Protein AF-A0A9P8LAM9-F1 (afdb_monomer)

Mean predicted aligned error: 18.57 Å

Nearest PDB structures (foldseek):
  1qqe-assembly1_A  TM=2.722E-01  e=2.815E-02  Saccharomyces cerevisiae
  3sf4-assembly3_C  TM=2.272E-01  e=1.411E-02  Homo sapiens
  4wnd-assembly1_A  TM=2.423E-01  e=2.206E-02  Homo sapiens
  8f5o-assembly1_B  TM=3.270E-01  e=1.033E-01  Leishmania tarentolae
  4g2v-assembly1_A  TM=1.678E-01  e=1.355E-02  Mus musculus

pLDDT: mean 74.81, std 16.69, range [22.78, 95.81]

Secondary structure (DSSP, 8-state):
--SSTTSTTT-TTS-TTEEEEESSHHHHHHHHHHHGGGS-EEETTTTTT--EEEEEEESTTTT-S-HHHHTTHHHHHT-STT----TTTSTTTTTT---S------SS-TTTTTHHHHHHHHHTTEEEEEEEE-SS--HHHHHHHHHHHHSSSS-SS----TT-TTHHHHHT-HHHHHHHHHHHHHHHHHHHHHTT-HHHHHHHHHHHHHHHHHTT-HHHHHHHHHHHHHHHHHTTSS-TTSSHHHHHHHHHHHHHHTT-HHHHHHHHHHTT-HHHHHHHHHHTT-HHHHHHHHHHTT-HHHHHHHHHHHGGGS-HHHHHHHHHHHHHHHHTT-S-GGGHHHHHHHT-SHHHHHHHHHHTT-HHHHHHHHHHTT-HHHHHHHHHHTT-HHHHHHHHHHTTGGGTS-HHHHHHHHHHHHHHHHHHT----THHHHTT-TTS-HHHHHHHHHHHHHHHHHTTSHHHHHHGGG---HHHHHHHHHHHHHHHTTS-GGGHHHHHS--

Radius of gyration: 46.43 Å; Cα contacts (8 Å, |Δi|>4): 522; chains: 1; bounding box: 113×36×126 Å

Foldseek 3Di:
DVVPVVLVPQQVPEDPQEEEEEADPVRQVVVCVVPPSNHHYDYLVRCFPAAGQEYEYEQLQVPDPCVVLLLCVCVVVVLDPPRDDDCVVNVLNVLQDDPDDDDDDDDPRDPSVVSNVSVVSRVRRHPHYYHYDHPDPDSSVVSVQSSQQPPDPHRNDDDDDVPDPCPCVSVVHPLVVLVVQLVVLCVQLVVCVVVVNPVSNLVSLVSSLVSCVVSVVLVSNLVSLVVNLVSCVVVVVDDVCHPSLVVNLVSLVVCVVVLVLVPSLVSCLVSLVLQVSLVSCVSVLNNLSSLVSCVVSLVLVVSLVSCLVCVVSDDPVSLCVNLLVSVVCVVVVSDDCVCVVSSLVSLPDLVSSLVSCVVVVVLVVNLVSCVVVVVLVVNLVSCVVVVVLVVSLVSCQVVVCCVVDDPVVNVLSLLSLLLCCLQVVHDPPSVVSLVVCVVDPCVLVVVLSVLLSCCSVVVVDPVSVVCNVVNPDPSNNVSSVVVVVVVDVVPDDPVVCVSVVPD

Structure (mmCIF, N/CA/C/O backbone):
data_AF-A0A9P8LAM9-F1
#
_entry.id   AF-A0A9P8LAM9-F1
#
loop_
_atom_site.group_PDB
_atom_site.id
_atom_site.type_symbol
_atom_site.label_atom_id
_atom_site.label_alt_id
_atom_site.label_comp_id
_atom_site.label_asym_id
_atom_site.label_entity_id
_atom_site.label_seq_id
_atom_site.pdbx_PDB_ins_code
_atom_site.Cartn_x
_atom_site.Cartn_y
_atom_site.Cartn_z
_atom_site.occupancy
_atom_site.B_iso_or_equiv
_atom_site.auth_seq_id
_atom_site.auth_comp_id
_atom_site.auth_asym_id
_atom_site.auth_atom_id
_atom_site.pdbx_PDB_model_num
ATOM 1 N N . MET A 1 1 ? -34.458 8.368 5.760 1.00 29.17 1 MET A N 1
ATOM 2 C CA . MET A 1 1 ? -33.812 7.039 5.659 1.00 29.17 1 MET A CA 1
ATOM 3 C C . MET A 1 1 ? -32.295 7.094 5.390 1.00 29.17 1 MET A C 1
ATOM 5 O O . MET A 1 1 ? -31.673 6.048 5.363 1.00 29.17 1 MET A O 1
ATOM 9 N N . VAL A 1 2 ? -31.671 8.280 5.259 1.00 25.69 2 VAL A N 1
ATOM 10 C CA . VAL A 1 2 ? -30.220 8.441 4.975 1.00 25.69 2 VAL A CA 1
ATOM 11 C C . VAL A 1 2 ? -29.390 8.785 6.235 1.00 25.69 2 VAL A C 1
ATOM 13 O O . VAL A 1 2 ? -28.167 8.765 6.199 1.00 25.69 2 VAL A O 1
ATOM 16 N N . GLY A 1 3 ? -30.039 9.045 7.379 1.00 22.78 3 GLY A N 1
ATOM 17 C CA . GLY A 1 3 ? -29.366 9.355 8.653 1.00 22.78 3 GLY A CA 1
ATOM 18 C C . GLY A 1 3 ? -29.101 8.156 9.574 1.00 22.78 3 GLY A C 1
ATOM 19 O O . GLY A 1 3 ? -28.256 8.252 10.450 1.00 22.78 3 GLY A O 1
ATOM 20 N N . LEU A 1 4 ? -29.783 7.023 9.366 1.00 26.92 4 LEU A N 1
ATOM 21 C CA . LEU A 1 4 ? -29.655 5.823 10.211 1.00 26.92 4 LEU A CA 1
ATOM 22 C C . LEU A 1 4 ? -28.478 4.919 9.813 1.00 26.92 4 LEU A C 1
ATOM 24 O O . LEU A 1 4 ? -27.990 4.157 10.633 1.00 26.92 4 LEU A O 1
ATOM 28 N N . VAL A 1 5 ? -27.983 5.032 8.578 1.00 29.52 5 VAL A N 1
ATOM 29 C CA . VAL A 1 5 ? -26.914 4.159 8.059 1.00 29.52 5 VAL A CA 1
ATOM 30 C C . VAL A 1 5 ? -25.526 4.569 8.579 1.00 29.52 5 VAL A C 1
ATOM 32 O O . VAL A 1 5 ? -24.641 3.730 8.671 1.00 29.52 5 VAL A O 1
ATOM 35 N N . LYS A 1 6 ? -25.332 5.832 8.992 1.00 27.97 6 LYS A N 1
ATOM 36 C CA . LYS A 1 6 ? -24.041 6.333 9.513 1.00 27.97 6 LYS A CA 1
ATOM 37 C C . LYS A 1 6 ? -23.810 6.098 11.011 1.00 27.97 6 LYS A C 1
ATOM 39 O O . LYS A 1 6 ? -22.703 6.332 11.480 1.00 27.97 6 LYS A O 1
ATOM 44 N N . LEU A 1 7 ? -24.825 5.645 11.749 1.00 32.78 7 LEU A N 1
ATOM 45 C CA . LEU A 1 7 ? -24.693 5.286 13.167 1.00 32.78 7 LEU A CA 1
ATOM 46 C C . LEU A 1 7 ? -24.059 3.891 13.343 1.00 32.78 7 LEU A C 1
ATOM 48 O O . LEU A 1 7 ? -23.374 3.651 14.329 1.00 32.78 7 LEU A O 1
ATOM 52 N N . ASN A 1 8 ? -24.183 3.000 12.352 1.00 35.25 8 ASN A N 1
ATOM 53 C CA . ASN A 1 8 ? -23.745 1.603 12.472 1.00 35.25 8 ASN A CA 1
ATOM 54 C C . ASN A 1 8 ? -22.222 1.371 12.477 1.00 35.25 8 ASN A C 1
ATOM 56 O O . ASN A 1 8 ? -21.800 0.289 12.863 1.00 35.25 8 ASN A O 1
ATOM 60 N N . GLU A 1 9 ? -21.389 2.333 12.066 1.00 39.59 9 GLU A N 1
ATOM 61 C CA . GLU A 1 9 ? -19.929 2.120 11.967 1.00 39.59 9 GLU A CA 1
ATOM 62 C C . GLU A 1 9 ? -19.133 2.600 13.195 1.00 39.59 9 GLU A C 1
ATOM 64 O O . GLU A 1 9 ? -17.943 2.314 13.290 1.00 39.59 9 GLU A O 1
ATOM 69 N N . ARG A 1 10 ? -19.764 3.307 14.147 1.00 39.44 10 ARG A N 1
ATOM 70 C CA . ARG A 1 10 ? -19.123 3.738 15.412 1.00 39.44 10 ARG A CA 1
ATOM 71 C C . ARG A 1 10 ? -19.735 3.136 16.679 1.00 39.44 10 ARG A C 1
ATOM 73 O O . ARG A 1 10 ? -19.115 3.223 17.727 1.00 39.44 10 ARG A O 1
ATOM 80 N N . ILE A 1 11 ? -20.905 2.507 16.572 1.00 39.56 11 ILE A N 1
ATOM 81 C CA . ILE A 1 11 ? -21.643 1.888 17.690 1.00 39.56 11 ILE A CA 1
ATOM 82 C C . ILE A 1 11 ? -21.281 0.391 17.832 1.00 39.56 11 ILE A C 1
ATOM 84 O O . ILE A 1 11 ? -21.977 -0.362 18.497 1.00 39.56 11 ILE A O 1
ATOM 88 N N . SER A 1 12 ? -20.198 -0.097 17.210 1.00 40.81 12 SER A N 1
ATOM 89 C CA . SER A 1 12 ? -19.919 -1.548 17.160 1.00 40.81 12 SER A CA 1
ATOM 90 C C . SER A 1 12 ? -19.681 -2.214 18.519 1.00 40.81 12 SER A C 1
ATOM 92 O O . SER A 1 12 ? -19.679 -3.442 18.576 1.00 40.81 12 SER A O 1
ATOM 94 N N . ASP A 1 13 ? -19.506 -1.431 19.585 1.00 43.31 13 ASP A N 1
ATOM 95 C CA . ASP A 1 13 ? -19.117 -1.935 20.902 1.00 43.31 13 ASP A CA 1
ATOM 96 C C . ASP A 1 13 ? -20.272 -1.931 21.927 1.00 43.31 13 ASP A C 1
ATOM 98 O O . ASP A 1 13 ? -20.191 -2.645 22.923 1.00 43.31 13 ASP A O 1
ATOM 102 N N . PHE A 1 14 ? -21.374 -1.208 21.670 1.00 54.16 14 PHE A N 1
ATOM 103 C CA . PHE A 1 14 ? -22.602 -1.226 22.481 1.00 54.16 14 PHE A CA 1
ATOM 104 C C . PHE A 1 14 ? -23.748 -1.678 21.569 1.00 54.16 14 PHE A C 1
ATOM 106 O O . PHE A 1 14 ? -24.187 -0.933 20.693 1.00 54.16 14 PHE A O 1
ATOM 113 N N . GLY A 1 15 ? -24.161 -2.942 21.689 1.00 55.19 15 GLY A N 1
ATOM 114 C CA . GLY A 1 15 ? -25.050 -3.595 20.723 1.00 55.19 15 GLY A CA 1
ATOM 115 C C . GLY A 1 15 ? -26.347 -2.815 20.473 1.00 55.19 15 GLY A C 1
ATOM 116 O O . GLY A 1 15 ? -26.853 -2.125 21.354 1.00 55.19 15 GLY A O 1
ATOM 117 N N . ALA A 1 16 ? -26.937 -2.960 19.281 1.00 59.28 16 ALA A N 1
ATOM 118 C CA . ALA A 1 16 ? -28.173 -2.259 18.890 1.00 59.28 16 ALA A CA 1
ATOM 119 C C . ALA A 1 16 ? -29.394 -2.558 19.793 1.00 59.28 16 ALA A C 1
ATOM 121 O O . ALA A 1 16 ? -30.430 -1.905 19.676 1.00 59.28 16 ALA A O 1
ATOM 122 N N . GLU A 1 17 ? -29.268 -3.543 20.679 1.00 79.50 17 GLU A N 1
ATOM 123 C CA . GLU A 1 17 ? -30.283 -4.017 21.618 1.00 79.50 17 GLU A CA 1
ATOM 124 C C . GLU A 1 17 ? -30.028 -3.524 23.058 1.00 79.50 17 GLU A C 1
ATOM 126 O O . GLU A 1 17 ? -30.773 -3.892 23.964 1.00 79.50 17 GLU A O 1
ATOM 131 N N . GLN A 1 18 ? -29.013 -2.673 23.271 1.00 86.38 18 GLN A N 1
ATOM 132 C CA . GLN A 1 18 ? -28.613 -2.134 24.575 1.00 86.38 18 GLN A CA 1
ATOM 133 C C . GLN A 1 18 ? -28.853 -0.618 24.654 1.00 86.38 18 GLN A C 1
ATOM 135 O O . GLN A 1 18 ? -28.631 0.114 23.686 1.00 86.38 18 GLN A O 1
ATOM 140 N N . VAL A 1 19 ? -29.293 -0.116 25.814 1.00 90.88 19 VAL A N 1
ATOM 141 C CA . VAL A 1 19 ? -29.570 1.319 26.011 1.00 90.88 19 VAL A CA 1
ATOM 142 C C . VAL A 1 19 ? -29.121 1.822 27.380 1.00 90.88 19 VAL A C 1
ATOM 144 O O . VAL A 1 19 ? -29.273 1.139 28.393 1.00 90.88 19 VAL A O 1
ATOM 147 N N . ILE A 1 20 ? -28.644 3.067 27.421 1.00 93.19 20 ILE A N 1
ATOM 148 C CA . ILE A 1 20 ? -28.481 3.823 28.663 1.00 93.19 20 ILE A CA 1
ATOM 149 C C . ILE A 1 20 ? -29.687 4.749 28.838 1.00 93.19 20 ILE A C 1
ATOM 151 O O . ILE A 1 20 ? -29.947 5.617 28.002 1.00 93.19 20 ILE A O 1
ATOM 155 N N . LEU A 1 21 ? -30.431 4.568 29.930 1.00 92.88 21 LEU A N 1
ATOM 156 C CA . LEU A 1 21 ? -31.550 5.424 30.305 1.00 92.88 21 LEU A CA 1
ATOM 157 C C . LEU A 1 21 ? -31.136 6.439 31.366 1.00 92.88 21 LEU A C 1
ATOM 159 O O . LEU A 1 21 ? -30.647 6.082 32.437 1.00 92.88 21 LEU A O 1
ATOM 163 N N . VAL A 1 22 ? -31.420 7.706 31.078 1.00 91.81 22 VAL A N 1
ATOM 164 C CA . VAL A 1 22 ? -31.216 8.848 31.980 1.00 91.81 22 VAL A CA 1
ATOM 165 C C . VAL A 1 22 ? -32.539 9.561 32.263 1.00 91.81 22 VAL A C 1
ATOM 167 O O . VAL A 1 22 ? -33.528 9.397 31.540 1.00 91.81 22 VAL A O 1
ATOM 170 N N . ARG A 1 23 ? -32.593 10.360 33.333 1.00 85.00 23 ARG A N 1
ATOM 171 C CA . ARG A 1 23 ? -33.837 11.022 33.761 1.00 85.00 23 ARG A CA 1
ATOM 172 C C . ARG A 1 23 ? -34.320 12.103 32.800 1.00 85.00 23 ARG A C 1
ATOM 174 O O . ARG A 1 23 ? -35.510 12.139 32.485 1.00 85.00 23 ARG A O 1
ATOM 181 N N . ASP A 1 24 ? -33.416 12.969 32.365 1.00 84.56 24 ASP A N 1
ATOM 182 C CA . ASP A 1 24 ? -33.728 14.180 31.614 1.00 84.56 24 ASP A CA 1
ATOM 183 C C . ASP A 1 24 ? -32.662 14.489 30.550 1.00 84.56 24 ASP A C 1
ATOM 185 O O . ASP A 1 24 ? -31.659 13.786 30.406 1.00 84.56 24 ASP A O 1
ATOM 189 N N . GLU A 1 25 ? -32.931 15.514 29.741 1.00 87.31 25 GLU A N 1
ATOM 190 C CA . GLU A 1 25 ? -32.047 15.920 28.644 1.00 87.31 25 GLU A CA 1
ATOM 191 C C . GLU A 1 25 ? -30.719 16.512 29.138 1.00 87.31 25 GLU A C 1
ATOM 193 O O . GLU A 1 25 ? -29.733 16.474 28.405 1.00 87.31 25 GLU A O 1
ATOM 198 N N . GLU A 1 26 ? -30.669 17.045 30.363 1.00 88.81 26 GLU A N 1
ATOM 199 C CA . GLU A 1 26 ? -29.435 17.584 30.938 1.00 88.81 26 GLU A CA 1
ATOM 200 C C . GLU A 1 26 ? -28.480 16.442 31.295 1.00 88.81 26 GLU A C 1
ATOM 202 O O . GLU A 1 26 ? -27.340 16.431 30.832 1.00 88.81 26 GLU A O 1
ATOM 207 N N . ALA A 1 27 ? -28.971 15.423 32.003 1.00 87.88 27 ALA A N 1
ATOM 208 C CA . ALA A 1 27 ? -28.218 14.207 32.292 1.00 87.88 27 ALA A CA 1
ATOM 209 C C . ALA A 1 27 ? -27.779 13.489 31.006 1.00 87.88 27 ALA A C 1
ATOM 211 O O . ALA A 1 27 ? -26.642 13.030 30.911 1.00 87.88 27 ALA A O 1
ATOM 212 N N . LYS A 1 28 ? -28.648 13.447 29.983 1.00 90.44 28 LYS A N 1
ATOM 213 C CA . LYS A 1 28 ? -28.307 12.895 28.662 1.00 90.44 28 LYS A CA 1
ATOM 214 C C . LYS A 1 28 ? -27.127 13.621 28.037 1.00 90.44 28 LYS A C 1
ATOM 216 O O . LYS A 1 28 ? -26.184 12.976 27.591 1.00 90.44 28 LYS A O 1
ATOM 221 N N . LYS A 1 29 ? -27.193 14.951 27.996 1.00 89.94 29 LYS A N 1
ATOM 222 C CA . LYS A 1 29 ? -26.150 15.779 27.398 1.00 89.94 29 LYS A CA 1
ATOM 223 C C . LYS A 1 29 ? -24.828 15.631 28.151 1.00 89.94 29 LYS A C 1
ATOM 225 O O . LYS A 1 29 ? -23.811 15.400 27.510 1.00 89.94 29 LYS A O 1
ATOM 230 N N . ASN A 1 30 ? -24.856 15.710 29.481 1.00 89.69 30 ASN A N 1
ATOM 231 C CA . ASN A 1 30 ? -23.660 15.592 30.316 1.00 89.69 30 ASN A CA 1
ATOM 232 C C . ASN A 1 30 ? -22.982 14.230 30.130 1.00 89.69 30 ASN A C 1
ATOM 234 O O . ASN A 1 30 ? -21.775 14.167 29.917 1.00 89.69 30 ASN A O 1
ATOM 238 N N . LEU A 1 31 ? -23.765 13.146 30.135 1.00 88.56 31 LEU A N 1
ATOM 239 C CA . LEU A 1 31 ? -23.225 11.810 29.912 1.00 88.56 31 LEU A CA 1
ATOM 240 C C . LEU A 1 31 ? -22.675 11.662 28.489 1.00 88.56 31 LEU A C 1
ATOM 242 O O . LEU A 1 31 ? -21.593 11.118 28.310 1.00 88.56 31 LEU A O 1
ATOM 246 N N . GLN A 1 32 ? -23.369 12.185 27.476 1.00 87.62 32 GLN A N 1
ATOM 247 C CA . GLN A 1 32 ? -22.900 12.123 26.090 1.00 87.62 32 GLN A CA 1
ATOM 248 C C . GLN A 1 32 ? -21.617 12.941 25.858 1.00 87.62 32 GLN A C 1
ATOM 250 O O . GLN A 1 32 ? -20.798 12.565 25.023 1.00 87.62 32 GLN A O 1
ATOM 255 N N . GLU A 1 33 ? -21.402 14.027 26.605 1.00 87.56 33 GLU A N 1
ATOM 256 C CA . GLU A 1 33 ? -20.129 14.763 26.612 1.00 87.56 33 GLU A CA 1
ATOM 257 C C . GLU A 1 33 ? -18.995 13.966 27.281 1.00 87.56 33 GLU A C 1
ATOM 259 O O . GLU A 1 33 ? -17.843 14.093 26.867 1.00 87.56 33 GLU A O 1
ATOM 264 N N . GLU A 1 34 ? -19.308 13.130 28.276 1.00 82.12 34 GLU A N 1
ATOM 265 C CA . GLU A 1 34 ? -18.333 12.312 29.007 1.00 82.12 34 GLU A CA 1
ATOM 266 C C . GLU A 1 34 ? -17.915 11.054 28.233 1.00 82.12 34 GLU A C 1
ATOM 268 O O . GLU A 1 34 ? -16.723 10.790 28.084 1.00 82.12 34 GLU A O 1
ATOM 273 N N . ILE A 1 35 ? -18.882 10.285 27.718 1.00 79.06 35 ILE A N 1
ATOM 274 C CA . ILE A 1 35 ? -18.619 8.992 27.061 1.00 79.06 35 ILE A CA 1
ATOM 275 C C . ILE A 1 35 ? -18.642 9.057 25.526 1.00 79.06 35 ILE A C 1
ATOM 277 O O . ILE A 1 35 ? -18.297 8.080 24.868 1.00 79.06 35 ILE A O 1
ATOM 281 N N . GLY A 1 36 ? -19.025 10.189 24.929 1.00 75.88 36 GLY A N 1
ATOM 282 C CA . GLY A 1 36 ? -19.117 10.351 23.475 1.00 75.88 36 GLY A CA 1
ATOM 283 C C . GLY A 1 36 ? -20.241 9.531 22.823 1.00 75.88 36 GLY A C 1
ATOM 284 O O . GLY A 1 36 ? -21.204 9.119 23.467 1.00 75.88 36 GLY A O 1
ATOM 285 N N . ASP A 1 37 ? -20.114 9.273 21.517 1.00 70.50 37 ASP A N 1
ATOM 286 C CA . ASP A 1 37 ? -21.120 8.558 20.705 1.00 70.50 37 ASP A CA 1
ATOM 287 C C . ASP A 1 37 ? -20.947 7.021 20.733 1.00 70.50 37 ASP A C 1
ATOM 289 O O . ASP A 1 37 ? -21.173 6.343 19.730 1.00 70.50 37 ASP A O 1
ATOM 293 N N . ILE A 1 38 ? -20.500 6.470 21.866 1.00 68.12 38 ILE A N 1
ATOM 294 C CA . ILE A 1 38 ? -20.196 5.034 22.016 1.00 68.12 38 ILE A CA 1
ATOM 295 C C . ILE A 1 38 ? -21.469 4.208 22.265 1.00 68.12 38 ILE A C 1
ATOM 297 O O . ILE A 1 38 ? -21.553 3.061 21.832 1.00 68.12 38 ILE A O 1
ATOM 301 N N . ALA A 1 39 ? -22.476 4.785 22.932 1.00 79.00 39 ALA A N 1
ATOM 302 C CA . ALA A 1 39 ? -23.690 4.084 23.352 1.00 79.00 39 ALA A CA 1
ATOM 303 C C . ALA A 1 39 ? -24.973 4.851 22.995 1.00 79.00 39 ALA A C 1
ATOM 305 O O . ALA A 1 39 ? -24.990 6.080 22.898 1.00 79.00 39 ALA A O 1
ATOM 306 N N . LEU A 1 40 ? -26.086 4.123 22.846 1.00 87.25 40 LEU A N 1
ATOM 307 C CA . LEU A 1 40 ? -27.410 4.722 22.695 1.00 87.25 40 LEU A CA 1
ATOM 308 C C . LEU A 1 40 ? -27.899 5.254 24.051 1.00 87.25 40 LEU A C 1
ATOM 310 O O . LEU A 1 40 ? -28.305 4.482 24.918 1.00 87.25 40 LEU A O 1
ATOM 314 N N . ILE A 1 41 ? -27.898 6.579 24.216 1.00 91.12 41 ILE A N 1
ATOM 315 C CA . ILE A 1 41 ? -28.401 7.253 25.422 1.00 91.12 41 ILE A CA 1
ATOM 316 C C . ILE A 1 41 ? -29.782 7.851 25.130 1.00 91.12 41 ILE A C 1
ATOM 318 O O . ILE A 1 41 ? -29.939 8.683 24.231 1.00 91.12 41 ILE A O 1
ATOM 322 N N . LEU A 1 42 ? -30.796 7.461 25.903 1.00 91.06 42 LEU A N 1
ATOM 323 C CA . LEU A 1 42 ? -32.158 7.992 25.805 1.00 91.06 42 LEU A CA 1
ATOM 324 C C . LEU A 1 42 ? -32.647 8.487 27.162 1.00 91.06 42 LEU A C 1
ATOM 326 O O . LEU A 1 42 ? -32.336 7.917 28.205 1.00 91.06 42 LEU A O 1
ATOM 330 N N . THR A 1 43 ? -33.490 9.518 27.156 1.00 90.50 43 THR A N 1
ATOM 331 C CA . THR A 1 43 ? -34.277 9.812 28.354 1.00 90.50 43 THR A CA 1
ATOM 332 C C . THR A 1 43 ? -35.344 8.737 28.548 1.00 90.50 43 THR A C 1
ATOM 334 O O . THR A 1 43 ? -35.836 8.143 27.584 1.00 90.50 43 THR A O 1
ATOM 337 N N . ILE A 1 44 ? -35.764 8.501 29.791 1.00 87.94 44 ILE A N 1
ATOM 338 C CA . ILE A 1 44 ? -36.843 7.541 30.094 1.00 87.94 44 ILE A CA 1
ATOM 339 C C . ILE A 1 44 ? -38.136 7.875 2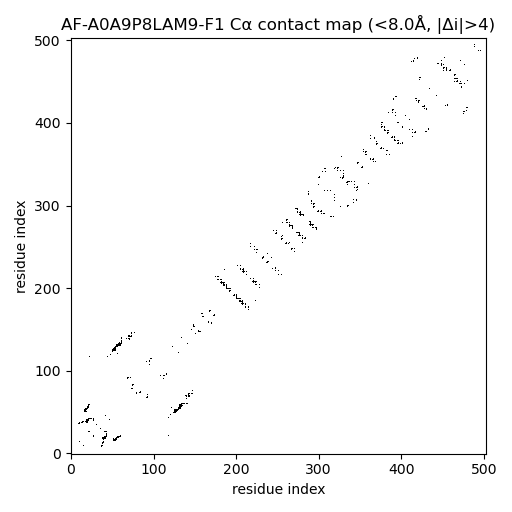9.323 1.00 87.94 44 ILE A C 1
ATOM 341 O O . ILE A 1 44 ? -38.911 6.991 28.961 1.00 87.94 44 ILE A O 1
ATOM 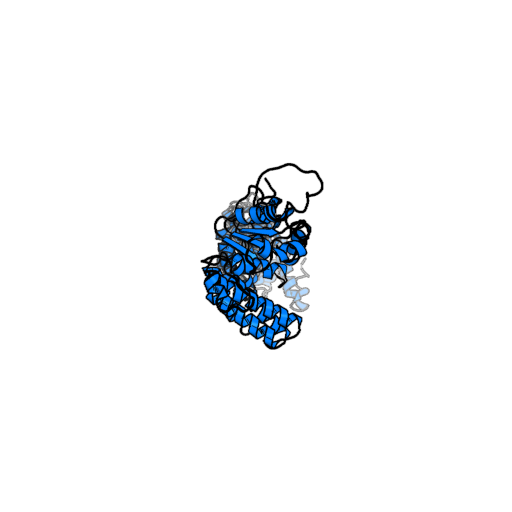345 N N . LEU A 1 45 ? -38.376 9.157 29.031 1.00 84.25 45 LEU A N 1
ATOM 346 C CA . LEU A 1 45 ? -39.511 9.583 28.212 1.00 84.25 45 LEU A CA 1
ATOM 347 C C . LEU A 1 45 ? -39.337 9.224 26.732 1.00 84.25 45 LEU A C 1
ATOM 349 O O . LEU A 1 45 ? -40.309 8.822 26.092 1.00 84.25 45 LEU A O 1
ATOM 353 N N . GLN A 1 46 ? -38.120 9.346 26.196 1.00 88.25 46 GLN A N 1
ATOM 354 C CA . GLN A 1 46 ? -37.802 8.978 24.815 1.00 88.25 46 GLN A CA 1
ATOM 355 C C . GLN A 1 46 ? -37.909 7.469 24.573 1.00 88.25 46 GLN A C 1
ATOM 357 O O . GLN A 1 46 ? -38.311 7.067 23.488 1.00 88.25 46 GLN A O 1
ATOM 362 N N . SER A 1 47 ? -37.608 6.637 25.574 1.00 87.94 47 SER A N 1
ATOM 363 C CA . SER A 1 47 ? -37.679 5.173 25.451 1.00 87.94 47 SER A CA 1
ATOM 364 C C . SER A 1 47 ? -39.102 4.604 25.527 1.00 87.94 47 SER A C 1
ATOM 366 O O . SER A 1 47 ? -39.307 3.391 25.426 1.00 87.94 47 SER A O 1
ATOM 368 N N . LYS A 1 48 ? -40.123 5.452 25.701 1.00 82.62 48 LYS A N 1
ATOM 369 C CA . LYS A 1 48 ? -41.512 5.007 25.834 1.00 82.62 48 LYS A CA 1
ATOM 370 C C . LYS A 1 48 ? -41.989 4.284 24.569 1.00 82.62 48 LYS A C 1
ATOM 372 O O . LYS A 1 48 ? -42.030 4.861 23.489 1.00 82.62 48 LYS A O 1
ATOM 377 N N . GLY A 1 49 ? -42.452 3.044 24.739 1.00 80.81 49 GLY A N 1
ATOM 378 C CA . GLY A 1 49 ? -42.914 2.199 23.631 1.00 80.81 49 GLY A CA 1
ATOM 379 C C . GLY A 1 49 ? -41.789 1.468 22.893 1.00 80.81 49 GLY A C 1
ATOM 380 O O . GLY A 1 49 ? -42.067 0.788 21.914 1.00 80.81 49 GLY A O 1
ATOM 381 N N . MET A 1 50 ? -40.549 1.591 23.370 1.00 87.81 50 MET A N 1
ATOM 382 C CA . MET A 1 50 ? -39.394 0.814 22.917 1.00 87.81 50 MET A CA 1
ATOM 383 C C . MET A 1 50 ? -39.071 -0.271 23.944 1.00 87.81 50 MET A C 1
ATOM 385 O O . MET A 1 50 ? -39.409 -0.116 25.114 1.00 87.81 50 MET A O 1
ATOM 389 N N . GLU A 1 51 ? -38.415 -1.348 23.542 1.00 86.94 51 GLU A N 1
ATOM 390 C CA . GLU A 1 51 ? -37.920 -2.388 24.448 1.00 86.94 51 GLU A CA 1
ATOM 391 C C . GLU A 1 51 ? -36.503 -2.761 24.022 1.00 86.94 51 GLU A C 1
ATOM 393 O O . GLU A 1 51 ? -36.190 -2.729 22.832 1.00 86.94 51 GLU A O 1
ATOM 398 N N . PHE A 1 52 ? -35.663 -3.071 25.002 1.00 90.19 52 PHE A N 1
ATOM 399 C CA . PHE A 1 52 ? -34.243 -3.366 24.841 1.00 90.19 52 PHE A CA 1
ATOM 400 C C . PHE A 1 52 ? -33.914 -4.628 25.626 1.00 90.19 52 PHE A C 1
ATOM 402 O O . PHE A 1 52 ? -34.566 -4.917 26.632 1.00 90.19 52 PHE A O 1
ATOM 409 N N . ASP A 1 53 ? -32.919 -5.380 25.179 1.00 87.12 53 ASP A N 1
ATOM 410 C CA . ASP A 1 53 ? -32.514 -6.600 25.869 1.00 87.12 53 ASP A CA 1
ATOM 411 C C . ASP A 1 53 ? -31.785 -6.240 27.167 1.00 87.12 53 ASP A C 1
ATOM 413 O O . ASP A 1 53 ? -32.212 -6.685 28.237 1.00 87.12 53 ASP A O 1
ATOM 417 N N . ASP A 1 54 ? -30.837 -5.299 27.095 1.00 87.56 54 ASP A N 1
ATOM 418 C CA . ASP A 1 54 ? -30.118 -4.777 28.259 1.00 87.56 54 ASP A CA 1
ATOM 419 C C . ASP A 1 54 ? -30.367 -3.275 28.460 1.00 87.56 54 ASP A C 1
ATOM 421 O O . ASP A 1 54 ? -30.172 -2.450 27.560 1.00 87.56 54 ASP A O 1
ATOM 425 N N . VAL A 1 55 ? -30.768 -2.895 29.675 1.00 90.69 55 VAL A N 1
ATOM 426 C CA . VAL A 1 55 ? -30.991 -1.498 30.069 1.00 90.69 55 VAL A CA 1
ATOM 427 C C . VAL A 1 55 ? -30.054 -1.119 31.205 1.00 90.69 55 VAL A C 1
ATOM 429 O O . VAL A 1 55 ? -30.071 -1.732 32.272 1.00 90.69 55 VAL A O 1
ATOM 432 N N . LEU A 1 56 ? -29.297 -0.043 31.011 1.00 92.19 56 LEU A N 1
ATOM 433 C CA . LEU A 1 56 ? -28.484 0.588 32.042 1.00 92.19 56 LEU A CA 1
ATOM 434 C C . LEU A 1 56 ? -29.171 1.874 32.509 1.00 92.19 56 LEU A C 1
ATOM 436 O O . LEU A 1 56 ? -29.241 2.856 31.777 1.00 92.19 56 LEU A O 1
ATOM 440 N N . LEU A 1 57 ? -29.701 1.875 33.728 1.00 92.50 57 LEU A N 1
ATOM 441 C CA . LEU A 1 57 ? -30.340 3.035 34.341 1.00 92.50 57 LEU A CA 1
ATOM 442 C C . LEU A 1 57 ? -29.294 3.844 35.121 1.00 92.50 57 LEU A C 1
ATOM 444 O O . LEU A 1 57 ? -28.820 3.396 36.165 1.00 92.50 57 LEU A O 1
ATOM 448 N N . TYR A 1 58 ? -28.930 5.019 34.606 1.00 92.38 58 TYR A N 1
ATOM 449 C CA . TYR A 1 58 ? -27.807 5.817 35.108 1.00 92.38 58 TYR A CA 1
ATOM 450 C C . TYR A 1 58 ? -28.255 6.936 36.062 1.00 92.38 58 TYR A C 1
ATOM 452 O O . TYR A 1 58 ? -29.133 7.733 35.721 1.00 92.38 58 TYR A O 1
ATOM 460 N N . ASN A 1 59 ? -27.637 6.984 37.250 1.00 89.81 59 ASN A N 1
ATOM 461 C CA . ASN A 1 59 ? -27.803 7.980 38.320 1.00 89.81 59 ASN A CA 1
ATOM 462 C C . ASN A 1 59 ? -29.261 8.328 38.661 1.00 89.81 59 ASN A C 1
ATOM 464 O O . ASN A 1 59 ? -29.602 9.460 39.012 1.00 89.81 59 ASN A O 1
ATOM 468 N N . PHE A 1 60 ? -30.159 7.351 38.567 1.00 86.75 60 PHE A N 1
ATOM 469 C CA . PHE A 1 60 ? -31.580 7.596 38.743 1.00 86.75 60 PHE A CA 1
ATOM 470 C C . PHE A 1 60 ? -31.937 8.024 40.167 1.00 86.75 60 PHE A C 1
ATOM 472 O O . PHE A 1 60 ? -32.809 8.867 40.340 1.00 86.75 60 PHE A O 1
ATOM 479 N N . PHE A 1 61 ? -31.336 7.457 41.203 1.00 83.31 61 PHE A N 1
ATOM 480 C CA . PHE A 1 61 ? -31.656 7.797 42.588 1.00 83.31 61 PHE A CA 1
ATOM 481 C C . PHE A 1 61 ? -30.853 9.003 43.072 1.00 83.31 61 PHE A C 1
ATOM 483 O O . PHE A 1 61 ? -31.433 9.893 43.701 1.00 83.31 61 PHE A O 1
ATOM 490 N N . SER A 1 62 ? -29.558 9.059 42.753 1.00 82.56 62 SER A N 1
ATOM 491 C CA . SER A 1 62 ? -28.665 10.128 43.217 1.00 82.56 62 SER A CA 1
ATOM 492 C C . SER A 1 62 ? -28.924 11.487 42.561 1.00 82.56 62 SER A C 1
ATOM 494 O O . SER A 1 62 ? -28.715 12.518 43.201 1.00 82.56 62 SER A O 1
ATOM 496 N N . GLU A 1 63 ? -29.435 11.518 41.328 1.00 79.06 63 GLU A N 1
ATOM 497 C CA . GLU A 1 63 ? -29.799 12.757 40.618 1.00 79.06 63 GLU A CA 1
ATOM 498 C C . GLU A 1 63 ? -31.307 13.017 40.643 1.00 79.06 63 GLU A C 1
ATOM 500 O O . GLU A 1 63 ? -31.878 13.690 39.784 1.00 79.06 63 GLU A O 1
ATOM 505 N N . SER A 1 64 ? -31.993 12.496 41.661 1.00 73.38 64 SER A N 1
ATOM 506 C CA . SE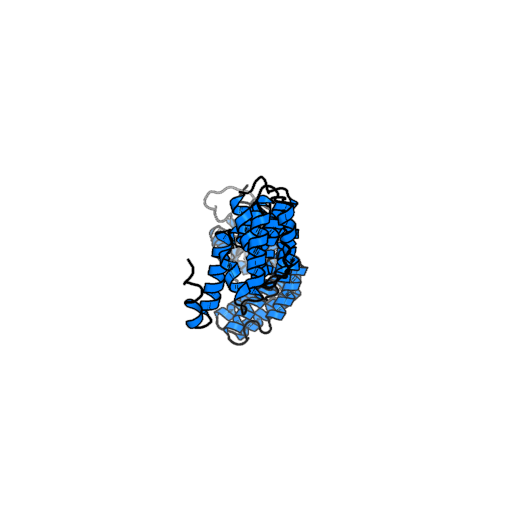R A 1 64 ? -33.404 12.802 41.831 1.00 73.38 64 SER A CA 1
ATOM 507 C C . SER A 1 64 ? -33.626 14.268 42.185 1.00 73.38 64 SER A C 1
ATOM 509 O O . SER A 1 64 ? -33.065 14.779 43.151 1.00 73.38 64 SER A O 1
ATOM 511 N N . SER A 1 65 ? -34.552 14.919 41.478 1.00 65.19 65 SER A N 1
ATOM 512 C CA . SER A 1 65 ? -35.016 16.280 41.778 1.00 65.19 65 SER A CA 1
ATOM 513 C C . SER A 1 65 ? -35.744 16.389 43.131 1.00 65.19 65 SER A C 1
ATOM 515 O O . SER A 1 65 ? -36.025 17.492 43.593 1.00 65.19 65 SER A O 1
ATOM 517 N N . CYS A 1 66 ? -36.070 15.259 43.773 1.00 62.66 66 CYS A N 1
ATOM 518 C CA . CYS A 1 66 ? -36.744 15.172 45.075 1.00 62.66 66 CYS A CA 1
ATOM 519 C C . CYS A 1 66 ? -36.074 14.118 45.990 1.00 62.66 66 CYS A C 1
ATOM 521 O O . CYS A 1 66 ? -36.662 13.082 46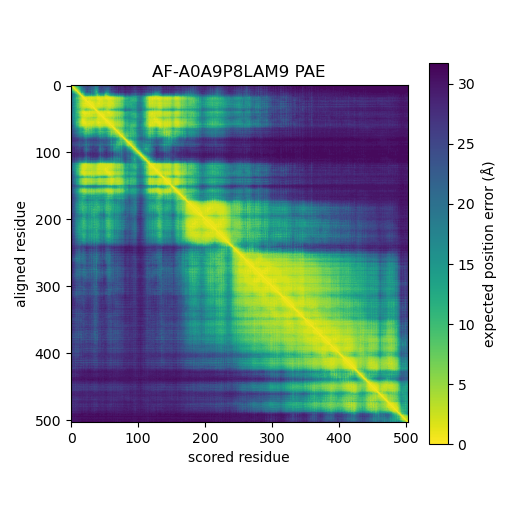.304 1.00 62.66 66 CYS A O 1
ATOM 523 N N . PRO A 1 67 ? -34.834 14.354 46.458 1.00 62.56 67 PRO A N 1
ATOM 524 C CA . PRO A 1 67 ? -34.075 13.373 47.241 1.00 62.56 67 PRO A CA 1
ATOM 525 C C . PRO A 1 67 ? -34.677 13.119 48.634 1.00 62.56 67 PRO A C 1
ATOM 527 O O . PRO A 1 67 ? -34.499 12.054 49.220 1.00 62.56 67 PRO A O 1
ATOM 530 N N . SER A 1 68 ? -35.422 14.081 49.187 1.00 61.00 68 SER A N 1
ATOM 531 C CA . SER A 1 68 ? -36.139 13.912 50.456 1.00 61.00 68 SER A CA 1
ATOM 532 C C . SER A 1 68 ? -37.246 12.862 50.369 1.00 61.00 68 SER A C 1
ATOM 534 O O . SER A 1 68 ? -37.472 12.167 51.355 1.00 61.00 68 SER A O 1
ATOM 536 N N . SER A 1 69 ? -37.905 12.706 49.221 1.00 60.75 69 SER A N 1
ATOM 537 C CA . SER A 1 69 ? -38.984 11.731 49.038 1.00 60.75 69 SER A CA 1
ATOM 538 C C . SER A 1 69 ? -38.451 10.303 48.952 1.00 60.75 69 SER A C 1
ATOM 540 O O . SER A 1 69 ? -38.895 9.427 49.695 1.00 60.75 69 SER A O 1
ATOM 542 N N . LEU A 1 70 ? -37.406 10.091 48.148 1.00 64.38 70 LEU A N 1
ATOM 543 C CA . LEU A 1 70 ? -36.770 8.781 47.981 1.00 64.38 70 LEU A CA 1
ATOM 544 C C . LEU A 1 70 ? -36.140 8.242 49.271 1.00 64.38 70 LEU A C 1
ATOM 546 O O . LEU A 1 70 ? -36.139 7.037 49.490 1.00 64.38 70 LEU A O 1
ATOM 550 N N . ARG A 1 71 ? -35.670 9.110 50.174 1.00 66.25 71 ARG A N 1
ATOM 551 C CA . ARG A 1 71 ? -35.146 8.700 51.494 1.00 66.25 71 ARG A CA 1
ATOM 552 C C . ARG A 1 71 ? -36.194 8.097 52.434 1.00 66.25 71 ARG A C 1
ATOM 554 O O . ARG A 1 71 ? -35.822 7.510 53.442 1.00 66.25 71 ARG A O 1
ATOM 561 N N . HIS A 1 72 ? -37.484 8.242 52.131 1.00 63.41 72 HIS A N 1
ATOM 562 C CA . HIS A 1 72 ? -38.574 7.656 52.917 1.00 63.41 72 HIS A CA 1
ATOM 563 C C . HIS A 1 72 ? -39.247 6.472 52.199 1.00 63.41 72 HIS A C 1
ATOM 565 O O . HIS A 1 72 ? -40.318 6.034 52.623 1.00 63.41 72 HIS A O 1
ATOM 571 N N . LEU A 1 73 ? -38.634 5.934 51.135 1.00 63.78 73 LEU A N 1
ATOM 572 C CA . LEU A 1 73 ? -39.132 4.760 50.406 1.00 63.78 73 LEU A CA 1
ATOM 573 C C . LEU A 1 73 ? -39.390 3.560 51.334 1.00 63.78 73 LEU A C 1
ATOM 575 O O . LEU A 1 73 ? -40.438 2.926 51.227 1.00 63.78 73 LEU A O 1
ATOM 579 N N . GLY A 1 74 ? -38.510 3.288 52.302 1.00 58.06 74 GLY A N 1
ATOM 580 C CA . GLY A 1 74 ? -38.703 2.202 53.266 1.00 58.06 74 GLY A CA 1
ATOM 581 C C . GLY A 1 74 ? -39.908 2.387 54.184 1.00 58.06 74 GLY A C 1
ATOM 582 O O . GLY A 1 74 ? -40.580 1.411 54.502 1.00 58.06 74 GLY A O 1
ATOM 583 N N . THR A 1 75 ? -40.266 3.623 54.535 1.00 61.47 75 THR A N 1
ATOM 584 C CA . THR A 1 75 ? -41.478 3.919 55.320 1.00 61.47 75 THR A CA 1
ATOM 585 C C . THR A 1 75 ? -42.758 3.594 54.543 1.00 61.47 75 THR A C 1
ATOM 587 O O . THR A 1 75 ? -43.766 3.222 55.136 1.00 61.47 75 THR A O 1
ATOM 590 N N . LEU A 1 76 ? -42.729 3.709 53.212 1.00 54.12 76 LEU A N 1
ATOM 591 C CA . LEU A 1 76 ? -43.879 3.435 52.344 1.00 54.12 76 LEU A CA 1
ATOM 592 C C . LEU A 1 76 ? -44.090 1.938 52.086 1.00 54.12 76 LEU A C 1
ATOM 594 O O . LEU A 1 76 ? -45.227 1.491 51.971 1.00 54.12 76 LEU A O 1
ATOM 598 N N . VAL A 1 77 ? -43.001 1.170 51.999 1.00 56.22 77 VAL A N 1
ATOM 599 C CA . VAL A 1 77 ? -43.025 -0.282 51.733 1.00 56.22 77 VAL A CA 1
ATOM 600 C C . VAL A 1 77 ? -43.055 -1.100 53.039 1.00 56.22 77 VAL A C 1
ATOM 602 O O . VAL A 1 77 ? -43.057 -2.326 53.017 1.00 56.22 77 VAL A O 1
ATOM 605 N N . GLY A 1 78 ? -43.100 -0.436 54.201 1.00 55.75 78 GLY A N 1
ATOM 606 C CA . GLY A 1 78 ? -43.106 -1.092 55.514 1.00 55.75 78 GLY A CA 1
ATOM 607 C C . GLY A 1 78 ? -41.756 -1.707 55.909 1.00 55.75 78 GLY A C 1
ATOM 608 O O . GLY A 1 78 ? -41.719 -2.615 56.727 1.00 55.75 78 GLY A O 1
ATOM 609 N N . ALA A 1 79 ? -40.650 -1.230 55.325 1.00 51.12 79 ALA A N 1
ATOM 610 C CA . ALA A 1 79 ? -39.275 -1.708 55.531 1.00 51.12 79 ALA A CA 1
ATOM 611 C C . ALA A 1 79 ? -38.588 -1.207 56.799 1.00 51.12 79 ALA A C 1
ATOM 613 O O . ALA A 1 79 ? -37.483 -1.629 57.127 1.00 51.12 79 ALA A O 1
ATOM 614 N N . THR A 1 80 ? -39.208 -0.268 57.502 1.00 52.09 80 THR A N 1
ATOM 615 C CA . THR A 1 80 ? -38.654 0.319 58.721 1.00 52.09 80 THR A CA 1
ATOM 616 C C . THR A 1 80 ? -39.528 -0.024 59.910 1.00 52.09 80 THR A C 1
ATOM 618 O O . THR A 1 80 ? -40.616 0.537 60.057 1.00 52.09 80 THR A O 1
ATOM 621 N N . GLU A 1 81 ? -39.038 -0.902 60.785 1.00 46.44 81 GLU A N 1
ATOM 622 C CA . GLU A 1 81 ? -39.683 -1.172 62.068 1.00 46.44 81 GLU A CA 1
ATOM 623 C C . GLU A 1 81 ? -39.763 0.123 62.896 1.00 46.44 81 GLU A C 1
ATOM 625 O O . GLU A 1 81 ? -38.755 0.762 63.199 1.00 46.44 81 GLU A O 1
ATOM 630 N N . GLY A 1 82 ? -40.987 0.541 63.232 1.00 50.56 82 GLY A N 1
ATOM 631 C CA . GLY A 1 82 ? -41.253 1.688 64.107 1.00 50.56 82 GLY A CA 1
ATOM 632 C C . GLY A 1 82 ? -41.555 3.024 63.416 1.00 50.56 82 GLY A C 1
ATOM 633 O O . GLY A 1 82 ? -41.864 3.988 64.119 1.00 50.56 82 GLY A O 1
ATOM 634 N N . SER A 1 83 ? -41.532 3.115 62.080 1.00 49.31 83 SER A N 1
ATOM 635 C CA . SER A 1 83 ? -41.988 4.326 61.381 1.00 49.31 83 SER A CA 1
ATOM 636 C C . SER A 1 83 ? -43.460 4.182 60.960 1.00 49.31 83 SER A C 1
ATOM 638 O O . SER A 1 83 ? -43.848 3.301 60.198 1.00 49.31 83 SER A O 1
ATOM 640 N N . VAL A 1 84 ? -44.327 5.026 61.527 1.00 48.91 84 VAL A N 1
ATOM 641 C CA . VAL A 1 84 ? -45.748 5.090 61.158 1.00 48.91 84 VAL A CA 1
ATOM 642 C C . VAL A 1 84 ? -45.888 6.072 59.999 1.00 48.91 84 VAL A C 1
ATOM 644 O O . VAL A 1 84 ? -45.412 7.208 60.081 1.00 48.91 84 VAL A O 1
ATOM 647 N N . PHE A 1 85 ? -46.554 5.654 58.921 1.00 49.50 85 PHE A N 1
ATOM 648 C CA . PHE A 1 85 ? -46.864 6.524 57.789 1.00 49.50 85 PHE A CA 1
ATOM 649 C C . PHE A 1 85 ? -47.738 7.714 58.237 1.00 49.50 85 PHE A C 1
ATOM 651 O O . PHE A 1 85 ? -48.949 7.607 58.414 1.00 49.50 85 PHE A O 1
ATOM 658 N N . ASP A 1 86 ? -47.111 8.874 58.443 1.00 51.41 86 ASP A N 1
ATOM 659 C CA . ASP A 1 86 ? -47.772 10.149 58.738 1.00 51.41 86 ASP A CA 1
ATOM 660 C C . ASP A 1 86 ? -48.173 10.882 57.446 1.00 51.41 86 ASP A C 1
ATOM 662 O O . ASP A 1 86 ? -47.341 11.488 56.773 1.00 51.41 86 ASP A O 1
ATOM 666 N N . SER A 1 87 ? -49.468 10.877 57.128 1.00 47.47 87 SER A N 1
ATOM 667 C CA . SER A 1 87 ? -50.046 11.527 55.941 1.00 47.47 87 SER A CA 1
ATOM 668 C C . SER A 1 87 ? -49.721 13.026 55.802 1.00 47.47 87 SER A C 1
ATOM 670 O O . SER A 1 87 ? -49.786 13.542 54.685 1.00 47.47 87 SER A O 1
ATOM 672 N N . LYS A 1 88 ? -49.376 13.742 56.884 1.00 49.03 88 LYS A N 1
ATOM 673 C CA . LYS A 1 88 ? -49.034 15.175 56.837 1.00 49.03 88 LYS A CA 1
ATOM 674 C C . LYS A 1 88 ? -47.542 15.414 56.601 1.00 49.03 88 LYS A C 1
ATOM 676 O O . LYS A 1 88 ? -47.200 16.345 55.880 1.00 49.03 88 LYS A O 1
ATOM 681 N N . LYS A 1 89 ? -46.663 14.575 57.163 1.00 51.62 89 LYS A N 1
ATOM 682 C CA . LYS A 1 89 ? -45.201 14.643 56.940 1.00 51.62 89 LYS A CA 1
ATOM 683 C C . LYS A 1 89 ? -44.774 13.995 55.624 1.00 51.62 89 LYS A C 1
ATOM 685 O O . LYS A 1 89 ? -43.819 14.435 54.997 1.00 51.62 89 LYS A O 1
ATOM 690 N N . HIS A 1 90 ? -45.522 12.989 55.189 1.00 51.31 90 HIS A N 1
ATOM 691 C CA . HIS A 1 90 ? -45.265 12.194 53.995 1.00 51.31 90 HIS A CA 1
ATOM 692 C C . HIS A 1 90 ? -46.139 12.602 52.798 1.00 51.31 90 HIS A C 1
ATOM 694 O O . HIS A 1 90 ? -46.244 11.873 51.820 1.00 51.31 90 HIS A O 1
ATOM 700 N N . MET A 1 91 ? -46.759 13.784 52.836 1.00 41.09 91 MET A N 1
ATOM 701 C CA . MET A 1 91 ? -47.592 14.307 51.742 1.00 41.09 91 MET A CA 1
ATOM 702 C C . MET A 1 91 ? -46.795 14.530 50.440 1.00 41.09 91 MET A C 1
ATOM 704 O O . MET A 1 91 ? -47.364 14.500 49.353 1.00 41.09 91 MET A O 1
ATOM 708 N N . VAL A 1 92 ? -45.469 14.684 50.555 1.00 46.59 92 VAL A N 1
ATOM 709 C CA . VAL A 1 92 ? -44.515 14.739 49.430 1.00 46.59 92 VAL A CA 1
ATOM 710 C C . VAL A 1 92 ? -44.185 13.335 48.881 1.00 46.59 92 VAL A C 1
ATOM 712 O O . VAL A 1 92 ? -43.632 13.224 47.793 1.00 46.59 92 VAL A O 1
ATOM 715 N N . LEU A 1 93 ? -44.564 12.258 49.590 1.00 42.38 93 LEU A N 1
ATOM 716 C CA . LEU A 1 93 ? -44.363 10.857 49.180 1.00 42.38 93 LEU A CA 1
ATOM 717 C C . LEU A 1 93 ? -45.499 10.318 48.298 1.00 42.38 93 LEU A C 1
ATOM 719 O O . LEU A 1 93 ? -45.261 9.479 47.434 1.00 42.38 93 LEU A O 1
ATOM 723 N N . CYS A 1 94 ? -46.729 10.810 48.482 1.00 41.75 94 CYS A N 1
ATOM 724 C CA . CYS A 1 94 ? -47.912 10.373 47.726 1.00 41.75 94 CYS A CA 1
ATOM 725 C C . CYS A 1 94 ? -47.864 10.580 46.198 1.00 41.75 94 CYS A C 1
ATOM 727 O O . CYS A 1 94 ? -48.593 9.882 45.496 1.00 41.75 94 CYS A O 1
ATOM 729 N N . PRO A 1 95 ? -47.054 11.488 45.630 1.00 42.00 95 PRO A N 1
ATOM 730 C CA . PRO A 1 95 ? -46.892 11.525 44.185 1.00 42.00 95 PRO A CA 1
ATOM 731 C C . PRO A 1 95 ? -45.893 10.476 43.672 1.00 42.00 95 PRO A C 1
ATOM 733 O O . PRO A 1 95 ? -46.045 10.006 42.550 1.00 42.00 95 PRO A O 1
ATOM 736 N N . GLU A 1 96 ? -44.903 10.083 44.481 1.00 43.56 96 GLU A N 1
ATOM 737 C CA . GLU A 1 96 ? -43.815 9.197 44.056 1.00 43.56 96 GLU A CA 1
ATOM 738 C C . GLU A 1 96 ? -44.135 7.705 44.188 1.00 43.56 96 GLU A C 1
ATOM 740 O O . GLU A 1 96 ? -43.317 6.909 43.754 1.00 43.56 96 GLU A O 1
ATOM 745 N N . LEU A 1 97 ? -45.306 7.282 44.675 1.00 40.94 97 LEU A N 1
ATOM 746 C CA . LEU A 1 97 ? -45.732 5.875 44.655 1.00 40.94 97 LEU A CA 1
ATOM 747 C C . LEU A 1 97 ? -47.214 5.736 44.286 1.00 40.94 97 LEU A C 1
ATOM 749 O O . LEU A 1 97 ? -48.098 5.854 45.132 1.00 40.94 97 LEU A O 1
ATOM 753 N N . LYS A 1 98 ? -47.511 5.400 43.027 1.00 40.69 98 LYS A N 1
ATOM 754 C CA . LYS A 1 98 ? -48.819 4.830 42.672 1.00 40.69 98 LYS A CA 1
ATOM 755 C C . LYS A 1 98 ? -48.845 3.344 43.040 1.00 40.69 98 LYS A C 1
ATOM 757 O O . LYS A 1 98 ? -48.509 2.505 42.213 1.00 40.69 98 LYS A O 1
ATOM 762 N N . VAL A 1 99 ? -49.269 3.028 44.262 1.00 34.22 99 VAL A N 1
ATOM 763 C CA . VAL A 1 99 ? -49.683 1.659 44.643 1.00 34.22 99 VAL A CA 1
ATOM 764 C C . VAL A 1 99 ? -51.188 1.566 44.939 1.00 34.22 99 VAL A C 1
ATOM 766 O O . VAL A 1 99 ? -51.713 0.469 45.065 1.00 34.22 99 VAL A O 1
ATOM 769 N N . PHE A 1 100 ? -51.943 2.669 44.946 1.00 30.38 100 PHE A N 1
ATOM 770 C CA . PHE A 1 100 ? -53.400 2.600 45.110 1.00 30.38 100 PHE A CA 1
ATOM 771 C C . PHE A 1 100 ? -54.132 3.507 44.121 1.00 30.38 100 PHE A C 1
ATOM 773 O O . PHE A 1 100 ? -53.873 4.707 44.030 1.00 30.38 100 PHE A O 1
ATOM 780 N N . ASP A 1 101 ? -55.020 2.896 43.346 1.00 34.38 101 ASP A N 1
ATOM 781 C CA . ASP A 1 101 ? -55.895 3.554 42.385 1.00 34.38 101 ASP A CA 1
ATOM 782 C C . ASP A 1 101 ? -57.125 4.174 43.087 1.00 34.38 101 ASP A C 1
ATOM 784 O O . ASP A 1 101 ? -57.560 3.689 44.130 1.00 34.38 101 ASP A O 1
ATOM 788 N N . LEU A 1 102 ? -57.712 5.185 42.426 1.00 34.38 102 LEU A N 1
ATOM 789 C CA . LEU A 1 102 ? -59.034 5.816 42.639 1.00 34.38 102 LEU A CA 1
ATOM 790 C C . LEU A 1 102 ? -59.158 6.996 43.638 1.00 34.38 102 LEU A C 1
ATOM 792 O O . LEU A 1 102 ? -59.298 6.811 44.840 1.00 34.38 102 LEU A O 1
ATOM 796 N N . LEU A 1 103 ? -59.274 8.207 43.058 1.00 28.30 103 LEU A N 1
ATOM 797 C CA . LEU A 1 103 ? -60.236 9.307 43.330 1.00 28.30 103 LEU A CA 1
ATOM 798 C C . LEU A 1 103 ? -59.622 10.727 43.277 1.00 28.30 103 LEU A C 1
ATOM 800 O O . LEU A 1 103 ? -58.541 11.011 43.778 1.00 28.30 103 LEU A O 1
ATOM 804 N N . SER A 1 104 ? -60.375 11.595 42.597 1.00 42.56 104 SER A N 1
ATOM 805 C CA . SER A 1 104 ? -60.197 13.004 42.216 1.00 42.56 104 SER A CA 1
ATOM 806 C C . SER A 1 104 ? -59.529 13.955 43.223 1.00 42.56 104 SER A C 1
ATOM 808 O O . SER A 1 104 ? -60.021 14.034 44.335 1.00 42.56 104 SER A O 1
ATOM 810 N N . PHE A 1 105 ? -58.542 14.771 42.791 1.00 29.22 105 PHE A N 1
ATOM 811 C CA . PHE A 1 105 ? -58.196 16.142 43.273 1.00 29.22 105 PHE A CA 1
ATOM 812 C C . PHE A 1 105 ? -57.114 16.802 42.351 1.00 29.22 105 PHE A C 1
ATOM 814 O O . PHE A 1 105 ? -56.533 16.094 41.525 1.00 29.22 105 PHE A O 1
ATOM 821 N N . PRO A 1 106 ? -56.878 18.143 42.364 1.00 35.03 106 PRO A N 1
ATOM 822 C CA . PRO A 1 106 ? -56.589 18.933 41.161 1.00 35.03 106 PRO A CA 1
ATOM 823 C C . PRO A 1 106 ? -55.124 19.406 41.011 1.00 35.03 106 PRO A C 1
ATOM 825 O O . PRO A 1 106 ? -54.488 19.862 41.953 1.00 35.03 106 PRO A O 1
ATOM 828 N N . VAL A 1 107 ? -54.649 19.377 39.760 1.00 31.67 107 VAL A N 1
ATOM 829 C CA . VAL A 1 107 ? -53.779 20.332 39.019 1.00 31.67 107 VAL A CA 1
ATOM 830 C C . VAL A 1 107 ? -52.399 20.777 39.577 1.00 31.67 107 VAL A C 1
ATOM 832 O O . VAL A 1 107 ? -51.591 21.213 38.764 1.00 31.67 107 VAL A O 1
ATOM 835 N N . PHE A 1 108 ? -52.017 20.579 40.847 1.00 34.03 108 PHE A N 1
ATOM 836 C CA . PHE A 1 108 ? -50.700 21.031 41.373 1.00 34.03 108 PHE A CA 1
ATOM 837 C C . PHE A 1 108 ? -49.653 19.918 41.637 1.00 34.03 108 PHE A C 1
ATOM 839 O O . PHE A 1 108 ? -48.694 20.123 42.369 1.00 34.03 108 PHE A O 1
ATOM 846 N N . LEU A 1 109 ? -49.805 18.725 41.046 1.00 34.97 109 LEU A N 1
ATOM 847 C CA . LEU A 1 109 ? -48.926 17.559 41.284 1.00 34.97 109 LEU A CA 1
ATOM 848 C C . LEU A 1 109 ? -48.444 16.904 39.974 1.00 34.97 109 LEU A C 1
ATOM 850 O O . LEU A 1 109 ? -48.615 15.699 39.775 1.00 34.97 109 LEU A O 1
ATOM 854 N N . ARG A 1 110 ? -47.896 17.692 39.038 1.00 38.06 110 ARG A N 1
ATOM 855 C CA . ARG A 1 110 ? -47.400 17.159 37.752 1.00 38.06 110 ARG A CA 1
ATOM 856 C C . ARG A 1 110 ? -46.015 16.518 37.855 1.00 38.06 110 ARG A C 1
ATOM 858 O O . ARG A 1 110 ? -45.853 15.413 37.347 1.00 38.06 110 ARG A O 1
ATOM 865 N N . ASP A 1 111 ? -45.077 17.142 38.559 1.00 40.38 111 ASP A N 1
ATOM 866 C CA . ASP A 1 111 ? -43.677 16.678 38.572 1.00 40.38 111 ASP A CA 1
ATOM 867 C C . ASP A 1 111 ? -43.467 15.447 39.458 1.00 40.38 111 ASP A C 1
ATOM 869 O O . ASP A 1 111 ? -42.621 14.598 39.200 1.00 40.38 111 ASP A O 1
ATOM 873 N N . ALA A 1 112 ? -44.309 15.294 40.473 1.00 39.00 112 ALA A N 1
ATOM 874 C CA . ALA A 1 112 ? -44.096 14.307 41.513 1.00 39.00 112 ALA A CA 1
ATOM 875 C C . ALA A 1 112 ? -44.745 12.935 41.171 1.00 39.00 112 ALA A C 1
ATOM 877 O O . ALA A 1 112 ? -44.239 11.904 41.587 1.00 39.00 112 ALA A O 1
ATOM 878 N N . ASN A 1 113 ? -45.767 12.896 40.296 1.00 44.44 113 ASN A N 1
ATOM 879 C CA . ASN A 1 113 ? -46.367 11.672 39.708 1.00 44.44 113 ASN A CA 1
ATOM 880 C C . ASN A 1 113 ? -45.505 11.020 38.601 1.00 44.44 113 ASN A C 1
ATOM 882 O O . ASN A 1 113 ? -45.918 10.037 37.972 1.00 44.44 113 ASN A O 1
ATOM 886 N N . LEU A 1 114 ? -44.364 11.636 38.286 1.00 46.19 114 LEU A N 1
ATOM 887 C CA . LEU A 1 114 ? -43.528 11.316 37.137 1.00 46.19 114 LEU A CA 1
ATOM 888 C C . LEU A 1 114 ? -42.397 10.342 37.511 1.00 46.19 114 LEU A C 1
ATOM 890 O O . LEU A 1 114 ? -42.103 9.440 36.733 1.00 46.19 114 LEU A O 1
ATOM 894 N N . ALA A 1 115 ? -41.840 10.437 38.724 1.00 47.91 115 ALA A N 1
ATOM 895 C CA . ALA A 1 115 ? -40.675 9.658 39.155 1.00 47.91 115 ALA A CA 1
ATOM 896 C C . ALA A 1 115 ? -40.938 8.141 39.282 1.00 47.91 115 ALA A C 1
ATOM 898 O O . ALA A 1 115 ? -40.151 7.348 38.767 1.00 47.91 115 ALA A O 1
ATOM 899 N N . THR A 1 116 ? -42.060 7.693 39.866 1.00 50.44 116 THR A N 1
ATOM 900 C CA . THR A 1 116 ? -42.383 6.245 39.898 1.00 50.44 116 THR A CA 1
ATOM 901 C C . THR A 1 116 ? -42.762 5.699 38.546 1.00 50.44 116 THR A C 1
ATOM 903 O O . THR A 1 116 ? -42.440 4.558 38.229 1.00 50.44 116 THR A O 1
ATOM 906 N N . LYS A 1 117 ? -43.462 6.505 37.741 1.00 64.50 117 LYS A N 1
ATOM 907 C CA . LYS A 1 117 ? -43.737 6.137 36.356 1.00 64.50 117 LYS A CA 1
ATOM 908 C C . LYS A 1 117 ? -42.438 6.013 35.584 1.00 64.50 117 LYS A C 1
ATOM 910 O O . LYS A 1 117 ? -42.347 5.122 34.762 1.00 64.50 117 LYS A O 1
ATOM 915 N N . HIS A 1 118 ? -41.440 6.845 35.863 1.00 74.00 118 HIS A N 1
ATOM 916 C CA . HIS A 1 118 ? -40.134 6.741 35.234 1.00 74.00 118 HIS A CA 1
ATOM 917 C C . HIS A 1 118 ? -39.389 5.474 35.657 1.00 74.00 118 HIS A C 1
ATOM 919 O O . HIS A 1 118 ? -38.911 4.772 34.774 1.00 74.00 118 HIS A O 1
ATOM 925 N N . LEU A 1 119 ? -39.362 5.117 36.948 1.00 78.12 119 LEU A N 1
ATOM 926 C CA . LEU A 1 119 ? -38.748 3.852 37.372 1.00 78.12 119 LEU A CA 1
ATOM 927 C C . LEU A 1 119 ? -39.487 2.644 36.780 1.00 78.12 119 LEU A C 1
ATOM 929 O O . LEU A 1 119 ? -38.860 1.762 36.212 1.00 78.12 119 LEU A O 1
ATOM 933 N N . TYR A 1 120 ? -40.821 2.632 36.830 1.00 79.31 120 TYR A N 1
ATOM 934 C CA . TYR A 1 120 ? -41.634 1.582 36.210 1.00 79.31 120 TYR A CA 1
ATOM 935 C C . TYR A 1 120 ? -41.421 1.497 34.691 1.00 79.31 120 TYR A C 1
ATOM 937 O O . TYR A 1 120 ? -41.258 0.409 34.140 1.00 79.31 120 TYR A O 1
ATOM 945 N N . VAL A 1 121 ? -41.399 2.636 33.992 1.00 82.81 121 VAL A N 1
ATOM 946 C CA . VAL A 1 121 ? -41.120 2.679 32.552 1.00 82.81 121 VAL A CA 1
ATOM 947 C C . VAL A 1 121 ? -39.729 2.120 32.289 1.00 82.81 121 VAL A C 1
ATOM 949 O O . VAL A 1 121 ? -39.634 1.220 31.465 1.00 82.81 121 VAL A O 1
ATOM 952 N N . ALA A 1 122 ? -38.700 2.573 33.013 1.00 85.38 122 ALA A N 1
ATOM 953 C CA . ALA A 1 122 ? -37.322 2.106 32.871 1.00 85.38 122 ALA A CA 1
ATOM 954 C C . ALA A 1 122 ? -37.192 0.594 33.105 1.00 85.38 122 ALA A C 1
ATOM 956 O O . ALA A 1 122 ? -36.625 -0.094 32.263 1.00 85.38 122 ALA A O 1
ATOM 957 N N . VAL A 1 123 ? -37.791 0.067 34.180 1.00 85.94 123 VAL A N 1
ATOM 958 C CA . VAL A 1 123 ? -37.804 -1.375 34.481 1.00 85.94 123 VAL A CA 1
ATOM 959 C C . VAL A 1 123 ? -38.474 -2.158 33.355 1.00 85.94 123 VAL A C 1
ATOM 961 O O . VAL A 1 123 ? -37.928 -3.139 32.872 1.00 85.94 123 VAL A O 1
ATOM 964 N N . THR A 1 124 ? -39.628 -1.693 32.872 1.00 86.38 124 THR A N 1
ATOM 965 C CA . THR A 1 124 ? -40.352 -2.359 31.776 1.00 86.38 124 THR A CA 1
ATOM 966 C C . THR A 1 124 ? -39.724 -2.152 30.397 1.00 86.38 124 THR A C 1
ATOM 968 O O . THR A 1 124 ? -40.273 -2.654 29.420 1.00 86.38 124 THR A O 1
ATOM 971 N N . ARG A 1 125 ? -38.631 -1.383 30.271 1.00 89.25 125 ARG A N 1
ATOM 972 C CA . ARG A 1 125 ? -37.878 -1.295 29.010 1.00 89.25 125 ARG A CA 1
ATOM 973 C C . ARG A 1 125 ? -36.893 -2.456 28.849 1.00 89.25 125 ARG A C 1
ATOM 975 O O . ARG A 1 125 ? -36.474 -2.686 27.722 1.00 89.25 125 ARG A O 1
ATOM 982 N N . ALA A 1 126 ? -36.530 -3.146 29.932 1.00 90.25 126 ALA A N 1
ATOM 983 C CA . ALA A 1 126 ? -35.580 -4.254 29.919 1.00 90.25 126 ALA A CA 1
ATOM 984 C C . ALA A 1 126 ? -36.292 -5.588 29.664 1.00 90.25 126 ALA A C 1
ATOM 986 O O . ALA A 1 126 ? -37.214 -5.946 30.400 1.00 90.25 126 ALA A O 1
ATOM 987 N N . ARG A 1 127 ? -35.862 -6.330 28.640 1.00 86.62 127 ARG A N 1
ATOM 988 C CA . ARG A 1 127 ? -36.369 -7.674 28.318 1.00 86.62 127 ARG A CA 1
ATOM 989 C C . ARG A 1 127 ? -35.551 -8.770 28.992 1.00 86.62 127 ARG A C 1
ATOM 991 O O . ARG A 1 127 ? -36.134 -9.776 29.389 1.00 86.62 127 ARG A O 1
ATOM 998 N N . ILE A 1 128 ? -34.234 -8.581 29.103 1.00 84.81 128 ILE A N 1
ATOM 999 C CA . ILE A 1 128 ? -33.299 -9.564 29.662 1.00 84.81 128 ILE A CA 1
ATOM 1000 C C . ILE A 1 128 ? -32.707 -9.050 30.975 1.00 84.81 128 ILE A C 1
ATOM 1002 O O . ILE A 1 128 ? -32.902 -9.690 32.007 1.00 84.81 128 ILE A O 1
ATOM 1006 N N . GLN A 1 129 ? -32.032 -7.895 30.964 1.00 86.00 129 GLN A N 1
ATOM 1007 C CA . GLN A 1 129 ? -31.295 -7.405 32.131 1.00 86.00 129 GLN A CA 1
ATOM 1008 C C . GLN A 1 129 ? -31.485 -5.904 32.379 1.00 86.00 129 GLN A C 1
ATOM 1010 O O . GLN A 1 129 ? -31.391 -5.076 31.474 1.00 86.00 129 GLN A O 1
ATOM 1015 N N . LEU A 1 130 ? -31.709 -5.546 33.647 1.00 88.81 130 LEU A N 1
ATOM 1016 C CA . LEU A 1 130 ? -31.690 -4.167 34.130 1.00 88.81 130 LEU A CA 1
ATOM 1017 C C . LEU A 1 130 ? -30.515 -3.978 35.092 1.00 88.81 130 LEU A C 1
ATOM 1019 O O . LEU A 1 130 ? -30.485 -4.580 36.163 1.00 88.81 130 LEU A O 1
ATOM 1023 N N . SER A 1 131 ? -29.602 -3.079 34.741 1.00 89.62 131 SER A N 1
ATOM 1024 C CA . SER A 1 131 ? -28.488 -2.659 35.591 1.00 89.62 131 SER A CA 1
ATOM 1025 C C . SER A 1 131 ? -28.722 -1.227 36.063 1.00 89.62 131 SER A C 1
ATOM 1027 O O . SER A 1 131 ? -28.908 -0.328 35.248 1.00 89.62 131 SER A O 1
ATOM 1029 N N . ILE A 1 132 ? -28.710 -0.992 37.375 1.00 90.25 132 ILE A N 1
ATOM 1030 C CA . ILE A 1 132 ? -28.847 0.352 37.954 1.00 90.25 132 ILE A CA 1
ATOM 1031 C C . ILE A 1 132 ? -27.466 0.815 38.414 1.00 90.25 132 ILE A C 1
ATOM 1033 O O . ILE A 1 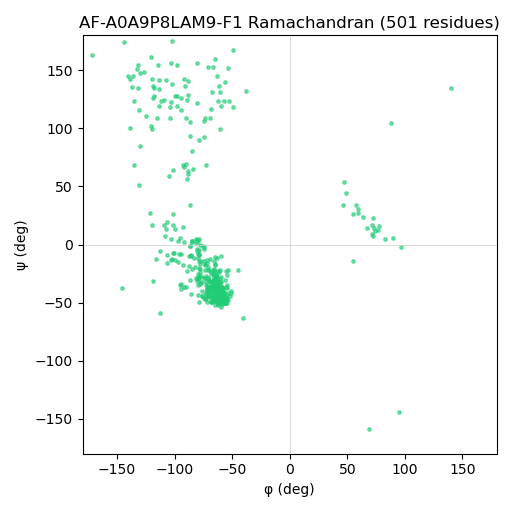132 ? -26.867 0.189 39.288 1.00 90.25 132 ILE A O 1
ATOM 1037 N N . ILE A 1 133 ? -26.963 1.903 37.829 1.00 89.75 133 ILE A N 1
ATOM 1038 C CA . ILE A 1 133 ? -25.637 2.446 38.134 1.00 89.75 133 ILE A CA 1
ATOM 1039 C C . ILE A 1 133 ? -25.783 3.783 38.844 1.00 89.75 133 ILE A C 1
ATOM 1041 O O . ILE A 1 133 ? -26.380 4.716 38.318 1.00 89.75 133 ILE A O 1
ATOM 1045 N N . GLU A 1 134 ? -25.195 3.870 40.034 1.00 88.06 134 GLU A N 1
ATOM 1046 C CA . GLU A 1 134 ? -25.198 5.070 40.867 1.00 88.06 134 GLU A CA 1
ATOM 1047 C C . GLU A 1 134 ? -23.761 5.461 41.212 1.00 88.06 134 GLU A C 1
ATOM 1049 O O . GLU A 1 134 ? -23.086 4.784 41.992 1.00 88.06 134 GLU A O 1
ATOM 1054 N N . SER A 1 135 ? -23.293 6.577 40.655 1.00 83.88 135 SER A N 1
ATOM 1055 C CA . SER A 1 135 ? -21.938 7.088 40.891 1.00 83.88 135 SER A CA 1
ATOM 1056 C C . SER A 1 135 ? -21.751 7.640 42.308 1.00 83.88 135 SER A C 1
ATOM 1058 O O . SER A 1 135 ? -20.625 7.734 42.799 1.00 83.88 135 SER A O 1
ATOM 1060 N N . ARG A 1 136 ? -22.838 8.022 42.995 1.00 78.62 136 ARG A N 1
ATOM 1061 C CA . ARG A 1 136 ? -22.791 8.627 44.337 1.00 78.62 136 ARG A CA 1
ATOM 1062 C C . ARG A 1 136 ? -23.425 7.708 45.375 1.00 78.62 136 ARG A C 1
ATOM 1064 O O . ARG A 1 136 ? -24.544 7.240 45.208 1.00 78.62 136 ARG A O 1
ATOM 1071 N N . LYS A 1 137 ? -22.744 7.527 46.510 1.00 70.75 137 LYS A N 1
ATOM 1072 C CA . LYS A 1 137 ? -23.315 6.878 47.702 1.00 70.75 137 LYS A CA 1
ATOM 1073 C C . LYS A 1 137 ? -24.076 7.907 48.532 1.00 70.75 137 LYS A C 1
ATOM 1075 O O . LYS A 1 137 ? -23.535 8.449 49.493 1.00 70.75 137 LYS A O 1
ATOM 1080 N N . ASP A 1 138 ? -25.304 8.218 48.134 1.00 75.44 138 ASP A N 1
ATOM 1081 C CA . ASP A 1 138 ? -26.165 9.137 48.876 1.00 75.44 138 ASP A CA 1
ATOM 1082 C C . ASP A 1 138 ? -27.243 8.401 49.701 1.00 75.44 138 ASP A C 1
ATOM 1084 O O . ASP A 1 138 ? -27.377 7.171 49.680 1.00 75.44 138 ASP A O 1
ATOM 1088 N N . GLY A 1 139 ? -28.005 9.168 50.485 1.00 71.88 139 GLY A N 1
ATOM 1089 C CA . GLY A 1 139 ? -29.083 8.615 51.308 1.00 71.88 139 GLY A CA 1
ATOM 1090 C C . GLY A 1 139 ? -30.237 8.024 50.492 1.00 71.88 139 GLY A C 1
ATOM 1091 O O . GLY A 1 139 ? -30.936 7.155 50.996 1.00 71.88 139 GLY A O 1
ATOM 1092 N N . CYS A 1 140 ? -30.434 8.463 49.246 1.00 75.44 140 CYS A N 1
ATOM 1093 C CA . CYS A 1 140 ? -31.496 7.971 48.368 1.00 75.44 140 CYS A CA 1
ATOM 1094 C C . CYS A 1 140 ? -31.137 6.589 47.810 1.00 75.44 140 CYS A C 1
ATOM 1096 O O . CYS A 1 140 ? -31.956 5.677 47.844 1.00 75.44 140 CYS A O 1
ATOM 1098 N N . VAL A 1 141 ? -29.889 6.423 47.365 1.00 82.19 141 VAL A N 1
ATOM 1099 C CA . VAL A 1 141 ? -29.322 5.156 46.889 1.00 82.19 141 VAL A CA 1
ATOM 1100 C C . VAL A 1 141 ? -29.293 4.129 48.018 1.00 82.19 141 VAL A C 1
ATOM 1102 O O . VAL A 1 141 ? -29.689 2.983 47.824 1.00 82.19 141 VAL A O 1
ATOM 1105 N N . SER A 1 142 ? -28.888 4.547 49.221 1.00 81.56 142 SER A N 1
ATOM 1106 C CA . SER A 1 142 ? -28.862 3.672 50.403 1.00 81.56 142 SER A CA 1
ATOM 1107 C C . SER A 1 142 ? -30.258 3.157 50.760 1.00 81.56 142 SER A C 1
ATOM 1109 O O . SER A 1 142 ? -30.427 1.983 51.089 1.00 81.56 142 SER A O 1
ATOM 1111 N N . GLU A 1 143 ? -31.266 4.024 50.657 1.00 76.88 143 GLU A N 1
ATOM 1112 C CA . GLU A 1 143 ? -32.658 3.663 50.908 1.00 76.88 143 GLU A CA 1
ATOM 1113 C C . GLU A 1 143 ? -33.222 2.734 49.824 1.00 76.88 143 GLU A C 1
ATOM 1115 O O . GLU A 1 143 ? -33.877 1.745 50.147 1.00 76.88 143 GLU A O 1
ATOM 1120 N N . ALA A 1 144 ? -32.922 2.999 48.550 1.00 79.25 144 ALA A N 1
ATOM 1121 C CA . ALA A 1 144 ? -33.309 2.134 47.438 1.00 79.25 144 ALA A CA 1
ATOM 1122 C C . ALA A 1 144 ? -32.708 0.726 47.577 1.00 79.25 144 ALA A C 1
ATOM 1124 O O . ALA A 1 144 ? -33.436 -0.263 47.494 1.00 79.25 144 ALA A O 1
ATOM 1125 N N . ILE A 1 145 ? -31.408 0.628 47.887 1.00 81.62 145 ILE A N 1
ATOM 1126 C CA . ILE A 1 145 ? -30.734 -0.645 48.187 1.00 81.62 145 ILE A CA 1
ATOM 1127 C C . ILE A 1 145 ? -31.453 -1.370 49.324 1.00 81.62 145 ILE A C 1
ATOM 1129 O O . ILE A 1 145 ? -31.743 -2.560 49.210 1.00 81.62 145 ILE A O 1
ATOM 1133 N N . ARG A 1 146 ? -31.772 -0.658 50.410 1.00 78.81 146 ARG A N 1
ATOM 1134 C CA . ARG A 1 146 ? -32.458 -1.236 51.567 1.00 78.81 146 ARG A CA 1
ATOM 1135 C C . ARG A 1 146 ? -33.804 -1.843 51.180 1.00 78.81 146 ARG A C 1
ATOM 1137 O O . ARG A 1 146 ? -34.072 -2.994 51.513 1.00 78.81 146 ARG A O 1
ATOM 1144 N N . VAL A 1 147 ? -34.618 -1.091 50.443 1.00 76.06 147 VAL A N 1
ATOM 1145 C CA . VAL A 1 147 ? -35.948 -1.531 50.004 1.00 76.06 147 VAL A CA 1
ATOM 1146 C C . VAL A 1 147 ? -35.872 -2.732 49.067 1.00 76.06 147 VAL A C 1
ATOM 1148 O O . VAL A 1 147 ? -36.681 -3.646 49.203 1.00 76.06 147 VAL A O 1
ATOM 1151 N N . PHE A 1 148 ? -34.899 -2.772 48.156 1.00 78.50 148 PHE A N 1
ATOM 1152 C CA . PHE A 1 148 ? -34.761 -3.884 47.214 1.00 78.50 148 PHE A CA 1
ATOM 1153 C C . PHE A 1 148 ? -34.143 -5.152 47.819 1.00 78.50 148 PHE A C 1
ATOM 1155 O O . PHE A 1 148 ? -34.232 -6.209 47.199 1.00 78.50 148 PHE A O 1
ATOM 1162 N N . THR A 1 149 ? -33.533 -5.082 49.009 1.00 77.56 149 THR A N 1
ATOM 1163 C CA . THR A 1 149 ? -32.784 -6.217 49.587 1.00 77.56 149 THR A CA 1
ATOM 1164 C C . THR A 1 149 ? -33.313 -6.746 50.920 1.00 77.56 149 THR A C 1
ATOM 1166 O O . THR A 1 149 ? -33.167 -7.936 51.174 1.00 77.56 149 THR A O 1
ATOM 1169 N N . GLN A 1 150 ? -33.903 -5.915 51.788 1.00 67.06 150 GLN A N 1
ATOM 1170 C CA . GLN A 1 150 ? -34.182 -6.304 53.185 1.00 67.06 150 GLN A CA 1
ATOM 1171 C C . GLN A 1 150 ? -35.611 -6.804 53.452 1.00 67.06 150 GLN A C 1
ATOM 1173 O O . GLN A 1 150 ? -35.855 -7.412 54.490 1.00 67.06 150 GLN A O 1
ATOM 1178 N N . ASN A 1 151 ? -36.549 -6.577 52.531 1.00 57.72 151 ASN A N 1
ATOM 1179 C CA . ASN A 1 151 ? -37.985 -6.793 52.755 1.00 57.72 151 ASN A CA 1
ATOM 1180 C C . ASN A 1 151 ? -38.590 -7.996 52.022 1.00 57.72 151 ASN A C 1
ATOM 1182 O O . ASN A 1 151 ? -39.810 -8.170 52.005 1.00 57.72 151 ASN A O 1
ATOM 1186 N N . THR A 1 152 ? -37.757 -8.812 51.392 1.00 58.16 152 THR A N 1
ATOM 1187 C CA . THR A 1 152 ? -38.177 -9.940 50.564 1.00 58.16 152 THR A CA 1
ATOM 1188 C C . THR A 1 152 ? -37.419 -11.195 50.992 1.00 58.16 152 THR A C 1
ATOM 1190 O O . THR A 1 152 ? -36.280 -11.116 51.444 1.00 58.16 152 THR A O 1
ATOM 1193 N N . SER A 1 153 ? -38.052 -12.371 50.892 1.00 60.38 153 SER A N 1
ATOM 1194 C CA . SER A 1 153 ? -37.410 -13.657 51.229 1.00 60.38 153 SER A CA 1
ATOM 1195 C C . SER A 1 153 ? -36.190 -13.955 50.351 1.00 60.38 153 SER A C 1
ATOM 1197 O O . SER A 1 153 ? -35.307 -14.701 50.762 1.00 60.38 153 SER A O 1
ATOM 1199 N N . GLU A 1 154 ? -36.149 -13.346 49.166 1.00 66.62 154 GLU A N 1
ATOM 1200 C CA . GLU A 1 154 ? -35.022 -13.305 48.236 1.00 66.62 154 GLU A CA 1
ATOM 1201 C C . GLU A 1 154 ? -34.815 -11.843 47.801 1.00 66.62 154 GLU A C 1
ATOM 1203 O O . GLU A 1 154 ? -35.810 -11.164 47.523 1.00 66.62 154 GLU A O 1
ATOM 1208 N N . PRO A 1 155 ? -33.580 -11.313 47.771 1.00 75.00 155 PRO A N 1
ATOM 1209 C CA . PRO A 1 155 ? -33.327 -9.936 47.348 1.00 75.00 155 PRO A CA 1
ATOM 1210 C C . PRO A 1 155 ? -33.763 -9.724 45.889 1.00 75.00 155 PRO A C 1
ATOM 1212 O O . PRO A 1 155 ? -33.497 -10.559 45.031 1.00 75.00 155 PRO A O 1
ATOM 1215 N N . LEU A 1 156 ? -34.427 -8.599 45.602 1.00 75.62 156 LEU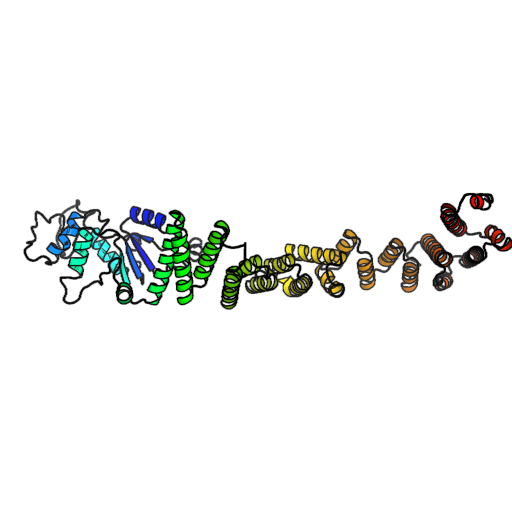 A N 1
ATOM 1216 C CA . LEU A 1 156 ? -34.910 -8.271 44.251 1.00 75.62 156 LEU A CA 1
ATOM 1217 C C . LEU A 1 156 ? -33.782 -7.859 43.299 1.00 75.62 156 LEU A C 1
ATOM 1219 O O . LEU A 1 156 ? -33.965 -7.893 42.084 1.00 75.62 156 LEU A O 1
ATOM 1223 N N . VAL A 1 157 ? -32.650 -7.414 43.848 1.00 81.38 157 VAL A N 1
ATOM 1224 C CA . VAL A 1 157 ? -31.476 -6.976 43.089 1.00 81.38 157 VAL A CA 1
ATOM 1225 C C . VAL A 1 157 ? -30.199 -7.475 43.755 1.00 81.38 157 VAL A C 1
ATOM 1227 O O . VAL A 1 157 ? -30.074 -7.442 44.983 1.00 81.38 157 VAL A O 1
ATOM 1230 N N . ASP A 1 158 ? -29.223 -7.856 42.937 1.00 82.06 158 ASP A N 1
ATOM 1231 C CA . ASP A 1 158 ? -27.858 -8.084 43.393 1.00 82.06 158 ASP A CA 1
ATOM 1232 C C . ASP A 1 158 ? -27.119 -6.751 43.512 1.00 82.06 158 ASP A C 1
ATOM 1234 O O . ASP A 1 158 ? -26.987 -5.991 42.551 1.00 82.06 158 ASP A O 1
ATOM 1238 N N . VAL A 1 159 ? -26.621 -6.452 44.712 1.00 83.19 159 VAL A N 1
ATOM 1239 C CA . VAL A 1 159 ? -25.881 -5.213 44.972 1.00 83.19 159 VAL A CA 1
ATOM 1240 C C . VAL A 1 159 ? -24.387 -5.472 44.836 1.00 83.19 159 VAL A C 1
ATOM 1242 O O . VAL A 1 159 ? -23.820 -6.362 45.484 1.00 83.19 159 VAL A O 1
ATOM 1245 N N . VAL A 1 160 ? -23.752 -4.653 44.000 1.00 80.94 160 VAL A N 1
ATOM 1246 C CA . VAL A 1 160 ? -22.309 -4.647 43.764 1.00 80.94 160 VAL A CA 1
ATOM 1247 C C . VAL A 1 160 ? -21.750 -3.291 44.180 1.00 80.94 160 VAL A C 1
ATOM 1249 O O . VAL A 1 160 ? -22.310 -2.239 43.871 1.00 80.94 160 VAL A O 1
ATOM 1252 N N . HIS A 1 161 ? -20.633 -3.307 44.902 1.00 81.06 161 HIS A N 1
ATOM 1253 C CA . HIS A 1 161 ? -19.912 -2.100 45.291 1.00 81.06 161 HIS A CA 1
ATOM 1254 C C . HIS A 1 161 ? -18.533 -2.050 44.625 1.00 81.06 161 HIS A C 1
ATOM 1256 O O . HIS A 1 161 ? -17.965 -3.103 44.328 1.00 81.06 161 HIS A O 1
ATOM 1262 N N . PRO A 1 162 ? -17.953 -0.848 44.432 1.00 69.75 162 PRO A N 1
ATOM 1263 C CA . PRO A 1 162 ? -16.570 -0.729 43.985 1.00 69.75 162 PRO A CA 1
ATOM 1264 C C . PRO A 1 162 ? -15.637 -1.538 44.897 1.00 69.75 162 PRO A C 1
ATOM 1266 O O . PRO A 1 162 ? -15.633 -1.328 46.112 1.00 69.75 162 PRO A O 1
ATOM 1269 N N . GLY A 1 163 ? -14.878 -2.468 44.311 1.00 66.50 163 GLY A N 1
ATOM 1270 C CA . GLY A 1 163 ? -13.970 -3.367 45.030 1.00 66.50 163 GLY A CA 1
ATOM 1271 C C . GLY A 1 163 ? -14.576 -4.693 45.511 1.00 66.50 163 GLY A C 1
ATOM 1272 O O . GLY A 1 163 ? -13.881 -5.433 46.201 1.00 66.50 163 GLY A O 1
ATOM 1273 N N . ASP A 1 164 ? -15.831 -5.014 45.172 1.00 71.00 164 ASP A N 1
ATOM 1274 C CA . ASP A 1 164 ? -16.435 -6.316 45.495 1.00 71.00 164 ASP A CA 1
ATOM 1275 C C . ASP A 1 164 ? -15.761 -7.449 44.682 1.00 71.00 164 ASP A C 1
ATOM 1277 O O . ASP A 1 164 ? -15.855 -7.452 43.449 1.00 71.00 164 ASP A O 1
ATOM 1281 N N . PRO A 1 165 ? -15.081 -8.418 45.329 1.00 62.19 165 PRO A N 1
ATOM 1282 C CA . PRO A 1 165 ? -14.384 -9.501 44.633 1.00 62.19 165 PRO A CA 1
ATOM 1283 C C . PRO A 1 165 ? -15.332 -10.438 43.867 1.00 62.19 165 PRO A C 1
ATOM 1285 O O . PRO A 1 165 ? -14.910 -11.069 42.898 1.00 62.19 165 PRO A O 1
ATOM 1288 N N . GLU A 1 166 ? -16.613 -10.498 44.249 1.00 64.44 166 GLU A N 1
ATOM 1289 C CA . GLU A 1 166 ? -17.624 -11.359 43.621 1.00 64.44 166 GLU A CA 1
ATOM 1290 C C . GLU A 1 166 ? -18.449 -10.626 42.544 1.00 64.44 166 GLU A C 1
ATOM 1292 O O . GLU A 1 166 ? -19.372 -11.212 41.979 1.00 64.44 166 GLU A O 1
ATOM 1297 N N . ALA A 1 167 ? -18.116 -9.369 42.214 1.00 64.88 167 ALA A N 1
ATOM 1298 C CA . ALA A 1 167 ? -18.823 -8.566 41.207 1.00 64.88 167 ALA A CA 1
ATOM 1299 C C . ALA A 1 167 ? -18.992 -9.300 39.861 1.00 64.88 167 ALA A C 1
ATOM 1301 O O . ALA A 1 167 ? -20.071 -9.292 39.279 1.00 64.88 167 ALA A O 1
ATOM 1302 N N . SER A 1 168 ? -17.941 -9.995 39.415 1.00 57.34 168 SER A N 1
ATOM 1303 C CA . SER A 1 168 ? -17.922 -10.813 38.188 1.00 57.34 168 SER A CA 1
ATOM 1304 C C . SER A 1 168 ? -18.932 -11.957 38.221 1.00 57.34 168 SER A C 1
ATOM 1306 O O . SER A 1 168 ? -19.693 -12.172 37.282 1.00 57.34 168 SER A O 1
ATOM 1308 N N . LYS A 1 169 ? -18.957 -12.684 39.341 1.00 62.69 169 LYS A N 1
ATOM 1309 C CA . LYS A 1 169 ? -19.814 -13.852 39.520 1.00 62.69 169 LYS A CA 1
ATOM 1310 C C . LYS A 1 169 ? -21.280 -13.446 39.623 1.00 62.69 169 LYS A C 1
ATOM 1312 O O . LYS A 1 169 ? -22.132 -14.137 39.078 1.00 62.69 169 LYS A O 1
ATOM 1317 N N . LYS A 1 170 ? -21.549 -12.313 40.280 1.00 64.25 170 LYS A N 1
ATOM 1318 C CA . LYS A 1 170 ? -22.878 -11.689 40.351 1.00 64.25 170 LYS A CA 1
ATOM 1319 C C . LYS A 1 170 ? -23.347 -11.175 38.985 1.00 64.25 170 LYS A C 1
ATOM 1321 O O . LYS A 1 170 ? -24.524 -11.277 38.681 1.00 64.25 170 LYS A O 1
ATOM 1326 N N . ALA A 1 171 ? -22.434 -10.669 38.154 1.00 61.25 171 ALA A N 1
ATOM 1327 C CA . ALA A 1 171 ? -22.740 -10.223 36.794 1.00 61.25 171 ALA A CA 1
ATOM 1328 C C . ALA A 1 171 ? -22.865 -11.372 35.772 1.00 61.25 171 ALA A C 1
ATOM 1330 O O . ALA A 1 171 ? -23.353 -11.148 34.671 1.00 61.25 171 ALA A O 1
ATOM 1331 N N . GLY A 1 172 ? -22.420 -12.589 36.107 1.00 62.53 172 GLY A N 1
ATOM 1332 C CA . GLY A 1 172 ? -22.544 -13.769 35.245 1.00 62.53 172 GLY A CA 1
ATOM 1333 C C . GLY A 1 172 ? -21.646 -13.782 33.997 1.00 62.53 172 GLY A C 1
ATOM 1334 O O . GLY A 1 172 ? -21.804 -14.677 33.169 1.00 62.53 172 GLY A O 1
ATOM 1335 N N . ASP A 1 173 ? -20.696 -12.847 33.859 1.00 67.12 173 ASP A N 1
ATOM 1336 C CA . ASP A 1 173 ? -19.859 -12.691 32.659 1.00 67.12 173 ASP A CA 1
ATOM 1337 C C . ASP A 1 173 ? -18.352 -12.610 32.981 1.00 67.12 173 ASP A C 1
ATOM 1339 O O . ASP A 1 173 ? -17.743 -11.541 33.076 1.00 67.12 173 ASP A O 1
ATOM 1343 N N . GLU A 1 174 ? -17.714 -13.779 33.106 1.00 67.38 174 GLU A N 1
ATOM 1344 C CA . GLU A 1 174 ? -16.257 -13.886 33.295 1.00 67.38 174 GLU A CA 1
ATOM 1345 C C . GLU A 1 174 ? -15.457 -13.340 32.098 1.00 67.38 174 GLU A C 1
ATOM 1347 O O . GLU A 1 174 ? -14.323 -12.881 32.263 1.00 67.38 174 GLU A O 1
ATOM 1352 N N . LYS A 1 175 ? -16.021 -13.353 30.880 1.00 68.00 175 LYS A N 1
ATOM 1353 C CA . LYS A 1 175 ? -15.341 -12.792 29.705 1.00 68.00 175 LYS A CA 1
ATOM 1354 C C . LYS A 1 175 ? -15.372 -11.264 29.764 1.00 68.00 175 LYS A C 1
ATOM 1356 O O . LYS A 1 175 ? -14.324 -10.638 29.600 1.00 68.00 175 LYS A O 1
ATOM 1361 N N . GLY A 1 176 ? -16.529 -10.681 30.064 1.00 69.50 176 GLY A N 1
ATOM 1362 C CA . GLY A 1 176 ? -16.712 -9.247 30.287 1.00 69.50 176 GLY A CA 1
ATOM 1363 C C . GLY A 1 176 ? -15.850 -8.710 31.423 1.00 69.50 176 GLY A C 1
ATOM 1364 O O . GLY A 1 176 ? -15.257 -7.645 31.277 1.00 69.50 176 GLY A O 1
ATOM 1365 N N . LYS A 1 177 ? -15.660 -9.477 32.506 1.00 75.06 177 LYS A N 1
ATOM 1366 C CA . LYS A 1 177 ? -14.723 -9.125 33.586 1.00 75.06 177 LYS A CA 1
ATOM 1367 C C . LYS A 1 177 ? -13.305 -8.903 33.067 1.00 75.06 177 LYS A C 1
ATOM 1369 O O . LYS A 1 177 ? -12.685 -7.890 33.388 1.00 75.06 177 LYS A O 1
ATOM 1374 N N . ASN A 1 178 ? -12.780 -9.842 32.284 1.00 77.38 178 ASN A N 1
ATOM 1375 C CA . ASN A 1 178 ? -11.413 -9.753 31.773 1.00 77.38 178 ASN A CA 1
ATOM 1376 C C . ASN A 1 178 ? -11.271 -8.610 30.758 1.00 77.38 178 ASN A C 1
ATOM 1378 O O . ASN A 1 178 ? -10.268 -7.901 30.777 1.00 77.38 178 ASN A O 1
ATOM 1382 N N . ILE A 1 179 ? -12.298 -8.375 29.933 1.00 78.31 179 ILE A N 1
ATOM 1383 C CA . ILE A 1 179 ? -12.349 -7.227 29.016 1.00 78.31 179 ILE A CA 1
ATOM 1384 C C . ILE A 1 179 ? -12.342 -5.908 29.805 1.00 78.31 179 ILE A C 1
ATOM 1386 O O . ILE A 1 179 ? -11.494 -5.054 29.559 1.00 78.31 179 ILE A O 1
ATOM 1390 N N . ALA A 1 180 ? -13.226 -5.753 30.794 1.00 78.00 180 ALA A N 1
ATOM 1391 C CA . ALA A 1 180 ? -13.293 -4.559 31.635 1.00 78.00 180 ALA A CA 1
ATOM 1392 C C . ALA A 1 180 ? -11.982 -4.324 32.398 1.00 78.00 180 ALA A C 1
ATOM 1394 O O . ALA A 1 180 ? -11.494 -3.201 32.467 1.00 78.00 180 ALA A O 1
ATOM 1395 N N . THR A 1 181 ? -11.374 -5.391 32.918 1.00 82.81 181 THR A N 1
ATOM 1396 C CA . THR A 1 181 ? -10.075 -5.330 33.601 1.00 82.81 181 THR A CA 1
ATOM 1397 C C . THR A 1 181 ? -8.976 -4.819 32.665 1.00 82.81 181 THR A C 1
ATOM 1399 O O . THR A 1 181 ? -8.181 -3.974 33.071 1.00 82.81 181 THR A O 1
ATOM 1402 N N . ALA A 1 182 ? -8.955 -5.266 31.405 1.00 82.44 182 ALA A N 1
ATOM 1403 C CA . ALA A 1 182 ? -7.999 -4.783 30.410 1.00 82.44 182 ALA A CA 1
ATOM 1404 C C . ALA A 1 182 ? -8.158 -3.276 30.136 1.00 82.44 182 ALA A C 1
ATOM 1406 O O . ALA A 1 182 ? -7.171 -2.543 30.164 1.00 82.44 182 ALA A O 1
ATOM 1407 N N . PHE A 1 183 ? -9.395 -2.798 29.960 1.00 83.25 183 PHE A N 1
ATOM 1408 C CA . PHE A 1 183 ? -9.673 -1.368 29.780 1.00 83.25 183 PHE A CA 1
ATOM 1409 C C . PHE A 1 183 ? -9.343 -0.528 31.021 1.00 83.25 183 PHE A C 1
ATOM 1411 O O . PHE A 1 183 ? -8.844 0.586 30.891 1.00 83.25 183 PHE A O 1
ATOM 1418 N N . ILE A 1 184 ? -9.563 -1.060 32.228 1.00 84.12 184 ILE A N 1
ATOM 1419 C CA . ILE A 1 184 ? -9.160 -0.391 33.475 1.00 84.12 184 ILE A CA 1
ATOM 1420 C C . ILE A 1 184 ? -7.640 -0.208 33.515 1.00 84.12 184 ILE A C 1
ATOM 1422 O O . ILE A 1 184 ? -7.171 0.878 33.849 1.00 84.12 184 ILE A O 1
ATOM 1426 N N . PHE A 1 185 ? -6.868 -1.240 33.162 1.00 89.00 185 PHE A N 1
ATOM 1427 C CA . PHE A 1 185 ? -5.413 -1.122 33.083 1.00 89.00 185 PHE A CA 1
ATOM 1428 C C . PHE A 1 185 ? -4.971 -0.098 32.031 1.00 89.00 185 PHE A C 1
ATOM 1430 O O . PHE A 1 185 ? -4.063 0.689 32.292 1.00 89.00 185 PHE A O 1
ATOM 1437 N N . GLU A 1 186 ? -5.626 -0.057 30.869 1.00 87.56 186 GLU A N 1
ATOM 1438 C CA . GLU A 1 186 ? -5.339 0.944 29.839 1.00 87.56 186 GLU A CA 1
ATOM 1439 C C . GLU A 1 186 ? -5.569 2.379 30.347 1.00 87.56 186 GLU A C 1
ATOM 1441 O O . GLU A 1 186 ? -4.679 3.230 30.238 1.00 87.56 186 GLU A O 1
ATOM 1446 N N . GLU A 1 187 ? -6.730 2.652 30.948 1.00 83.31 187 GLU A N 1
ATOM 1447 C CA . GLU A 1 187 ? -7.068 3.978 31.477 1.00 83.31 187 GLU A CA 1
ATOM 1448 C C . GLU A 1 187 ? -6.181 4.378 32.662 1.00 83.31 187 GLU A C 1
ATOM 1450 O O . GLU A 1 187 ? -5.711 5.516 32.739 1.00 83.31 187 GLU A O 1
ATOM 1455 N N . GLU A 1 188 ? -5.856 3.439 33.552 1.00 86.81 188 GLU A N 1
ATOM 1456 C CA . GLU A 1 188 ? -4.918 3.686 34.646 1.00 86.81 188 GLU A CA 1
ATOM 1457 C C . GLU A 1 188 ? -3.512 4.006 34.118 1.00 86.81 188 GLU A C 1
ATOM 1459 O O . GLU A 1 188 ? -2.865 4.935 34.602 1.00 86.81 188 GLU A O 1
ATOM 1464 N N . GLY A 1 189 ? -3.062 3.319 33.063 1.00 88.12 189 GLY A N 1
ATOM 1465 C CA . GLY A 1 189 ? -1.821 3.652 32.369 1.00 88.12 189 GLY A CA 1
ATOM 1466 C C . GLY A 1 189 ? -1.843 5.081 31.823 1.00 88.12 189 GLY A C 1
ATOM 1467 O O . GLY A 1 189 ? -0.943 5.877 32.108 1.00 88.12 189 GLY A O 1
ATOM 1468 N N . ARG A 1 190 ? -2.901 5.458 31.096 1.00 86.69 190 ARG A N 1
ATOM 1469 C CA . ARG A 1 190 ? -3.082 6.827 30.576 1.00 86.69 190 ARG A CA 1
ATOM 1470 C C . ARG A 1 190 ? -3.086 7.872 31.695 1.00 86.69 190 ARG A C 1
ATOM 1472 O O . ARG A 1 190 ? -2.473 8.932 31.535 1.00 86.69 190 ARG A O 1
ATOM 1479 N N . ARG A 1 191 ? -3.695 7.561 32.842 1.00 87.12 191 ARG A N 1
ATOM 1480 C CA . ARG A 1 191 ? -3.688 8.408 34.040 1.00 87.12 191 ARG A CA 1
ATOM 1481 C C . ARG A 1 191 ? -2.282 8.572 34.616 1.00 87.12 191 ARG A C 1
ATOM 1483 O O . ARG A 1 191 ? -1.863 9.710 34.813 1.00 87.12 191 ARG A O 1
ATOM 1490 N N . CYS A 1 192 ? -1.531 7.482 34.796 1.00 88.94 192 CYS A N 1
ATOM 1491 C CA . CYS A 1 192 ? -0.129 7.521 35.231 1.00 88.94 192 CYS A CA 1
ATOM 1492 C C . CYS A 1 192 ? 0.723 8.409 34.313 1.00 88.94 192 CYS A C 1
ATOM 1494 O O . CYS A 1 192 ? 1.488 9.249 34.788 1.00 88.94 192 CYS A O 1
ATOM 1496 N N . LYS A 1 193 ? 0.534 8.303 32.991 1.00 85.56 193 LYS A N 1
ATOM 1497 C CA . LYS A 1 193 ? 1.208 9.172 32.015 1.00 85.56 193 LYS A CA 1
ATOM 1498 C C . LYS A 1 193 ? 0.861 10.647 32.212 1.00 85.56 193 LYS A C 1
ATOM 1500 O O . LYS A 1 193 ? 1.759 11.485 32.176 1.00 85.56 193 LYS A O 1
ATOM 1505 N N . ALA A 1 194 ? -0.414 10.971 32.428 1.00 85.06 194 ALA A N 1
ATOM 1506 C CA . ALA A 1 194 ? -0.856 12.344 32.675 1.00 85.06 194 ALA A CA 1
ATOM 1507 C C . ALA A 1 194 ? -0.283 12.921 33.982 1.00 85.06 194 ALA A C 1
ATOM 1509 O O . ALA A 1 194 ? 0.009 14.113 34.050 1.00 85.06 194 ALA A O 1
ATOM 1510 N N . THR A 1 195 ? -0.076 12.081 35.000 1.00 88.81 195 THR A N 1
ATOM 1511 C CA . THR A 1 195 ? 0.529 12.475 36.281 1.00 88.81 195 THR A CA 1
ATOM 1512 C C . THR A 1 195 ? 2.061 12.420 36.291 1.00 88.81 195 THR A C 1
ATOM 1514 O O . THR A 1 195 ? 2.666 12.766 37.302 1.00 88.81 195 THR A O 1
ATOM 1517 N N . GLY A 1 196 ? 2.702 12.002 35.193 1.00 84.94 196 GLY A N 1
ATOM 1518 C CA . GLY A 1 196 ? 4.162 11.882 35.083 1.00 84.94 196 GLY A CA 1
ATOM 1519 C C . GLY A 1 196 ? 4.771 10.645 35.760 1.00 84.94 196 GLY A C 1
ATOM 1520 O O . GLY A 1 196 ? 5.982 10.604 35.965 1.00 84.94 196 GLY A O 1
ATOM 1521 N N . ASP A 1 197 ? 3.963 9.640 36.104 1.00 89.00 197 ASP A N 1
ATOM 1522 C CA . ASP A 1 197 ? 4.418 8.361 36.657 1.00 89.00 197 ASP A CA 1
ATOM 1523 C C . ASP A 1 197 ? 4.776 7.383 35.525 1.00 89.00 197 ASP A C 1
ATOM 1525 O O . ASP A 1 197 ? 3.924 6.679 34.978 1.00 89.00 197 ASP A O 1
ATOM 1529 N N . CYS A 1 198 ? 6.058 7.358 35.154 1.00 83.88 198 CYS A N 1
ATOM 1530 C CA . CYS A 1 198 ? 6.558 6.515 34.068 1.00 83.88 198 CYS A CA 1
ATOM 1531 C C . CYS A 1 198 ? 6.490 5.013 34.390 1.00 83.88 198 CYS A C 1
ATOM 1533 O O . CYS A 1 198 ? 6.167 4.218 33.510 1.00 83.88 198 CYS A O 1
ATOM 1535 N N . GLU A 1 199 ? 6.785 4.614 35.632 1.00 85.06 199 GLU A N 1
ATOM 1536 C CA . GLU A 1 199 ? 6.769 3.197 36.024 1.00 85.06 199 GLU A CA 1
ATOM 1537 C C . GLU A 1 199 ? 5.340 2.659 36.116 1.00 85.06 199 GLU A C 1
ATOM 1539 O O . GLU A 1 199 ? 5.070 1.531 35.698 1.00 85.06 199 GLU A O 1
ATOM 1544 N N . GLY A 1 200 ? 4.414 3.463 36.647 1.00 87.44 200 GLY A N 1
ATOM 1545 C CA . GLY A 1 200 ? 2.994 3.137 36.653 1.00 87.44 200 GLY A CA 1
ATOM 1546 C C . GLY A 1 200 ? 2.428 3.020 35.242 1.00 87.44 200 GLY A C 1
ATOM 1547 O O . GLY A 1 200 ? 1.676 2.085 34.972 1.00 87.44 200 GLY A O 1
ATOM 1548 N N . PHE A 1 201 ? 2.831 3.899 34.319 1.00 89.38 201 PHE A N 1
ATOM 1549 C CA . PHE A 1 201 ? 2.428 3.801 32.916 1.00 89.38 201 PHE A CA 1
ATOM 1550 C C . PHE A 1 201 ? 2.882 2.473 32.288 1.00 89.38 201 PHE A C 1
ATOM 1552 O O . PHE A 1 201 ? 2.042 1.729 31.787 1.00 89.38 201 PHE A O 1
ATOM 1559 N N . GLU A 1 202 ? 4.173 2.132 32.366 1.00 84.12 202 GLU A N 1
ATOM 1560 C CA . GLU A 1 202 ? 4.711 0.899 31.764 1.00 84.12 202 GLU A CA 1
ATOM 1561 C C . GLU A 1 202 ? 4.037 -0.355 32.337 1.00 84.12 202 GLU A C 1
ATOM 1563 O O . GLU A 1 202 ? 3.590 -1.227 31.591 1.00 84.12 202 GLU A O 1
ATOM 1568 N N . ARG A 1 203 ? 3.887 -0.417 33.666 1.00 89.31 203 ARG A N 1
ATOM 1569 C CA . ARG A 1 203 ? 3.274 -1.560 34.354 1.00 89.31 203 ARG A CA 1
ATOM 1570 C C . ARG A 1 203 ? 1.814 -1.767 33.952 1.00 89.31 203 ARG A C 1
ATOM 1572 O O . ARG A 1 203 ? 1.416 -2.899 33.685 1.00 89.31 203 ARG A O 1
ATOM 1579 N N . ASN A 1 204 ? 1.023 -0.695 33.929 1.00 91.12 204 ASN A N 1
ATOM 1580 C CA . ASN A 1 204 ? -0.404 -0.781 33.628 1.00 91.12 204 ASN A CA 1
ATOM 1581 C C . ASN A 1 204 ? -0.656 -1.073 32.145 1.00 91.12 204 ASN A C 1
ATOM 1583 O O . ASN A 1 204 ? -1.463 -1.940 31.832 1.00 91.12 204 ASN A O 1
ATOM 1587 N N . ILE A 1 205 ? 0.081 -0.439 31.228 1.00 89.12 205 ILE A N 1
ATOM 1588 C CA . ILE A 1 205 ? -0.067 -0.726 29.796 1.00 89.12 205 ILE A CA 1
ATOM 1589 C C . ILE A 1 205 ? 0.353 -2.166 29.478 1.00 89.12 205 ILE A C 1
ATOM 1591 O O . ILE A 1 205 ? -0.358 -2.852 28.750 1.00 89.12 205 ILE A O 1
ATOM 1595 N N . GLN A 1 206 ? 1.435 -2.680 30.074 1.00 87.06 206 GLN A N 1
ATOM 1596 C CA . GLN A 1 206 ? 1.816 -4.085 29.890 1.00 87.06 206 GLN A CA 1
ATOM 1597 C C . GLN A 1 206 ? 0.738 -5.049 30.418 1.00 87.06 206 GLN A C 1
ATOM 1599 O O . GLN A 1 206 ? 0.378 -6.007 29.733 1.00 87.06 206 GLN A O 1
ATOM 1604 N N . ALA A 1 207 ? 0.166 -4.769 31.594 1.00 89.56 207 ALA A N 1
ATOM 1605 C CA . ALA A 1 207 ? -0.944 -5.549 32.138 1.00 89.56 207 ALA A CA 1
ATOM 1606 C C . ALA A 1 207 ? -2.195 -5.502 31.238 1.00 89.56 207 ALA A C 1
ATOM 1608 O O . ALA A 1 207 ? -2.863 -6.526 31.061 1.00 89.56 207 ALA A O 1
ATOM 1609 N N . ALA A 1 208 ? -2.489 -4.351 30.624 1.00 88.44 208 ALA A N 1
ATOM 1610 C CA . ALA A 1 208 ? -3.561 -4.217 29.640 1.00 88.44 208 ALA A CA 1
ATOM 1611 C C . ALA A 1 208 ? -3.302 -5.117 28.423 1.00 88.44 208 ALA A C 1
ATOM 1613 O O . ALA A 1 208 ? -4.171 -5.905 28.057 1.00 88.44 208 ALA A O 1
ATOM 1614 N N . VAL A 1 209 ? -2.094 -5.074 27.847 1.00 84.25 209 VAL A N 1
ATOM 1615 C CA . VAL A 1 209 ? -1.689 -5.908 26.698 1.00 84.25 209 VAL A CA 1
ATOM 1616 C C . VAL A 1 209 ? -1.864 -7.394 26.996 1.00 84.25 209 VAL A C 1
ATOM 1618 O O . VAL A 1 209 ? -2.486 -8.116 26.213 1.00 84.25 209 VAL A O 1
ATOM 1621 N N . ASP A 1 210 ? -1.344 -7.859 28.132 1.00 86.25 210 ASP A N 1
ATOM 1622 C CA . ASP A 1 210 ? -1.410 -9.272 28.504 1.00 86.25 210 ASP A CA 1
ATOM 1623 C C . ASP A 1 210 ? -2.861 -9.729 28.693 1.00 86.25 210 ASP A C 1
ATOM 1625 O O . ASP A 1 210 ? -3.241 -10.814 28.243 1.00 86.25 210 ASP A O 1
ATOM 1629 N N . THR A 1 211 ? -3.699 -8.875 29.285 1.00 86.12 211 THR A N 1
ATOM 1630 C CA . THR A 1 211 ? -5.121 -9.166 29.488 1.00 86.12 211 THR A CA 1
ATOM 1631 C C . THR A 1 211 ? -5.887 -9.151 28.159 1.00 86.12 211 THR A C 1
ATOM 1633 O O . THR A 1 211 ? -6.633 -10.091 27.879 1.00 86.12 211 THR A O 1
ATOM 1636 N N . PHE A 1 212 ? -5.657 -8.159 27.288 1.00 81.94 212 PHE A N 1
ATOM 1637 C CA . PHE A 1 212 ? -6.261 -8.081 25.951 1.00 81.94 212 PHE A CA 1
ATOM 1638 C C . PHE A 1 212 ? -5.911 -9.299 25.086 1.00 81.94 212 PHE A C 1
ATOM 1640 O O . PHE A 1 212 ? -6.783 -9.849 24.407 1.00 81.94 212 PHE A O 1
ATOM 1647 N N . ARG A 1 213 ? -4.668 -9.793 25.169 1.00 83.06 213 ARG A N 1
ATOM 1648 C CA . ARG A 1 213 ? -4.249 -11.044 24.515 1.00 83.06 213 ARG A CA 1
ATOM 1649 C C . ARG A 1 213 ? -5.018 -12.254 25.038 1.00 83.06 213 ARG A C 1
ATOM 1651 O O . ARG A 1 213 ? -5.486 -13.064 24.239 1.00 83.06 213 ARG A O 1
ATOM 1658 N N . GLN A 1 214 ? -5.196 -12.370 26.355 1.00 82.88 214 GLN A N 1
ATOM 1659 C CA . GLN A 1 214 ? -5.945 -13.479 26.963 1.00 82.88 214 GLN A CA 1
ATOM 1660 C C . GLN A 1 214 ? -7.408 -13.518 26.500 1.00 82.88 214 GLN A C 1
ATOM 1662 O O . GLN A 1 214 ? -7.935 -14.597 26.227 1.00 82.88 214 GLN A O 1
ATOM 1667 N N . VAL A 1 215 ? -8.053 -12.355 26.348 1.00 81.38 215 VAL A N 1
ATOM 1668 C CA . VAL A 1 215 ? -9.445 -12.258 25.862 1.00 81.38 215 VAL A CA 1
ATOM 1669 C C . VAL A 1 215 ? -9.577 -12.247 24.337 1.00 81.38 215 VAL A C 1
ATOM 1671 O O . VAL A 1 215 ? -10.694 -12.151 23.827 1.00 81.38 215 VAL A O 1
ATOM 1674 N N . ARG A 1 216 ? -8.463 -12.393 23.605 1.00 74.81 216 ARG A N 1
ATOM 1675 C CA . ARG A 1 216 ? -8.382 -12.336 22.134 1.00 74.81 216 ARG A CA 1
ATOM 1676 C C . ARG A 1 216 ? -8.865 -11.013 21.527 1.00 74.81 216 ARG A C 1
ATOM 1678 O O . ARG A 1 216 ? -9.343 -10.985 20.398 1.00 74.81 216 ARG A O 1
ATOM 1685 N N . LEU A 1 217 ? -8.710 -9.906 22.250 1.00 71.75 217 LEU A N 1
ATOM 1686 C CA . LEU A 1 217 ? -8.879 -8.552 21.715 1.00 71.75 217 LEU A CA 1
ATOM 1687 C C . LEU A 1 217 ? -7.525 -8.032 21.223 1.00 71.75 217 LEU A C 1
ATOM 1689 O O . LEU A 1 217 ? -6.942 -7.107 21.786 1.00 71.75 217 LEU A O 1
ATOM 1693 N N . ILE A 1 218 ? -7.006 -8.662 20.167 1.00 68.06 218 ILE A N 1
ATOM 1694 C CA . ILE A 1 218 ? -5.660 -8.374 19.646 1.00 68.06 218 ILE A CA 1
ATOM 1695 C C . ILE A 1 218 ? -5.558 -6.918 19.165 1.00 68.06 218 ILE A C 1
ATOM 1697 O O . ILE A 1 218 ? -4.523 -6.292 19.346 1.00 68.06 218 ILE A O 1
ATOM 1701 N N . GLY A 1 219 ? -6.658 -6.361 18.636 1.00 65.81 219 GLY A N 1
ATOM 1702 C CA . GLY A 1 219 ? -6.831 -4.937 18.314 1.00 65.81 219 GLY A CA 1
ATOM 1703 C C . GLY A 1 219 ? -6.247 -4.001 19.378 1.00 65.81 219 GLY A C 1
ATOM 1704 O O . GLY A 1 219 ? -5.287 -3.266 19.150 1.00 65.81 219 GLY A O 1
ATOM 1705 N N . ASN A 1 220 ? -6.829 -4.093 20.569 1.00 77.31 220 ASN A N 1
ATOM 1706 C CA . ASN A 1 220 ? -6.481 -3.279 21.723 1.00 77.31 220 ASN A CA 1
ATOM 1707 C C . ASN A 1 220 ? -5.085 -3.605 22.265 1.00 77.31 220 ASN A C 1
ATOM 1709 O O . ASN A 1 220 ? -4.371 -2.695 22.685 1.00 77.31 220 ASN A O 1
ATOM 1713 N N . ALA A 1 221 ? -4.670 -4.877 22.238 1.00 77.25 221 ALA A N 1
ATOM 1714 C CA . ALA A 1 221 ? -3.326 -5.270 22.660 1.00 77.25 221 ALA A CA 1
ATOM 1715 C C . ALA A 1 221 ? -2.246 -4.558 21.828 1.00 77.25 221 ALA A C 1
ATOM 1717 O O . ALA A 1 221 ? -1.321 -3.970 22.389 1.00 77.25 221 ALA A O 1
ATOM 1718 N N . THR A 1 222 ? -2.397 -4.533 20.504 1.00 68.69 222 THR A N 1
ATOM 1719 C CA . THR A 1 222 ? -1.426 -3.897 19.608 1.00 68.69 222 THR A CA 1
ATOM 1720 C C . THR A 1 222 ? -1.421 -2.376 19.752 1.00 68.69 222 THR A C 1
ATOM 1722 O O . THR A 1 222 ? -0.347 -1.781 19.802 1.00 68.69 222 THR A O 1
ATOM 1725 N N . GLU A 1 223 ? -2.586 -1.729 19.881 1.00 74.88 223 GLU A N 1
ATOM 1726 C CA . GLU A 1 223 ? -2.660 -0.276 20.125 1.00 74.88 223 GLU A CA 1
ATOM 1727 C C . GLU A 1 223 ? -1.946 0.120 21.431 1.00 74.88 223 GLU A C 1
ATOM 1729 O O . GLU A 1 223 ? -1.189 1.095 21.467 1.00 74.88 223 GLU A O 1
ATOM 1734 N N . ASN A 1 224 ? -2.116 -0.677 22.491 1.00 80.62 224 ASN A N 1
ATOM 1735 C CA . ASN A 1 224 ? -1.427 -0.474 23.764 1.00 80.62 224 ASN A CA 1
ATOM 1736 C C . ASN A 1 224 ? 0.090 -0.727 23.653 1.00 80.62 224 ASN A C 1
ATOM 1738 O O . ASN A 1 224 ? 0.881 0.028 24.223 1.00 80.62 224 ASN A O 1
ATOM 1742 N N . LEU A 1 225 ? 0.525 -1.712 22.861 1.00 78.31 225 LEU A N 1
ATOM 1743 C CA . LEU A 1 225 ? 1.948 -1.929 22.565 1.00 78.31 225 LEU A CA 1
ATOM 1744 C C . LEU A 1 225 ? 2.566 -0.773 21.772 1.00 78.31 225 LEU A C 1
ATOM 1746 O O . LEU A 1 225 ? 3.672 -0.336 22.087 1.00 78.31 225 LEU A O 1
ATOM 1750 N N . GLU A 1 226 ? 1.864 -0.223 20.779 1.00 74.44 226 GLU A N 1
ATOM 1751 C CA . GLU A 1 226 ? 2.331 0.972 20.066 1.00 74.44 226 GLU A CA 1
ATOM 1752 C C . GLU A 1 226 ? 2.471 2.174 21.007 1.00 74.44 226 GLU A C 1
ATOM 1754 O O . GLU A 1 226 ? 3.435 2.944 20.912 1.00 74.44 226 GLU A O 1
ATOM 1759 N N . LEU A 1 227 ? 1.511 2.343 21.922 1.00 79.56 227 LEU A N 1
ATOM 1760 C CA . LEU A 1 227 ? 1.535 3.402 22.922 1.00 79.56 227 LEU A CA 1
ATOM 1761 C C . LEU A 1 227 ? 2.745 3.262 23.857 1.00 79.56 227 LEU A C 1
ATOM 1763 O O . LEU A 1 227 ? 3.422 4.264 24.112 1.00 79.56 227 LEU A O 1
ATOM 1767 N N . LEU A 1 228 ? 3.036 2.039 24.314 1.00 80.06 228 LEU A N 1
ATOM 1768 C CA . LEU A 1 228 ? 4.213 1.715 25.122 1.00 80.06 228 LEU A CA 1
ATOM 1769 C C . LEU A 1 228 ? 5.510 2.021 24.358 1.00 80.06 228 LEU A C 1
ATOM 1771 O O . LEU A 1 228 ? 6.358 2.755 24.861 1.00 80.06 228 LEU A O 1
ATOM 1775 N N . SER A 1 229 ? 5.615 1.581 23.099 1.00 74.00 229 SER A N 1
ATOM 1776 C CA . SER A 1 229 ? 6.791 1.819 22.246 1.00 74.00 229 SER A CA 1
ATOM 1777 C C . SER A 1 229 ? 7.107 3.302 22.086 1.00 74.00 229 SER A C 1
ATOM 1779 O O . SER A 1 229 ? 8.245 3.730 22.263 1.00 74.00 229 SER A O 1
ATOM 1781 N N . ARG A 1 230 ? 6.098 4.116 21.750 1.00 74.12 230 ARG A N 1
ATOM 1782 C CA . ARG A 1 230 ? 6.283 5.563 21.550 1.00 74.12 230 ARG A CA 1
ATOM 1783 C C . ARG A 1 230 ? 6.735 6.259 22.830 1.00 74.12 230 ARG A C 1
ATOM 1785 O O . ARG A 1 230 ? 7.417 7.279 22.762 1.00 74.12 230 ARG A O 1
ATOM 1792 N N . PHE A 1 231 ? 6.319 5.743 23.983 1.00 75.69 231 PHE A N 1
ATOM 1793 C CA . PHE A 1 231 ? 6.722 6.266 25.278 1.00 75.69 231 PHE A CA 1
ATOM 1794 C C . PHE A 1 231 ? 8.172 5.899 25.612 1.00 75.69 231 PHE A C 1
ATOM 1796 O O . PHE A 1 231 ? 8.940 6.781 25.987 1.00 75.69 231 PHE A O 1
ATOM 1803 N N . GLU A 1 232 ? 8.572 4.643 25.415 1.00 73.19 232 GLU A N 1
ATOM 1804 C CA . GLU A 1 232 ? 9.946 4.183 25.661 1.00 73.19 232 GLU A CA 1
ATOM 1805 C C . GLU A 1 232 ? 10.969 4.847 24.726 1.00 73.19 232 GLU A C 1
ATOM 1807 O O . GLU A 1 232 ? 12.062 5.211 25.167 1.00 73.19 232 GLU A O 1
ATOM 1812 N N . GLU A 1 233 ? 10.606 5.063 23.455 1.00 71.31 233 GLU A N 1
ATOM 1813 C CA . GLU A 1 233 ? 11.409 5.834 22.496 1.00 71.31 233 GLU A CA 1
ATOM 1814 C C . GLU A 1 233 ? 11.571 7.292 22.947 1.00 71.31 233 GLU A C 1
ATOM 1816 O O . GLU A 1 233 ? 12.684 7.818 22.962 1.00 71.31 233 GLU A O 1
ATOM 1821 N N . ALA A 1 234 ? 10.482 7.943 23.375 1.00 70.00 234 ALA A N 1
ATOM 1822 C CA . ALA A 1 234 ? 10.529 9.311 23.896 1.00 70.00 234 ALA A CA 1
ATOM 1823 C C . ALA A 1 234 ? 11.339 9.417 25.200 1.00 70.00 234 ALA A C 1
ATOM 1825 O O . ALA A 1 234 ? 11.983 10.436 25.447 1.00 70.00 234 ALA A O 1
ATOM 1826 N N . ALA A 1 235 ? 11.336 8.362 26.015 1.00 70.25 235 ALA A N 1
ATOM 1827 C CA . ALA A 1 235 ? 12.134 8.256 27.231 1.00 70.25 235 ALA A CA 1
ATOM 1828 C C . ALA A 1 235 ? 13.610 7.892 26.965 1.00 70.25 235 ALA A C 1
ATOM 1830 O O . ALA A 1 235 ? 14.397 7.831 27.908 1.00 70.25 235 ALA A O 1
ATOM 1831 N N . GLY A 1 236 ? 13.998 7.626 25.709 1.00 70.00 236 GLY A N 1
ATOM 1832 C CA . GLY A 1 236 ? 15.352 7.208 25.334 1.00 70.00 236 GLY A CA 1
ATOM 1833 C C . GLY A 1 236 ? 15.748 5.819 25.851 1.00 70.00 236 GLY A C 1
ATOM 1834 O O . GLY A 1 236 ? 16.932 5.485 25.848 1.00 70.00 236 GLY A O 1
ATOM 1835 N N . LYS A 1 237 ? 14.777 5.017 26.312 1.00 69.62 237 LYS A N 1
ATOM 1836 C CA . LYS A 1 237 ? 14.996 3.667 26.857 1.00 69.62 237 LYS A CA 1
ATOM 1837 C C . LYS A 1 237 ? 15.189 2.621 25.761 1.00 69.62 237 LYS A C 1
ATOM 1839 O O . LYS A 1 237 ? 15.878 1.629 25.988 1.00 69.62 237 LYS A O 1
ATOM 1844 N N . LEU A 1 238 ? 14.610 2.846 24.581 1.00 61.22 238 LEU A N 1
ATOM 1845 C CA . LEU A 1 238 ? 14.786 1.990 23.413 1.00 61.22 238 LEU A CA 1
ATOM 1846 C C . LEU A 1 238 ? 15.398 2.768 22.243 1.00 61.22 238 LEU A C 1
ATOM 1848 O O . LEU A 1 238 ? 15.020 3.918 22.004 1.00 61.22 238 LEU A O 1
ATOM 1852 N N . PRO A 1 239 ? 16.298 2.143 21.460 1.00 57.22 239 PRO A N 1
ATOM 1853 C CA . PRO A 1 239 ? 16.594 2.649 20.132 1.00 57.22 239 PRO A CA 1
ATOM 1854 C C . PRO A 1 239 ? 15.319 2.564 19.274 1.00 57.22 239 PRO A C 1
ATOM 1856 O O . PRO A 1 239 ? 14.562 1.595 19.423 1.00 57.22 239 PRO A O 1
ATOM 1859 N N . PRO A 1 240 ? 15.093 3.523 18.357 1.00 56.06 240 PRO A N 1
ATOM 1860 C CA . PRO A 1 240 ? 13.944 3.491 17.457 1.00 56.06 240 PRO A CA 1
ATOM 1861 C C . PRO A 1 240 ? 13.817 2.115 16.783 1.00 56.06 240 PRO A C 1
ATOM 1863 O O . PRO A 1 240 ? 14.738 1.677 16.090 1.00 56.06 240 PRO A O 1
ATOM 1866 N N . GLY A 1 241 ? 12.702 1.415 17.021 1.00 55.69 241 GLY A N 1
ATOM 1867 C CA . GLY A 1 241 ? 12.392 0.119 16.398 1.00 55.69 241 GLY A CA 1
ATOM 1868 C C . GLY A 1 241 ? 13.108 -1.145 16.924 1.00 55.69 241 GLY A C 1
ATOM 1869 O O . GLY A 1 241 ? 13.027 -2.179 16.267 1.00 55.69 241 GLY A O 1
ATOM 1870 N N . GLY A 1 242 ? 13.799 -1.116 18.071 1.00 52.22 242 GLY A N 1
ATOM 1871 C CA . GLY A 1 242 ? 14.789 -2.153 18.433 1.00 52.22 242 GLY A CA 1
ATOM 1872 C C . GLY A 1 242 ? 14.318 -3.513 18.986 1.00 52.22 242 GLY A C 1
ATOM 1873 O O . GLY A 1 242 ? 15.048 -4.487 18.832 1.00 52.22 242 GLY A O 1
ATOM 1874 N N . SER A 1 243 ? 13.155 -3.631 19.637 1.00 52.88 243 SER A N 1
ATOM 1875 C CA . SER A 1 243 ? 12.738 -4.913 20.262 1.00 52.88 243 SER A CA 1
ATOM 1876 C C . SER A 1 243 ? 11.226 -5.153 20.202 1.00 52.88 243 SER A C 1
ATOM 1878 O O . SER A 1 243 ? 10.777 -6.257 19.894 1.00 52.88 243 SER A O 1
ATOM 1880 N N . LEU A 1 244 ? 10.421 -4.097 20.366 1.00 53.53 244 LEU A N 1
ATOM 1881 C CA . LEU A 1 244 ? 8.964 -4.194 20.256 1.00 53.53 244 LEU A CA 1
ATOM 1882 C C . LEU A 1 244 ? 8.461 -4.255 18.806 1.00 53.53 244 LEU A C 1
ATOM 1884 O O . LEU A 1 244 ? 7.392 -4.799 18.571 1.00 53.53 244 LEU A O 1
ATOM 1888 N N . MET A 1 245 ? 9.245 -3.798 17.819 1.00 60.47 245 MET A N 1
ATOM 1889 C CA . MET A 1 245 ? 8.904 -3.952 16.395 1.00 60.47 245 MET A CA 1
ATOM 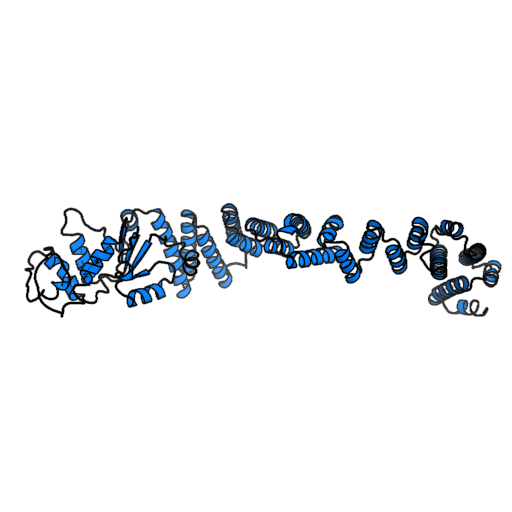1890 C C . MET A 1 245 ? 8.753 -5.433 16.016 1.00 60.47 245 MET A C 1
ATOM 1892 O O . MET A 1 245 ? 7.853 -5.781 15.266 1.00 60.47 245 MET A O 1
ATOM 1896 N N . ILE A 1 246 ? 9.575 -6.324 16.583 1.00 59.03 246 ILE A N 1
ATOM 1897 C CA . ILE A 1 246 ? 9.463 -7.777 16.369 1.00 59.03 246 ILE A CA 1
ATOM 1898 C C . ILE A 1 246 ? 8.158 -8.314 16.979 1.00 59.03 246 ILE A C 1
ATOM 1900 O O . ILE A 1 246 ? 7.501 -9.157 16.374 1.00 59.03 246 ILE A O 1
ATOM 1904 N N . MET A 1 247 ? 7.744 -7.792 18.139 1.00 58.12 247 MET A N 1
ATOM 1905 C CA . MET A 1 247 ? 6.499 -8.189 18.806 1.00 58.12 247 MET A CA 1
ATOM 1906 C C . MET A 1 247 ? 5.254 -7.649 18.080 1.00 58.12 247 MET A C 1
ATOM 1908 O O . MET A 1 247 ? 4.305 -8.394 17.840 1.00 58.12 247 MET A O 1
ATOM 1912 N N . ILE A 1 248 ? 5.289 -6.390 17.636 1.00 64.19 248 ILE A N 1
ATOM 1913 C CA . ILE A 1 248 ? 4.263 -5.788 16.775 1.00 64.19 248 ILE A CA 1
ATOM 1914 C C . ILE A 1 248 ? 4.173 -6.571 15.467 1.00 64.19 248 ILE A C 1
ATOM 1916 O O . ILE A 1 248 ? 3.073 -6.854 15.017 1.00 64.19 248 ILE A O 1
ATOM 1920 N N . LEU A 1 249 ? 5.295 -7.000 14.882 1.00 65.88 249 LEU A N 1
ATOM 1921 C CA . LEU A 1 249 ? 5.301 -7.847 13.690 1.00 65.88 249 LEU A CA 1
ATOM 1922 C C . LEU A 1 249 ? 4.633 -9.205 13.933 1.00 65.88 249 LEU A C 1
ATOM 1924 O O . LEU A 1 249 ? 3.844 -9.629 13.093 1.00 65.88 249 LEU A O 1
ATOM 1928 N N . THR A 1 250 ? 4.878 -9.862 15.073 1.00 67.06 250 THR A N 1
ATOM 1929 C CA . THR A 1 250 ? 4.173 -11.116 15.402 1.00 67.06 250 THR A CA 1
ATOM 1930 C C . THR A 1 250 ? 2.665 -10.917 15.539 1.00 67.06 250 THR A C 1
ATOM 1932 O O . THR A 1 250 ? 1.897 -11.748 15.066 1.00 67.06 250 THR A O 1
ATOM 1935 N N . GLU A 1 251 ? 2.220 -9.797 16.108 1.00 68.75 251 GLU A N 1
ATOM 1936 C CA . GLU A 1 251 ? 0.789 -9.481 16.203 1.00 68.75 251 GLU A CA 1
ATOM 1937 C C . GLU A 1 251 ? 0.184 -9.001 14.883 1.00 68.75 251 GLU A C 1
ATOM 1939 O O . GLU A 1 251 ? -0.960 -9.315 14.571 1.00 68.75 251 GLU A O 1
ATOM 1944 N N . THR A 1 252 ? 0.963 -8.304 14.059 1.00 73.56 252 THR A N 1
ATOM 1945 C CA . THR A 1 252 ? 0.560 -7.880 12.712 1.00 73.56 252 THR A CA 1
ATOM 1946 C C . THR A 1 252 ? 0.274 -9.100 11.840 1.00 73.56 252 THR A C 1
ATOM 1948 O O . THR A 1 252 ? -0.699 -9.112 11.086 1.00 73.56 252 THR A O 1
ATOM 1951 N N . VAL A 1 253 ? 1.088 -10.153 11.978 1.00 77.06 253 VAL A N 1
ATOM 1952 C CA . VAL A 1 253 ? 0.840 -11.447 11.332 1.00 77.06 253 VAL A CA 1
ATOM 1953 C C . VAL A 1 253 ? -0.484 -12.047 11.814 1.00 77.06 253 VAL A C 1
ATOM 1955 O O . VAL A 1 253 ? -1.276 -12.461 10.973 1.00 77.06 253 VAL A O 1
ATOM 1958 N N . LEU A 1 254 ? -0.784 -12.010 13.119 1.00 74.19 254 LEU A N 1
ATOM 1959 C CA . LEU A 1 254 ? -2.077 -12.475 13.646 1.00 74.19 254 LEU A CA 1
ATOM 1960 C C . LEU A 1 254 ? -3.258 -11.687 13.059 1.00 74.19 254 LEU A C 1
ATOM 1962 O O . LEU A 1 254 ? -4.251 -12.285 12.660 1.00 74.19 254 LEU A O 1
ATOM 1966 N N . TRP A 1 255 ? -3.156 -10.361 12.934 1.00 73.62 255 TRP A N 1
ATOM 1967 C CA . TRP A 1 255 ? -4.200 -9.559 12.281 1.00 73.62 255 TRP A CA 1
ATOM 1968 C C . TRP A 1 255 ? -4.400 -9.934 10.809 1.00 73.62 255 TRP A C 1
ATOM 1970 O O . TRP A 1 255 ? -5.541 -9.992 10.345 1.00 73.62 255 TRP A O 1
ATOM 1980 N N . SER A 1 256 ? -3.320 -10.225 10.080 1.00 80.50 256 SER A N 1
ATOM 1981 C CA . SER A 1 256 ? -3.406 -10.733 8.705 1.00 80.50 256 SER A CA 1
ATOM 1982 C C . SER A 1 256 ? -4.107 -12.103 8.661 1.00 80.50 256 SER A C 1
ATOM 1984 O O . SER A 1 256 ? -5.000 -12.317 7.835 1.00 80.50 256 SER A O 1
ATOM 1986 N N . GLU A 1 257 ? -3.804 -13.004 9.604 1.00 79.81 257 GLU A N 1
ATOM 1987 C CA . GLU A 1 257 ? -4.476 -14.307 9.745 1.00 79.81 257 GLU A CA 1
ATOM 1988 C C . GLU A 1 257 ? -5.973 -14.171 10.085 1.00 79.81 257 GLU A C 1
ATOM 1990 O O . GLU A 1 257 ? -6.810 -14.887 9.528 1.00 79.81 257 GLU A O 1
ATOM 1995 N N . GLU A 1 258 ? -6.336 -13.202 10.927 1.00 79.56 258 GLU A N 1
ATOM 1996 C CA . GLU A 1 258 ? -7.720 -12.870 11.293 1.00 79.56 258 GLU A CA 1
ATOM 1997 C C . GLU A 1 258 ? -8.465 -12.044 10.225 1.00 79.56 258 GLU A C 1
ATOM 1999 O O . GLU A 1 258 ? -9.617 -11.654 10.426 1.00 79.56 258 GLU A O 1
ATOM 2004 N N . ARG A 1 259 ? -7.844 -11.802 9.062 1.00 81.19 259 ARG A N 1
ATOM 2005 C CA . ARG A 1 259 ? -8.393 -11.018 7.937 1.00 81.19 259 ARG A CA 1
ATOM 2006 C C . ARG A 1 259 ? -8.652 -9.540 8.251 1.00 81.19 259 ARG A C 1
ATOM 2008 O O . ARG A 1 259 ? -9.449 -8.888 7.576 1.00 81.19 259 ARG A O 1
ATOM 2015 N N . ARG A 1 260 ? -7.963 -8.985 9.247 1.00 81.94 260 ARG A N 1
ATOM 2016 C CA . ARG A 1 260 ? -7.996 -7.562 9.628 1.00 81.94 260 ARG A CA 1
ATOM 2017 C C . ARG A 1 260 ? -6.938 -6.770 8.851 1.00 81.94 260 ARG A C 1
ATOM 2019 O O . ARG A 1 260 ? -6.062 -6.120 9.421 1.00 81.94 260 ARG A O 1
ATOM 2026 N N . TYR A 1 261 ? -7.021 -6.845 7.522 1.00 86.94 261 TYR A N 1
ATOM 2027 C CA . TYR A 1 261 ? -6.014 -6.304 6.601 1.00 86.94 261 TYR A CA 1
ATOM 2028 C C . TYR A 1 261 ? -5.888 -4.776 6.627 1.00 86.94 261 TYR A C 1
ATOM 2030 O O . TYR A 1 261 ? -4.842 -4.219 6.300 1.00 86.94 261 TYR A O 1
ATOM 2038 N N . ASP A 1 262 ? -6.961 -4.078 7.001 1.00 83.38 262 ASP A N 1
ATOM 2039 C CA . ASP A 1 262 ? -6.990 -2.627 7.191 1.00 83.38 262 ASP A CA 1
ATOM 2040 C C . ASP A 1 262 ? -6.027 -2.167 8.289 1.00 83.38 262 ASP A C 1
ATOM 2042 O O . ASP A 1 262 ? -5.439 -1.088 8.198 1.00 83.38 262 ASP A O 1
ATOM 2046 N N . ARG A 1 263 ? -5.854 -3.017 9.299 1.00 79.38 263 ARG A N 1
ATOM 2047 C CA . ARG A 1 263 ? -5.026 -2.765 10.464 1.00 79.38 263 ARG A CA 1
ATOM 2048 C C . ARG A 1 263 ? -3.609 -3.325 10.292 1.00 79.38 263 ARG A C 1
ATOM 2050 O O . ARG A 1 263 ? -2.654 -2.658 10.682 1.00 79.38 263 ARG A O 1
ATOM 2057 N N . SER A 1 264 ? -3.442 -4.494 9.667 1.00 85.06 264 SER A N 1
ATOM 2058 C CA . SER A 1 264 ? -2.124 -5.132 9.505 1.00 85.06 264 SER A CA 1
ATOM 2059 C C . SER A 1 264 ? -1.246 -4.494 8.418 1.00 85.06 264 SER A C 1
ATOM 2061 O O . SER A 1 264 ? -0.050 -4.282 8.629 1.00 85.06 264 SER A O 1
ATOM 2063 N N . ALA A 1 265 ? -1.820 -4.105 7.275 1.00 86.56 265 ALA A N 1
ATOM 2064 C CA . ALA A 1 265 ? -1.065 -3.538 6.156 1.00 86.56 265 ALA A CA 1
ATOM 2065 C C . ALA A 1 265 ? -0.207 -2.293 6.505 1.00 86.56 265 ALA A C 1
ATOM 2067 O O . ALA A 1 265 ? 0.981 -2.278 6.153 1.00 86.56 265 ALA A O 1
ATOM 2068 N N . PRO A 1 266 ? -0.716 -1.260 7.218 1.00 82.12 266 PRO A N 1
ATOM 2069 C CA . PRO A 1 266 ? 0.100 -0.098 7.585 1.00 82.12 266 PRO A CA 1
ATOM 2070 C C . PRO A 1 266 ? 1.235 -0.440 8.561 1.00 82.12 266 PRO A C 1
ATOM 2072 O O . PRO A 1 266 ? 2.290 0.200 8.518 1.00 82.12 266 PRO A O 1
ATOM 2075 N N . LEU A 1 267 ? 1.058 -1.456 9.409 1.00 76.62 267 LEU A N 1
ATOM 2076 C CA . LEU A 1 267 ? 2.106 -1.926 10.315 1.00 76.62 267 LEU A CA 1
ATOM 2077 C C . LEU A 1 267 ? 3.227 -2.627 9.542 1.00 76.62 267 LEU A C 1
ATOM 2079 O O . LEU A 1 267 ? 4.398 -2.299 9.740 1.00 76.62 267 LEU A O 1
ATOM 2083 N N . PHE A 1 268 ? 2.888 -3.491 8.577 1.00 82.75 268 PHE A N 1
ATOM 2084 C CA . PHE A 1 268 ? 3.885 -4.092 7.686 1.00 82.75 268 PHE A CA 1
ATOM 2085 C C . PHE A 1 268 ? 4.671 -3.042 6.888 1.00 82.75 268 PHE A C 1
ATOM 2087 O O . PHE A 1 268 ? 5.884 -3.190 6.718 1.00 82.75 268 PHE A O 1
ATOM 2094 N N . LEU A 1 269 ? 4.025 -1.954 6.445 1.00 81.81 269 LEU A N 1
ATOM 2095 C CA . LEU A 1 269 ? 4.712 -0.835 5.787 1.00 81.81 269 LEU A CA 1
ATOM 2096 C C . LEU A 1 269 ? 5.718 -0.147 6.712 1.00 81.81 269 LEU A C 1
ATOM 2098 O O . LEU A 1 269 ? 6.858 0.082 6.308 1.00 81.81 269 LEU A O 1
ATOM 2102 N N . ARG A 1 270 ? 5.318 0.174 7.950 1.00 75.75 270 ARG A N 1
ATOM 2103 C CA . ARG A 1 270 ? 6.209 0.804 8.942 1.00 75.75 270 ARG A CA 1
ATOM 2104 C C . ARG A 1 270 ? 7.385 -0.096 9.309 1.00 75.75 270 ARG A C 1
ATOM 2106 O O . ARG A 1 270 ? 8.475 0.411 9.557 1.00 75.75 270 ARG A O 1
ATOM 2113 N N . ALA A 1 271 ? 7.180 -1.409 9.287 1.00 72.31 271 ALA A N 1
ATOM 2114 C CA . ALA A 1 271 ? 8.223 -2.396 9.523 1.00 72.31 271 ALA A CA 1
ATOM 2115 C C . ALA A 1 271 ? 9.125 -2.676 8.305 1.00 72.31 271 ALA A C 1
ATOM 2117 O O . ALA A 1 271 ? 10.070 -3.455 8.409 1.00 72.31 271 ALA A O 1
ATOM 2118 N N . GLY A 1 272 ? 8.853 -2.072 7.142 1.00 77.75 272 GLY A N 1
ATOM 2119 C CA . GLY A 1 272 ? 9.625 -2.295 5.916 1.00 77.75 272 GLY A CA 1
ATOM 2120 C C . GLY A 1 272 ? 9.366 -3.647 5.238 1.00 77.75 272 GLY A C 1
ATOM 2121 O O . GLY A 1 272 ? 10.084 -4.019 4.309 1.00 77.75 272 GLY A O 1
ATOM 2122 N N . LEU A 1 273 ? 8.331 -4.385 5.651 1.00 86.19 273 LEU A N 1
ATOM 2123 C CA . LEU A 1 273 ? 7.926 -5.661 5.054 1.00 86.19 273 LEU A CA 1
ATOM 2124 C C . LEU A 1 273 ? 6.949 -5.425 3.894 1.00 86.19 273 LEU A C 1
ATOM 2126 O O . LEU A 1 273 ? 5.792 -5.844 3.902 1.00 86.19 273 LEU A O 1
ATOM 2130 N N . PHE A 1 274 ? 7.437 -4.749 2.853 1.00 90.50 274 PHE A N 1
ATOM 2131 C CA . PHE A 1 274 ? 6.619 -4.244 1.745 1.00 90.50 274 PHE A CA 1
ATOM 2132 C C . PHE A 1 274 ? 5.847 -5.322 0.973 1.00 90.50 274 PHE A C 1
ATOM 2134 O O . PHE A 1 274 ? 4.741 -5.058 0.507 1.00 90.50 274 PHE A O 1
ATOM 2141 N N . LYS A 1 275 ? 6.389 -6.541 0.848 1.00 93.31 275 LYS A N 1
ATOM 2142 C CA . LYS A 1 275 ? 5.684 -7.653 0.181 1.00 93.31 275 LYS A CA 1
ATOM 2143 C C . LYS A 1 275 ? 4.464 -8.126 0.974 1.00 93.31 275 LYS A C 1
ATOM 2145 O O . LYS A 1 275 ? 3.429 -8.410 0.382 1.00 93.31 275 LYS A O 1
ATOM 2150 N N . GLN A 1 276 ? 4.584 -8.184 2.299 1.00 90.56 276 GLN A N 1
ATOM 2151 C CA . GLN A 1 276 ? 3.490 -8.586 3.188 1.00 90.56 276 GLN A CA 1
ATOM 2152 C C . GLN A 1 276 ? 2.419 -7.494 3.232 1.00 90.56 276 GLN A C 1
ATOM 2154 O O . GLN A 1 276 ? 1.248 -7.783 3.016 1.00 90.56 276 GLN A O 1
ATOM 2159 N N . ALA A 1 277 ? 2.834 -6.227 3.351 1.00 91.50 277 ALA A N 1
ATOM 2160 C CA . ALA A 1 277 ? 1.930 -5.085 3.233 1.00 91.50 277 ALA A CA 1
ATOM 2161 C C . ALA A 1 277 ? 1.151 -5.091 1.909 1.00 91.50 277 ALA A C 1
ATOM 2163 O O . ALA A 1 277 ? -0.061 -4.890 1.894 1.00 91.50 277 ALA A O 1
ATOM 2164 N N . ALA A 1 278 ? 1.836 -5.342 0.788 1.00 95.69 278 ALA A N 1
ATOM 2165 C CA . ALA A 1 278 ? 1.195 -5.409 -0.518 1.00 95.69 278 ALA A CA 1
ATOM 2166 C C . ALA A 1 278 ? 0.154 -6.535 -0.601 1.00 95.69 278 ALA A C 1
ATOM 2168 O O . ALA A 1 278 ? -0.923 -6.327 -1.158 1.00 95.69 278 ALA A O 1
ATOM 2169 N N . ASN A 1 279 ? 0.455 -7.702 -0.027 1.00 94.44 279 ASN A N 1
ATOM 2170 C CA . ASN A 1 279 ? -0.478 -8.822 0.033 1.00 94.44 279 ASN A CA 1
ATOM 2171 C C . ASN A 1 279 ? -1.723 -8.485 0.866 1.00 94.44 279 ASN A C 1
ATOM 2173 O O . ASN A 1 279 ? -2.838 -8.729 0.418 1.00 94.44 279 ASN A O 1
ATOM 2177 N N . ASP A 1 280 ? -1.557 -7.854 2.026 1.00 92.75 280 ASP A N 1
ATOM 2178 C CA . ASP A 1 280 ? -2.692 -7.458 2.863 1.00 92.75 280 ASP A CA 1
ATOM 2179 C C . ASP A 1 280 ? -3.550 -6.383 2.183 1.00 92.75 280 ASP A C 1
ATOM 2181 O O . ASP A 1 280 ? -4.773 -6.499 2.140 1.00 92.75 280 ASP A O 1
ATOM 2185 N N . HIS A 1 281 ? -2.935 -5.375 1.553 1.00 94.81 281 HIS A N 1
ATOM 2186 C CA . HIS A 1 281 ? -3.676 -4.399 0.748 1.00 94.81 281 HIS A CA 1
ATOM 2187 C C . HIS A 1 281 ? -4.429 -5.060 -0.415 1.00 94.81 281 HIS A C 1
ATOM 2189 O O . HIS A 1 281 ? -5.559 -4.665 -0.706 1.00 94.81 281 HIS A O 1
ATOM 2195 N N . HIS A 1 282 ? -3.840 -6.071 -1.063 1.00 94.81 282 HIS A N 1
ATOM 2196 C CA . HIS A 1 282 ? -4.507 -6.855 -2.103 1.00 94.81 282 HIS A CA 1
ATOM 2197 C C . HIS A 1 282 ? -5.728 -7.601 -1.552 1.00 94.81 282 HIS A C 1
ATOM 2199 O O . HIS A 1 282 ? -6.814 -7.490 -2.119 1.00 94.81 282 HIS A O 1
ATOM 2205 N N . LEU A 1 283 ? -5.574 -8.306 -0.428 1.00 93.25 283 LEU A N 1
ATOM 2206 C CA . LEU A 1 283 ? -6.661 -9.042 0.225 1.00 93.25 283 LEU A CA 1
ATOM 2207 C C . LEU A 1 283 ? -7.774 -8.113 0.734 1.00 93.25 283 LEU A C 1
ATOM 2209 O O . LEU A 1 283 ? -8.938 -8.504 0.761 1.00 93.25 283 LEU A O 1
ATOM 2213 N N . ASN A 1 284 ? -7.439 -6.861 1.053 1.00 92.56 284 ASN A N 1
ATOM 2214 C CA . ASN A 1 284 ? -8.396 -5.808 1.394 1.00 92.56 284 ASN A CA 1
ATOM 2215 C C . ASN A 1 284 ? -9.049 -5.130 0.166 1.00 92.56 284 ASN A C 1
ATOM 2217 O O . ASN A 1 284 ? -9.744 -4.126 0.309 1.00 92.56 284 ASN A O 1
ATOM 2221 N N . GLY A 1 285 ? -8.775 -5.599 -1.058 1.00 91.56 285 GLY A N 1
ATOM 2222 C CA . GLY A 1 285 ? -9.292 -5.020 -2.307 1.00 91.56 285 GLY A CA 1
ATOM 2223 C C . GLY A 1 285 ? -8.671 -3.672 -2.701 1.00 91.56 285 GLY A C 1
ATOM 2224 O O . GLY A 1 285 ? -9.097 -3.038 -3.667 1.00 91.56 285 GLY A O 1
ATOM 2225 N N . LYS A 1 286 ? -7.639 -3.212 -1.988 1.00 93.12 286 LYS A N 1
ATOM 2226 C CA . LYS A 1 286 ? -6.967 -1.927 -2.219 1.00 93.12 286 LYS A CA 1
ATOM 2227 C C . LYS A 1 286 ? -5.772 -2.088 -3.158 1.00 93.12 286 LYS A C 1
ATOM 2229 O O . LYS A 1 286 ? -4.613 -1.924 -2.776 1.00 93.12 286 LYS A O 1
ATOM 2234 N N . HIS A 1 287 ? -6.046 -2.386 -4.427 1.00 93.62 287 HIS A N 1
ATOM 2235 C CA . HIS A 1 287 ? -5.003 -2.716 -5.407 1.00 93.62 287 HIS A CA 1
ATOM 2236 C C . HIS A 1 287 ? -3.986 -1.588 -5.658 1.00 93.62 287 HIS A C 1
ATOM 2238 O O . HIS A 1 287 ? -2.809 -1.880 -5.876 1.00 93.62 287 HIS A O 1
ATOM 2244 N N . GLY A 1 288 ? -4.410 -0.319 -5.596 1.00 92.94 288 GLY A N 1
ATOM 2245 C CA . GLY A 1 288 ? -3.511 0.834 -5.739 1.00 92.94 288 GLY A CA 1
ATOM 2246 C C . GLY A 1 288 ? -2.505 0.952 -4.588 1.00 92.94 288 GLY A C 1
ATOM 2247 O O . GLY A 1 288 ? -1.315 1.158 -4.827 1.00 92.94 288 GLY A O 1
ATOM 2248 N N . GLU A 1 289 ? -2.955 0.737 -3.345 1.00 93.31 289 GLU A N 1
ATOM 2249 C CA . GLU A 1 289 ? -2.087 0.730 -2.157 1.00 93.31 289 GLU A CA 1
ATOM 2250 C C . GLU A 1 289 ? -1.110 -0.456 -2.189 1.00 93.31 289 GLU A C 1
ATOM 2252 O O . GLU A 1 289 ? 0.072 -0.286 -1.894 1.00 93.31 289 GLU A O 1
ATOM 2257 N N . ALA A 1 290 ? -1.555 -1.628 -2.657 1.00 95.81 290 ALA A N 1
ATOM 2258 C CA . ALA A 1 290 ? -0.687 -2.792 -2.836 1.00 95.81 290 ALA A CA 1
ATOM 2259 C C . ALA A 1 290 ? 0.463 -2.523 -3.826 1.00 95.81 290 ALA A C 1
ATOM 2261 O O . ALA A 1 290 ? 1.629 -2.799 -3.535 1.00 95.81 290 ALA A O 1
ATOM 2262 N N . ALA A 1 291 ? 0.155 -1.924 -4.981 1.00 94.62 291 ALA A N 1
ATOM 2263 C CA . ALA A 1 291 ? 1.166 -1.528 -5.959 1.00 94.62 291 ALA A CA 1
ATOM 2264 C C . ALA A 1 291 ? 2.106 -0.438 -5.403 1.00 94.62 291 ALA A C 1
ATOM 2266 O O . ALA A 1 291 ? 3.322 -0.483 -5.612 1.00 94.62 291 ALA A O 1
ATOM 2267 N N . ALA A 1 292 ? 1.568 0.523 -4.645 1.00 93.19 292 ALA A N 1
ATOM 2268 C CA . ALA A 1 292 ? 2.365 1.560 -3.999 1.00 93.19 292 ALA A CA 1
ATOM 2269 C C . ALA A 1 292 ? 3.341 0.987 -2.955 1.00 93.19 292 ALA A C 1
ATOM 2271 O O . ALA A 1 292 ? 4.489 1.435 -2.910 1.00 93.19 292 ALA A O 1
ATOM 2272 N N . ALA A 1 293 ? 2.923 -0.020 -2.182 1.00 94.19 293 ALA A N 1
ATOM 2273 C CA . ALA A 1 293 ? 3.766 -0.720 -1.215 1.00 94.19 293 ALA A CA 1
ATOM 2274 C C . ALA A 1 293 ? 4.967 -1.401 -1.895 1.00 94.19 293 ALA A C 1
ATOM 2276 O O . ALA A 1 293 ? 6.112 -1.181 -1.497 1.00 94.19 293 ALA A O 1
ATOM 2277 N N . LEU A 1 294 ? 4.735 -2.152 -2.980 1.00 94.50 294 LEU A N 1
ATOM 2278 C CA . LEU A 1 294 ? 5.811 -2.792 -3.755 1.00 94.50 294 LEU A CA 1
ATOM 2279 C C . LEU A 1 294 ? 6.777 -1.764 -4.354 1.00 94.50 294 LEU A C 1
ATOM 2281 O O . LEU A 1 294 ? 7.995 -1.951 -4.303 1.00 94.50 294 LEU A O 1
ATOM 2285 N N . ARG A 1 295 ? 6.244 -0.648 -4.871 1.00 92.94 295 ARG A N 1
ATOM 2286 C CA . ARG A 1 295 ? 7.054 0.471 -5.370 1.00 92.94 295 ARG A CA 1
ATOM 2287 C C . ARG A 1 295 ? 7.937 1.055 -4.267 1.00 92.94 295 ARG A C 1
ATOM 2289 O O . ARG A 1 295 ? 9.111 1.310 -4.516 1.00 92.94 295 ARG A O 1
ATOM 2296 N N . GLN A 1 296 ? 7.387 1.283 -3.074 1.00 92.38 296 GLN A N 1
ATOM 2297 C CA . GLN A 1 296 ? 8.125 1.838 -1.937 1.00 92.38 296 GLN A CA 1
ATOM 2298 C C . GLN A 1 296 ? 9.277 0.921 -1.501 1.00 92.38 296 GLN A C 1
ATOM 2300 O O . GLN A 1 296 ? 10.355 1.414 -1.178 1.00 92.38 296 GLN A O 1
ATOM 2305 N N . GLY A 1 297 ? 9.073 -0.397 -1.568 1.00 88.31 297 GLY A N 1
ATOM 2306 C CA . GLY A 1 297 ? 10.100 -1.399 -1.276 1.00 88.31 297 GLY A CA 1
ATOM 2307 C C . GLY A 1 297 ? 11.110 -1.668 -2.393 1.00 88.31 297 GLY A C 1
ATOM 2308 O O . GLY A 1 297 ? 11.947 -2.551 -2.236 1.00 88.31 297 GLY A O 1
ATOM 2309 N N . ASN A 1 298 ? 11.044 -0.953 -3.523 1.00 90.69 298 ASN A N 1
ATOM 2310 C CA . ASN A 1 298 ? 11.832 -1.231 -4.733 1.00 90.69 298 ASN A CA 1
ATOM 2311 C C . ASN A 1 298 ? 11.677 -2.676 -5.265 1.00 90.69 298 ASN A C 1
ATOM 2313 O O . ASN A 1 298 ? 12.564 -3.195 -5.942 1.00 90.69 298 ASN A O 1
ATOM 2317 N N . HIS A 1 299 ? 10.546 -3.333 -4.991 1.00 92.62 299 HIS A N 1
ATOM 2318 C CA . HIS A 1 299 ? 10.223 -4.674 -5.490 1.00 92.62 299 HIS A CA 1
ATOM 2319 C C . HIS A 1 299 ? 9.618 -4.585 -6.896 1.00 92.62 299 HIS A C 1
ATOM 2321 O O . HIS A 1 299 ? 8.434 -4.843 -7.111 1.00 92.62 299 HIS A O 1
ATOM 2327 N N . PHE A 1 300 ? 10.419 -4.118 -7.859 1.00 89.81 300 PHE A N 1
ATOM 2328 C CA . PHE A 1 300 ? 9.926 -3.766 -9.194 1.00 89.81 300 PHE A CA 1
ATOM 2329 C C . PHE A 1 300 ? 9.501 -4.972 -10.035 1.00 89.81 300 PHE A C 1
ATOM 2331 O O . PHE A 1 300 ? 8.576 -4.845 -10.837 1.00 89.81 300 PHE A O 1
ATOM 2338 N N . SER A 1 301 ? 10.134 -6.130 -9.843 1.00 90.25 301 SER A N 1
ATOM 2339 C CA . SER A 1 301 ? 9.758 -7.359 -10.543 1.00 90.25 301 SER A CA 1
ATOM 2340 C C . SER A 1 301 ? 8.356 -7.805 -10.136 1.00 90.25 301 SER A C 1
ATOM 2342 O O . SER A 1 301 ? 7.470 -7.946 -10.978 1.00 90.25 301 SER A O 1
ATOM 2344 N N . GLU A 1 302 ? 8.122 -7.905 -8.828 1.00 92.75 302 GLU A N 1
ATOM 2345 C CA . GLU A 1 302 ? 6.822 -8.237 -8.254 1.00 92.75 302 GLU A CA 1
ATOM 2346 C C . GLU A 1 302 ? 5.773 -7.174 -8.586 1.00 92.75 302 GLU A C 1
ATOM 2348 O O . GLU A 1 302 ? 4.621 -7.512 -8.845 1.00 92.75 302 GLU A O 1
ATOM 2353 N N . LEU A 1 303 ? 6.164 -5.895 -8.631 1.00 93.56 303 LEU A N 1
ATOM 2354 C CA . LEU A 1 303 ? 5.282 -4.810 -9.052 1.00 93.56 303 LEU A CA 1
ATOM 2355 C C . LEU A 1 303 ? 4.793 -5.014 -10.491 1.00 93.56 303 LEU A C 1
ATOM 2357 O O . LEU A 1 303 ? 3.591 -4.937 -10.726 1.00 93.56 303 LEU A O 1
ATOM 2361 N N . ILE A 1 304 ? 5.683 -5.293 -11.449 1.00 92.38 304 ILE A N 1
ATOM 2362 C CA . ILE A 1 304 ? 5.292 -5.512 -12.853 1.00 92.38 304 ILE A CA 1
ATOM 2363 C C . ILE A 1 304 ? 4.338 -6.700 -12.966 1.00 92.38 304 ILE A C 1
ATOM 2365 O O . ILE A 1 304 ? 3.294 -6.589 -13.612 1.00 92.38 304 ILE A O 1
ATOM 2369 N N . GLU A 1 305 ? 4.662 -7.819 -12.317 1.00 91.38 305 GLU A N 1
ATOM 2370 C CA . GLU A 1 305 ? 3.796 -8.998 -12.314 1.00 91.38 305 GLU A CA 1
ATOM 2371 C C . GLU A 1 305 ? 2.426 -8.702 -11.697 1.00 91.38 305 GLU A C 1
ATOM 2373 O O . GLU A 1 305 ? 1.392 -9.108 -12.237 1.00 91.38 305 GLU A O 1
ATOM 2378 N N . TYR A 1 306 ? 2.406 -7.970 -10.581 1.00 93.44 306 TYR A N 1
ATOM 2379 C CA . TYR A 1 306 ? 1.181 -7.600 -9.886 1.00 93.44 306 TYR A CA 1
ATOM 2380 C C . TYR A 1 306 ? 0.298 -6.690 -10.742 1.00 93.44 306 TYR A C 1
ATOM 2382 O O . TYR A 1 306 ? -0.901 -6.951 -10.871 1.00 93.44 306 TYR A O 1
ATOM 2390 N N . LEU A 1 307 ? 0.881 -5.661 -11.365 1.00 92.94 307 LEU A N 1
ATOM 2391 C CA . LEU A 1 307 ? 0.181 -4.742 -12.266 1.00 92.94 307 LEU A CA 1
ATOM 2392 C C . LEU A 1 307 ? -0.378 -5.474 -13.485 1.00 92.94 307 LEU A C 1
ATOM 2394 O O . LEU A 1 307 ? -1.504 -5.209 -13.894 1.00 92.94 307 LEU A O 1
ATOM 2398 N N . HIS A 1 308 ? 0.384 -6.415 -14.049 1.00 89.62 308 HIS A N 1
ATOM 2399 C CA . HIS A 1 308 ? -0.059 -7.184 -15.207 1.00 89.62 308 HIS A CA 1
ATOM 2400 C C . HIS A 1 308 ? -1.281 -8.052 -14.873 1.00 89.62 308 HIS A C 1
ATOM 2402 O O . HIS A 1 308 ? -2.250 -8.062 -15.628 1.00 89.62 308 HIS A O 1
ATOM 2408 N N . LYS A 1 309 ? -1.275 -8.717 -13.709 1.00 91.50 309 LYS A N 1
ATOM 2409 C CA . LYS A 1 309 ? -2.385 -9.568 -13.244 1.00 91.50 309 LYS A CA 1
ATOM 2410 C C . LYS A 1 309 ? -3.619 -8.772 -12.808 1.00 91.50 309 LYS A C 1
ATOM 2412 O O . LYS A 1 309 ? -4.738 -9.217 -13.031 1.00 91.50 309 LYS A O 1
ATOM 2417 N N . ASN A 1 310 ? -3.430 -7.604 -12.191 1.00 92.44 310 ASN A N 1
ATOM 2418 C CA . ASN A 1 310 ? -4.504 -6.845 -11.534 1.00 92.44 310 ASN A CA 1
ATOM 2419 C C . ASN A 1 310 ? -4.901 -5.558 -12.272 1.00 92.44 310 ASN A C 1
ATOM 2421 O O . ASN A 1 310 ? -5.567 -4.699 -11.694 1.00 92.44 310 ASN A O 1
ATOM 2425 N N . ARG A 1 311 ? -4.525 -5.411 -13.548 1.00 88.19 311 ARG A N 1
ATOM 2426 C CA . ARG A 1 311 ? -4.745 -4.190 -14.343 1.00 88.19 311 ARG A CA 1
ATOM 2427 C C . ARG A 1 311 ? -6.192 -3.692 -14.316 1.00 88.19 311 ARG A C 1
ATOM 2429 O O . ARG A 1 311 ? -6.420 -2.490 -14.229 1.00 88.19 311 ARG A O 1
ATOM 2436 N N . HIS A 1 312 ? -7.157 -4.610 -14.372 1.00 89.88 312 HIS A N 1
ATOM 2437 C CA . HIS A 1 312 ? -8.590 -4.294 -14.391 1.00 89.88 312 HIS A CA 1
ATOM 2438 C C . HIS A 1 312 ? -9.133 -3.774 -13.053 1.00 89.88 312 HIS A C 1
ATOM 2440 O O . HIS A 1 312 ? -10.186 -3.148 -13.032 1.00 89.88 312 HIS A O 1
ATOM 2446 N N . HIS A 1 313 ? -8.428 -4.022 -11.947 1.00 91.44 313 HIS A N 1
ATOM 2447 C CA . HIS A 1 313 ? -8.819 -3.562 -10.614 1.00 91.44 313 HIS A CA 1
ATOM 2448 C C . HIS A 1 313 ? -8.156 -2.234 -10.217 1.00 91.44 313 HIS A C 1
ATOM 2450 O O . HIS A 1 313 ? -8.489 -1.656 -9.183 1.00 91.44 313 HIS A O 1
ATOM 2456 N N . LEU A 1 314 ? -7.205 -1.752 -11.018 1.00 88.62 314 LEU A N 1
ATOM 2457 C CA . LEU A 1 314 ? -6.515 -0.484 -10.811 1.00 88.62 314 LEU A CA 1
ATOM 2458 C C . LEU A 1 314 ? -7.245 0.641 -11.549 1.00 88.62 314 LEU A C 1
ATOM 2460 O O . LEU A 1 314 ? -7.720 0.459 -12.668 1.00 88.62 314 LEU A O 1
ATOM 2464 N N . GLY A 1 315 ? -7.292 1.828 -10.942 1.00 85.75 315 GLY A N 1
ATOM 2465 C CA . GLY A 1 315 ? -7.823 3.014 -11.611 1.00 85.75 315 GLY A CA 1
ATOM 2466 C C . GLY A 1 315 ? -6.940 3.452 -12.785 1.00 85.75 315 GLY A C 1
ATOM 2467 O O . GLY A 1 315 ? -5.724 3.254 -12.771 1.00 85.75 315 GLY A O 1
ATOM 2468 N N . ASP A 1 316 ? -7.528 4.115 -13.783 1.00 85.88 316 ASP A N 1
ATOM 2469 C CA . ASP A 1 316 ? -6.813 4.569 -14.991 1.00 85.88 316 ASP A CA 1
ATOM 2470 C C . ASP A 1 316 ? -5.585 5.432 -14.682 1.00 85.88 316 ASP A C 1
ATOM 2472 O O . ASP A 1 316 ? -4.546 5.319 -15.338 1.00 85.88 316 ASP A O 1
ATOM 2476 N N . ARG A 1 317 ? -5.686 6.287 -13.656 1.00 87.88 317 ARG A N 1
ATOM 2477 C CA . ARG A 1 317 ? -4.573 7.123 -13.193 1.00 87.88 317 ARG A CA 1
ATOM 2478 C C . ARG A 1 317 ? -3.408 6.270 -12.693 1.00 87.88 317 ARG A C 1
ATOM 2480 O O . ARG A 1 317 ? -2.269 6.526 -13.081 1.00 87.88 317 ARG A O 1
ATOM 2487 N N . ASP A 1 318 ? -3.687 5.279 -11.856 1.00 87.06 318 ASP A N 1
ATOM 2488 C CA . ASP A 1 318 ? -2.665 4.418 -11.260 1.00 87.06 318 ASP A CA 1
ATOM 2489 C C . ASP A 1 318 ? -2.020 3.548 -12.335 1.00 87.06 318 ASP A C 1
ATOM 2491 O O . ASP A 1 318 ? -0.795 3.497 -12.427 1.00 87.06 318 ASP A O 1
ATOM 2495 N N . ASN A 1 319 ? -2.830 2.972 -13.228 1.00 87.94 319 ASN A N 1
ATOM 2496 C CA . ASN A 1 319 ? -2.354 2.216 -14.384 1.00 87.94 319 ASN A CA 1
ATOM 2497 C C . ASN A 1 319 ? -1.372 3.034 -15.236 1.00 87.94 319 ASN A C 1
ATOM 2499 O O . ASN A 1 319 ? -0.269 2.564 -15.511 1.00 87.94 319 ASN A O 1
ATOM 2503 N N . LYS A 1 320 ? -1.727 4.274 -15.605 1.00 88.50 320 LYS A N 1
ATOM 2504 C CA . LYS A 1 320 ? -0.843 5.166 -16.379 1.00 88.50 320 LYS A CA 1
ATOM 2505 C C . LYS A 1 320 ? 0.411 5.573 -15.608 1.00 88.50 320 LYS A C 1
ATOM 2507 O O . LYS A 1 320 ? 1.489 5.677 -16.189 1.00 88.50 320 LYS A O 1
ATOM 2512 N N . THR A 1 321 ? 0.282 5.821 -14.308 1.00 90.31 321 THR A N 1
ATOM 2513 C CA . THR A 1 321 ? 1.407 6.257 -13.470 1.00 90.31 321 THR A CA 1
ATOM 2514 C C . THR A 1 321 ? 2.429 5.137 -13.312 1.00 90.31 321 THR A C 1
ATOM 2516 O O . THR A 1 321 ? 3.620 5.342 -13.558 1.00 90.31 321 THR A O 1
ATOM 2519 N N . PHE A 1 322 ? 1.973 3.938 -12.949 1.00 90.56 322 PHE A N 1
ATOM 2520 C CA . PHE A 1 322 ? 2.851 2.796 -12.746 1.00 90.56 322 PHE A CA 1
ATOM 2521 C C . PHE A 1 322 ? 3.431 2.264 -14.062 1.00 90.56 322 PHE A C 1
ATOM 2523 O O . PHE A 1 322 ? 4.614 1.934 -14.091 1.00 90.56 322 PHE A O 1
ATOM 2530 N N . SER A 1 323 ? 2.669 2.245 -15.164 1.00 90.19 323 SER A N 1
ATOM 2531 C CA . SER A 1 323 ? 3.194 1.803 -16.464 1.00 90.19 323 SER A CA 1
ATOM 2532 C C . SER A 1 323 ? 4.334 2.695 -16.961 1.00 90.19 323 SER A C 1
ATOM 2534 O O . SER A 1 323 ? 5.392 2.187 -17.344 1.00 90.19 323 SER A O 1
ATOM 2536 N N . ARG A 1 324 ? 4.168 4.024 -16.880 1.00 91.56 324 ARG A N 1
ATOM 2537 C CA . ARG A 1 324 ? 5.224 4.993 -17.208 1.00 91.56 324 ARG A CA 1
ATOM 2538 C C . ARG A 1 324 ? 6.436 4.805 -16.302 1.00 91.56 324 ARG A C 1
ATOM 2540 O O . ARG A 1 324 ? 7.553 4.702 -16.799 1.00 91.56 324 ARG A O 1
ATOM 2547 N N . LEU A 1 325 ? 6.220 4.698 -14.988 1.00 90.31 325 LEU A N 1
ATOM 2548 C CA . LEU A 1 325 ? 7.296 4.489 -14.018 1.00 90.31 325 LEU A CA 1
ATOM 2549 C C . LEU A 1 325 ? 8.117 3.229 -14.331 1.00 90.31 325 LEU A C 1
ATOM 2551 O O . LEU A 1 325 ? 9.341 3.312 -14.395 1.00 90.31 325 LEU A O 1
ATOM 2555 N N . CYS A 1 326 ? 7.470 2.083 -14.551 1.00 89.19 326 CYS A N 1
ATOM 2556 C CA . CYS A 1 326 ? 8.158 0.825 -14.844 1.00 89.19 326 CYS A CA 1
ATOM 2557 C C . CYS A 1 326 ? 9.029 0.926 -16.105 1.00 89.19 326 CYS A C 1
ATOM 2559 O O . CYS A 1 326 ? 10.166 0.465 -16.093 1.00 89.19 326 CYS A O 1
ATOM 2561 N N . ASN A 1 327 ? 8.552 1.576 -17.169 1.00 90.00 327 ASN A N 1
ATOM 2562 C CA . ASN A 1 327 ? 9.336 1.710 -18.401 1.00 90.00 327 ASN A CA 1
ATOM 2563 C C . ASN A 1 327 ? 10.507 2.699 -18.256 1.00 90.00 327 ASN A C 1
ATOM 2565 O O . ASN A 1 327 ? 11.587 2.447 -18.789 1.00 90.00 327 ASN A O 1
ATOM 2569 N N . ILE A 1 328 ? 10.347 3.773 -17.472 1.00 88.31 328 ILE A N 1
ATOM 2570 C CA . ILE A 1 328 ? 11.463 4.672 -17.126 1.00 88.31 328 ILE A CA 1
ATOM 2571 C C . ILE A 1 328 ? 12.530 3.914 -16.326 1.00 88.31 328 ILE A C 1
ATOM 2573 O O . ILE A 1 328 ? 13.719 4.007 -16.629 1.00 88.31 328 ILE A O 1
ATOM 2577 N N . LEU A 1 329 ? 12.117 3.142 -15.317 1.00 87.38 329 LEU A N 1
ATOM 2578 C CA . LEU A 1 329 ? 13.033 2.356 -14.488 1.00 87.38 329 LEU A CA 1
ATOM 2579 C C . LEU A 1 329 ? 13.739 1.253 -15.287 1.00 87.38 329 LEU A C 1
ATOM 2581 O O . LEU A 1 329 ? 14.902 0.954 -15.013 1.00 87.38 329 LEU A O 1
ATOM 2585 N N . LEU A 1 330 ? 13.069 0.692 -16.297 1.00 87.25 330 LEU A N 1
ATOM 2586 C CA . LEU A 1 330 ? 13.671 -0.239 -17.246 1.00 87.25 330 LEU A CA 1
ATOM 2587 C C . LEU A 1 330 ? 14.751 0.437 -18.097 1.00 87.25 330 LEU A C 1
ATOM 2589 O O . LEU A 1 330 ? 15.851 -0.097 -18.199 1.00 87.25 330 LEU A O 1
ATOM 2593 N N . LYS A 1 331 ? 14.494 1.642 -18.628 1.00 85.81 331 LYS A N 1
ATOM 2594 C CA . LYS A 1 331 ? 15.518 2.428 -19.344 1.00 85.81 331 LYS A CA 1
ATOM 2595 C C . LYS A 1 331 ? 16.733 2.733 -18.456 1.00 85.81 331 LYS A C 1
ATOM 2597 O O . LYS A 1 331 ? 17.861 2.725 -18.934 1.00 85.81 331 LYS A O 1
ATOM 2602 N N . GLN A 1 332 ? 16.514 2.984 -17.166 1.00 88.00 332 GLN A N 1
ATOM 2603 C CA . GLN A 1 332 ? 17.583 3.234 -16.191 1.00 88.00 332 GLN A CA 1
ATOM 2604 C C . GLN A 1 332 ? 18.355 1.969 -15.770 1.00 88.00 332 GLN A C 1
ATOM 2606 O O . GLN A 1 332 ? 19.285 2.077 -14.974 1.00 88.00 332 GLN A O 1
ATOM 2611 N N . GLY A 1 333 ? 17.962 0.778 -16.234 1.00 85.81 333 GLY A N 1
ATOM 2612 C CA . GLY A 1 333 ? 18.589 -0.489 -15.846 1.00 85.81 333 GLY A CA 1
ATOM 2613 C C . GLY A 1 333 ? 18.290 -0.928 -14.408 1.00 85.81 333 GLY A C 1
ATOM 2614 O O . GLY A 1 333 ? 18.988 -1.781 -13.870 1.00 85.81 333 GLY A O 1
ATOM 2615 N N . ARG A 1 334 ? 17.264 -0.354 -13.759 1.00 84.88 334 ARG A N 1
ATOM 2616 C CA . ARG A 1 334 ? 16.842 -0.739 -12.393 1.00 84.88 334 ARG A CA 1
ATOM 2617 C C . ARG A 1 334 ? 15.867 -1.916 -12.382 1.00 84.88 334 ARG A C 1
ATOM 2619 O O . ARG A 1 334 ? 15.558 -2.437 -11.314 1.00 84.88 334 ARG A O 1
ATOM 2626 N N . ILE A 1 335 ? 15.367 -2.302 -13.554 1.00 86.75 335 ILE A N 1
ATOM 2627 C CA . ILE A 1 335 ? 14.493 -3.456 -13.763 1.00 86.75 335 ILE A CA 1
ATOM 2628 C C . ILE A 1 335 ? 15.211 -4.432 -14.702 1.00 86.75 335 ILE A C 1
ATOM 2630 O O . ILE A 1 335 ? 15.781 -3.974 -15.695 1.00 86.75 335 ILE A O 1
ATOM 2634 N N . PRO A 1 336 ? 15.178 -5.746 -14.416 1.00 86.19 336 PRO A N 1
ATOM 2635 C CA . PRO A 1 336 ? 15.759 -6.759 -15.291 1.00 86.19 336 PRO A CA 1
ATOM 2636 C C . PRO A 1 336 ? 15.175 -6.699 -16.712 1.00 86.19 336 PRO A C 1
ATOM 2638 O O . PRO A 1 336 ? 13.971 -6.488 -16.899 1.00 86.19 336 PRO A O 1
ATOM 2641 N N . ILE A 1 337 ? 16.025 -6.881 -17.725 1.00 85.50 337 ILE A N 1
ATOM 2642 C CA . ILE A 1 337 ? 15.640 -6.749 -19.140 1.00 85.50 337 ILE A CA 1
ATOM 2643 C C . ILE A 1 337 ? 14.648 -7.832 -19.587 1.00 85.50 337 ILE A C 1
ATOM 2645 O O . ILE A 1 337 ? 13.883 -7.632 -20.527 1.00 85.50 337 ILE A O 1
ATOM 2649 N N . GLU A 1 338 ? 14.594 -8.954 -18.875 1.00 87.94 338 GLU A N 1
ATOM 2650 C CA . GLU A 1 338 ? 13.663 -10.062 -19.092 1.00 87.94 338 GLU A CA 1
ATOM 2651 C C . GLU A 1 338 ? 12.204 -9.609 -18.929 1.00 87.94 338 GLU A C 1
ATOM 2653 O O . GLU A 1 338 ? 11.308 -10.109 -19.608 1.00 87.94 338 GLU A O 1
ATOM 2658 N N . LEU A 1 339 ? 11.960 -8.602 -18.084 1.00 87.19 339 LEU A N 1
ATOM 2659 C CA . LEU A 1 339 ? 10.629 -8.042 -17.851 1.00 87.19 339 LEU A CA 1
ATOM 2660 C C . LEU A 1 339 ? 10.229 -6.976 -18.879 1.00 87.19 339 LEU A C 1
ATOM 2662 O O . LEU A 1 339 ? 9.139 -6.412 -18.770 1.00 87.19 339 LEU A O 1
ATOM 2666 N N . ARG A 1 340 ? 11.062 -6.711 -19.896 1.00 86.81 340 ARG A N 1
ATOM 2667 C CA . ARG A 1 340 ? 10.813 -5.695 -20.933 1.00 86.81 340 ARG A CA 1
ATOM 2668 C C . ARG A 1 340 ? 9.475 -5.880 -21.627 1.00 86.81 340 ARG A C 1
ATOM 2670 O O . ARG A 1 340 ? 8.714 -4.926 -21.733 1.00 86.81 340 ARG A O 1
ATOM 2677 N N . ILE A 1 341 ? 9.165 -7.106 -22.039 1.00 85.81 341 ILE A N 1
ATOM 2678 C CA . ILE A 1 341 ? 7.916 -7.416 -22.746 1.00 85.81 341 ILE A CA 1
ATOM 2679 C C . ILE A 1 341 ? 6.708 -7.093 -21.855 1.00 85.81 341 ILE A C 1
ATOM 2681 O O . ILE A 1 341 ? 5.786 -6.396 -22.281 1.00 85.81 341 ILE A O 1
ATOM 2685 N N . CYS A 1 342 ? 6.744 -7.528 -20.592 1.00 86.75 342 CYS A N 1
ATOM 2686 C CA . CYS A 1 342 ? 5.683 -7.266 -19.621 1.00 86.75 342 CYS A CA 1
ATOM 2687 C C . CYS A 1 342 ? 5.536 -5.767 -19.329 1.00 86.75 342 CYS A C 1
ATOM 2689 O O . CYS A 1 342 ? 4.422 -5.246 -19.346 1.00 86.75 342 CYS A O 1
ATOM 2691 N N . ALA A 1 343 ? 6.647 -5.059 -19.104 1.00 87.94 343 ALA A N 1
ATOM 2692 C CA . ALA A 1 343 ? 6.651 -3.625 -18.830 1.00 87.94 343 ALA A CA 1
ATOM 2693 C C . ALA A 1 343 ? 6.093 -2.814 -20.009 1.00 87.94 343 ALA A C 1
ATOM 2695 O O . ALA A 1 343 ? 5.270 -1.922 -19.806 1.00 87.94 343 ALA A O 1
ATOM 2696 N N . THR A 1 344 ? 6.475 -3.145 -21.244 1.00 87.75 344 THR A N 1
ATOM 2697 C CA . THR A 1 344 ? 5.941 -2.490 -22.444 1.00 87.75 344 THR A CA 1
ATOM 2698 C C . THR A 1 344 ? 4.446 -2.755 -22.611 1.00 87.75 344 THR A C 1
ATOM 2700 O O . THR A 1 344 ? 3.691 -1.823 -22.876 1.00 87.75 344 THR A O 1
ATOM 2703 N N . ALA A 1 345 ? 3.980 -3.981 -22.352 1.00 87.56 345 ALA A N 1
ATOM 2704 C CA . ALA A 1 345 ? 2.553 -4.299 -22.394 1.00 87.56 345 ALA A CA 1
ATOM 2705 C C . ALA A 1 345 ? 1.720 -3.458 -21.399 1.00 87.56 345 ALA A C 1
ATOM 2707 O O . ALA A 1 345 ? 0.546 -3.168 -21.653 1.00 87.56 345 ALA A O 1
ATOM 2708 N N . LEU A 1 346 ? 2.310 -3.006 -20.282 1.00 89.06 346 LEU A N 1
ATOM 2709 C CA . LEU A 1 346 ? 1.633 -2.118 -19.327 1.00 89.06 346 LEU A CA 1
ATOM 2710 C C . LEU A 1 346 ? 1.323 -0.730 -19.906 1.00 89.06 346 LEU A C 1
ATOM 2712 O O . LEU A 1 346 ? 0.337 -0.127 -19.485 1.00 89.06 346 LEU A O 1
ATOM 2716 N N . LEU A 1 347 ? 2.089 -0.228 -20.884 1.00 87.44 347 LEU A N 1
ATOM 2717 C CA . LEU A 1 347 ? 1.831 1.082 -21.507 1.00 87.44 347 LEU A CA 1
ATOM 2718 C C . LEU A 1 347 ? 0.501 1.125 -22.267 1.00 87.44 347 LEU A C 1
ATOM 2720 O O . LEU A 1 347 ? -0.021 2.208 -22.476 1.00 87.44 347 LEU A O 1
ATOM 2724 N N . GLY A 1 348 ? -0.081 -0.031 -22.604 1.00 84.44 348 GLY A N 1
ATOM 2725 C CA . GLY A 1 348 ? -1.375 -0.107 -23.276 1.00 84.44 348 GLY A CA 1
ATOM 2726 C C . GLY A 1 348 ? -1.233 -0.213 -24.796 1.00 84.44 348 GLY 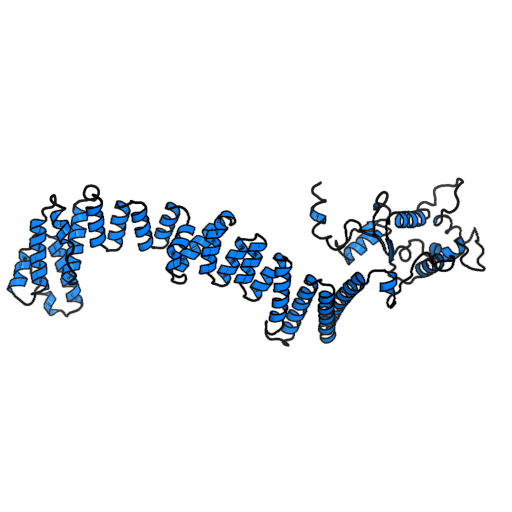A C 1
ATOM 2727 O O . GLY A 1 348 ? -0.340 -0.931 -25.252 1.00 84.44 348 GLY A O 1
ATOM 2728 N N . PRO A 1 349 ? -2.130 0.403 -25.584 1.00 86.44 349 PRO A N 1
ATOM 2729 C CA . PRO A 1 349 ? -2.157 0.251 -27.038 1.00 86.44 349 PRO A CA 1
ATOM 2730 C C . PRO A 1 349 ? -0.906 0.824 -27.719 1.00 86.44 349 PRO A C 1
ATOM 2732 O O . PRO A 1 349 ? -0.205 1.673 -27.168 1.00 86.44 349 PRO A O 1
ATOM 2735 N N . THR A 1 350 ? -0.649 0.377 -28.951 1.00 86.88 350 THR A N 1
ATOM 2736 C CA . THR A 1 350 ? 0.553 0.707 -29.737 1.00 86.88 350 THR A CA 1
ATOM 2737 C C . THR A 1 350 ? 0.784 2.215 -29.890 1.00 86.88 350 THR A C 1
ATOM 2739 O O . THR A 1 350 ? 1.926 2.659 -29.838 1.00 86.88 350 THR A O 1
ATOM 2742 N N . GLU A 1 351 ? -0.274 3.024 -29.990 1.00 87.94 351 GLU A N 1
ATOM 2743 C CA . GLU A 1 351 ? -0.157 4.489 -30.063 1.00 87.94 351 GLU A CA 1
ATOM 2744 C C . GLU A 1 351 ? 0.388 5.122 -28.770 1.00 87.94 351 GLU A C 1
ATOM 2746 O O . GLU A 1 351 ? 1.182 6.064 -28.818 1.00 87.94 351 GLU A O 1
ATOM 2751 N N . GLU A 1 352 ? -0.030 4.623 -27.599 1.00 87.69 352 GLU A N 1
ATOM 2752 C CA . GLU A 1 352 ? 0.481 5.106 -26.308 1.00 87.69 352 GLU A CA 1
ATOM 2753 C C . GLU A 1 352 ? 1.933 4.655 -26.098 1.00 87.69 352 GLU A C 1
ATOM 2755 O O . GLU A 1 352 ? 2.751 5.433 -25.602 1.00 87.69 352 GLU A O 1
ATOM 2760 N N . GLN A 1 353 ? 2.270 3.440 -26.547 1.00 90.12 353 GLN A N 1
ATOM 2761 C CA . GLN A 1 353 ? 3.646 2.935 -26.558 1.00 90.12 353 GLN A CA 1
ATOM 2762 C C . GLN A 1 353 ? 4.559 3.811 -27.426 1.00 90.12 353 GLN A C 1
ATOM 2764 O O . GLN A 1 353 ? 5.613 4.241 -26.964 1.00 90.12 353 GLN A O 1
ATOM 2769 N N . GLU A 1 354 ? 4.141 4.136 -28.652 1.00 91.50 354 GLU A N 1
ATOM 2770 C CA . GLU A 1 354 ? 4.910 4.975 -29.576 1.00 91.50 354 GLU A CA 1
ATOM 2771 C C . GLU A 1 354 ? 5.162 6.376 -29.005 1.00 91.50 354 GLU A C 1
ATOM 2773 O O . GLU A 1 354 ? 6.303 6.842 -28.988 1.00 91.50 354 GLU A O 1
ATOM 2778 N N . LYS A 1 355 ? 4.113 7.037 -28.490 1.00 90.44 355 LYS A N 1
ATOM 2779 C CA . LYS A 1 355 ? 4.239 8.358 -27.851 1.00 90.44 355 LYS A CA 1
ATOM 2780 C C . LYS A 1 355 ? 5.241 8.325 -26.705 1.00 90.44 355 LYS A C 1
ATOM 2782 O O . LYS A 1 355 ? 6.087 9.211 -26.614 1.00 90.44 355 LYS A O 1
ATOM 2787 N N . PHE A 1 356 ? 5.166 7.297 -25.864 1.00 91.38 356 PHE A N 1
ATOM 2788 C CA . PHE A 1 356 ? 6.087 7.127 -24.749 1.00 91.38 356 PHE A CA 1
ATOM 2789 C C . PHE A 1 356 ? 7.529 6.909 -25.230 1.00 91.38 356 PHE A C 1
ATOM 2791 O O . PHE A 1 356 ? 8.444 7.570 -24.744 1.00 91.38 356 PHE A O 1
ATOM 2798 N N . PHE A 1 357 ? 7.758 6.029 -26.207 1.00 92.19 357 PHE A N 1
ATOM 2799 C CA . PHE A 1 357 ? 9.111 5.770 -26.706 1.00 92.19 357 PHE A CA 1
ATOM 2800 C C . PHE A 1 357 ? 9.742 6.989 -27.381 1.00 92.19 357 PHE A C 1
ATOM 2802 O O . PHE A 1 357 ? 10.942 7.202 -27.220 1.00 92.19 357 PHE A O 1
ATOM 2809 N N . LYS A 1 358 ? 8.947 7.815 -28.072 1.00 90.38 358 LYS A N 1
ATOM 2810 C CA . LYS A 1 358 ? 9.396 9.106 -28.613 1.00 90.38 358 LYS A CA 1
ATOM 2811 C C . LYS A 1 358 ? 9.728 10.102 -27.498 1.00 90.38 358 LYS A C 1
ATOM 2813 O O . LYS A 1 358 ? 10.803 10.689 -27.515 1.00 90.38 358 LYS A O 1
ATOM 2818 N N . GLU A 1 359 ? 8.844 10.252 -26.507 1.00 90.94 359 GLU A N 1
ATOM 2819 C CA . GLU A 1 359 ? 9.032 11.156 -25.358 1.00 90.94 359 GLU A CA 1
ATOM 2820 C C . GLU A 1 359 ? 10.318 10.843 -24.578 1.00 90.94 359 GLU A C 1
ATOM 2822 O O . GLU A 1 359 ? 11.048 11.750 -24.182 1.00 90.94 359 GLU A O 1
ATOM 2827 N N . PHE A 1 360 ? 10.609 9.557 -24.376 1.00 88.06 360 PHE A N 1
ATOM 2828 C CA . PHE A 1 360 ? 11.754 9.099 -23.593 1.00 88.06 360 PHE A CA 1
ATOM 2829 C C . PHE A 1 360 ? 12.955 8.673 -24.439 1.00 88.06 360 PHE A C 1
ATOM 2831 O O . PHE A 1 360 ? 13.851 8.048 -23.881 1.00 88.06 360 PHE A O 1
ATOM 2838 N N . ASP A 1 361 ? 13.013 8.981 -25.737 1.00 88.12 361 ASP A N 1
ATOM 2839 C CA . ASP A 1 361 ? 14.124 8.622 -26.638 1.00 88.12 361 ASP A CA 1
ATOM 2840 C C . ASP A 1 361 ? 14.551 7.141 -26.506 1.00 88.12 361 ASP A C 1
ATOM 2842 O O . ASP A 1 361 ? 15.690 6.802 -26.173 1.00 88.12 361 ASP A O 1
ATOM 2846 N N . MET A 1 362 ? 13.582 6.235 -26.652 1.00 88.44 362 MET A N 1
ATOM 2847 C CA . MET A 1 362 ? 13.748 4.776 -26.581 1.00 88.44 362 MET A CA 1
ATOM 2848 C C . MET A 1 362 ? 13.781 4.178 -27.994 1.00 88.44 362 MET A C 1
ATOM 2850 O O . MET A 1 362 ? 12.885 3.436 -28.401 1.00 88.44 362 MET A O 1
ATOM 2854 N N . LYS A 1 363 ? 14.809 4.544 -28.771 1.00 88.44 363 LYS A N 1
ATOM 2855 C CA . LYS A 1 363 ? 14.884 4.260 -30.217 1.00 88.44 363 LYS A CA 1
ATOM 2856 C C . LYS A 1 363 ? 14.926 2.768 -30.573 1.00 88.44 363 LYS A C 1
ATOM 2858 O O . LYS A 1 363 ? 14.441 2.386 -31.632 1.00 88.44 363 LYS A O 1
ATOM 2863 N N . GLU A 1 364 ? 15.484 1.918 -29.713 1.00 87.94 364 GLU A N 1
ATOM 2864 C CA . GLU A 1 364 ? 15.501 0.461 -29.928 1.00 87.94 364 GLU A CA 1
ATOM 2865 C C . GLU A 1 364 ? 14.106 -0.148 -29.824 1.00 87.94 364 GLU A C 1
ATOM 2867 O O . GLU A 1 364 ? 13.668 -0.864 -30.717 1.00 87.94 364 GLU A O 1
ATOM 2872 N N . GLN A 1 365 ? 13.380 0.187 -28.761 1.00 88.56 365 GLN A N 1
ATOM 2873 C CA . GLN A 1 365 ? 12.026 -0.300 -28.524 1.00 88.56 365 GLN A CA 1
ATOM 2874 C C . GLN A 1 365 ? 11.047 0.259 -29.561 1.00 88.56 365 GLN A C 1
ATOM 2876 O O . GLN A 1 365 ? 10.122 -0.434 -29.975 1.00 88.56 365 GLN A O 1
ATOM 2881 N N . LEU A 1 366 ? 11.274 1.494 -30.015 1.00 91.19 366 LEU A N 1
ATOM 2882 C CA . LEU A 1 366 ? 10.513 2.085 -31.109 1.00 91.19 366 LEU A CA 1
ATOM 2883 C C . LEU A 1 366 ? 10.751 1.344 -32.437 1.00 91.19 366 LEU A C 1
ATOM 2885 O O . LEU A 1 366 ? 9.797 1.099 -33.171 1.00 91.19 366 LEU A O 1
ATOM 2889 N N . ALA A 1 367 ? 11.990 0.923 -32.713 1.00 91.06 367 ALA A N 1
ATOM 2890 C CA . ALA A 1 367 ? 12.307 0.107 -33.883 1.00 91.06 367 ALA A CA 1
ATOM 2891 C C . ALA A 1 367 ? 11.626 -1.272 -33.818 1.00 91.06 367 ALA A C 1
ATOM 2893 O O . ALA A 1 367 ? 10.985 -1.682 -34.786 1.00 91.06 367 ALA A O 1
ATOM 2894 N N . ASP A 1 368 ? 11.681 -1.943 -32.660 1.00 89.94 368 ASP A N 1
ATOM 2895 C CA . ASP A 1 368 ? 10.962 -3.204 -32.423 1.00 89.94 368 ASP A CA 1
ATOM 2896 C C . ASP A 1 368 ? 9.444 -3.023 -32.656 1.00 89.94 368 ASP A C 1
ATOM 2898 O O . ASP A 1 368 ? 8.789 -3.873 -33.263 1.00 89.94 368 ASP A O 1
ATOM 2902 N N . LEU A 1 369 ? 8.868 -1.899 -32.211 1.00 91.12 369 LEU A N 1
ATOM 2903 C CA . LEU A 1 369 ? 7.447 -1.582 -32.388 1.00 91.12 369 LEU A CA 1
ATOM 2904 C C . LEU A 1 369 ? 7.076 -1.372 -33.863 1.00 91.12 369 LEU A C 1
ATOM 2906 O O . LEU A 1 369 ? 6.077 -1.934 -34.320 1.00 91.12 369 LEU A O 1
ATOM 2910 N N . TYR A 1 370 ? 7.859 -0.606 -34.626 1.00 93.62 370 TYR A N 1
ATOM 2911 C CA . TYR A 1 370 ? 7.602 -0.387 -36.054 1.00 93.62 370 TYR A CA 1
ATOM 2912 C C . TYR A 1 370 ? 7.767 -1.663 -36.884 1.00 93.62 370 TYR A C 1
ATOM 2914 O O . TYR A 1 370 ? 6.910 -1.959 -37.718 1.00 93.62 370 TYR A O 1
ATOM 2922 N N . ALA A 1 371 ? 8.790 -2.472 -36.595 1.00 90.88 371 ALA A N 1
ATOM 2923 C CA . ALA A 1 371 ? 8.983 -3.767 -37.244 1.00 90.88 371 ALA A CA 1
ATOM 2924 C C . ALA A 1 371 ? 7.784 -4.705 -37.009 1.00 90.88 371 ALA A C 1
ATOM 2926 O O . ALA A 1 371 ? 7.229 -5.266 -37.955 1.00 90.88 371 ALA A O 1
ATOM 2927 N N . ASN A 1 372 ? 7.321 -4.819 -35.758 1.00 89.88 372 ASN A N 1
ATOM 2928 C CA . ASN A 1 372 ? 6.187 -5.680 -35.402 1.00 89.88 372 ASN A CA 1
ATOM 2929 C C . ASN A 1 372 ? 4.847 -5.176 -35.960 1.00 89.88 372 ASN A C 1
ATOM 2931 O O . ASN A 1 372 ? 3.976 -5.978 -36.296 1.00 89.88 372 ASN A O 1
ATOM 2935 N N . SER A 1 373 ? 4.679 -3.856 -36.080 1.00 90.38 373 SER A N 1
ATOM 2936 C CA . SER A 1 373 ? 3.480 -3.233 -36.660 1.00 90.38 373 SER A CA 1
ATOM 2937 C C . SER A 1 373 ? 3.517 -3.117 -38.189 1.00 90.38 373 SER A C 1
ATOM 2939 O O . SER A 1 373 ? 2.557 -2.618 -38.771 1.00 90.38 373 SER A O 1
ATOM 2941 N N . ARG A 1 374 ? 4.578 -3.617 -38.845 1.00 90.12 374 ARG A N 1
ATOM 2942 C CA . ARG A 1 374 ? 4.802 -3.545 -40.303 1.00 90.12 374 ARG A CA 1
ATOM 2943 C C . ARG A 1 374 ? 4.858 -2.116 -40.858 1.00 90.12 374 ARG A C 1
ATOM 2945 O O . ARG A 1 374 ? 4.557 -1.891 -42.026 1.00 90.12 374 ARG A O 1
ATOM 2952 N N . ARG A 1 375 ? 5.261 -1.150 -40.032 1.00 91.38 375 ARG A N 1
ATOM 2953 C CA . ARG A 1 375 ? 5.483 0.249 -40.424 1.00 91.38 375 ARG A CA 1
ATOM 2954 C C . ARG A 1 375 ? 6.932 0.429 -40.872 1.00 91.38 375 ARG A C 1
ATOM 2956 O O . ARG A 1 375 ? 7.753 1.003 -40.161 1.00 91.38 375 ARG A O 1
ATOM 2963 N N . PHE A 1 376 ? 7.268 -0.158 -42.020 1.00 91.19 376 PHE A N 1
ATOM 2964 C CA . PHE A 1 376 ? 8.654 -0.233 -42.493 1.00 91.19 376 PHE A CA 1
ATOM 2965 C C . PHE A 1 376 ? 9.217 1.119 -42.945 1.00 91.19 376 PHE A C 1
ATOM 2967 O O . PHE A 1 376 ? 10.409 1.348 -42.768 1.00 91.19 376 PHE A O 1
ATOM 2974 N N . GLU A 1 377 ? 8.373 2.029 -43.435 1.00 90.50 377 GLU A N 1
ATOM 2975 C CA . GLU A 1 377 ? 8.760 3.410 -43.755 1.00 90.50 377 GLU A CA 1
ATOM 2976 C C . GLU A 1 377 ? 9.235 4.162 -42.497 1.00 90.50 377 GLU A C 1
ATOM 2978 O O . GLU A 1 377 ? 10.357 4.664 -42.442 1.00 90.50 377 GLU A O 1
ATOM 2983 N N . ASP A 1 378 ? 8.436 4.150 -41.424 1.00 91.44 378 ASP A N 1
ATOM 2984 C CA . ASP A 1 378 ? 8.822 4.756 -40.143 1.00 91.44 378 ASP A CA 1
ATOM 2985 C C . ASP A 1 378 ? 10.085 4.105 -39.553 1.00 91.44 378 ASP A C 1
ATOM 2987 O O . ASP A 1 378 ? 10.936 4.779 -38.966 1.00 91.44 378 ASP A O 1
ATOM 2991 N N . LEU A 1 379 ? 10.223 2.782 -39.710 1.00 92.69 379 LEU A N 1
ATOM 2992 C CA . LEU A 1 379 ? 11.413 2.048 -39.290 1.00 92.69 379 LEU A CA 1
ATOM 2993 C C . LEU A 1 379 ? 12.654 2.477 -40.084 1.00 92.69 379 LEU A C 1
ATOM 2995 O O . LEU A 1 379 ? 13.716 2.648 -39.487 1.00 92.69 379 LEU A O 1
ATOM 2999 N N . PHE A 1 380 ? 12.530 2.674 -41.396 1.00 90.56 380 PHE A N 1
ATOM 3000 C CA . PHE A 1 380 ? 13.607 3.143 -42.266 1.00 90.56 380 PHE A CA 1
ATOM 3001 C C . PHE A 1 380 ? 14.136 4.512 -41.815 1.00 90.56 380 PHE A C 1
ATOM 3003 O O . PHE A 1 380 ? 15.341 4.666 -41.579 1.00 90.56 380 PHE A O 1
ATOM 3010 N N . TYR A 1 381 ? 13.241 5.484 -41.613 1.00 90.38 381 TYR A N 1
ATOM 3011 C CA . TYR A 1 381 ? 13.628 6.818 -41.146 1.00 90.38 381 TYR A CA 1
ATOM 3012 C C . TYR A 1 381 ? 14.241 6.771 -39.744 1.00 90.38 381 TYR A C 1
ATOM 3014 O O . TYR A 1 381 ? 15.278 7.387 -39.498 1.00 90.38 381 TYR A O 1
ATOM 3022 N N . LEU A 1 382 ? 13.683 5.959 -38.842 1.00 90.88 382 LEU A N 1
ATOM 3023 C CA . LEU A 1 382 ? 14.238 5.787 -37.502 1.00 90.88 382 LEU A CA 1
ATOM 3024 C C . LEU A 1 382 ? 15.654 5.190 -37.525 1.00 90.88 382 LEU A C 1
ATOM 3026 O O . LEU A 1 382 ? 16.519 5.645 -36.778 1.00 90.88 382 LEU A O 1
ATOM 3030 N N . GLN A 1 383 ? 15.922 4.176 -38.353 1.00 89.25 383 GLN A N 1
ATOM 3031 C CA . GLN A 1 383 ? 17.264 3.586 -38.454 1.00 89.25 383 GLN A CA 1
ATOM 3032 C C . GLN A 1 383 ? 18.275 4.562 -39.062 1.00 89.25 383 GLN A C 1
ATOM 3034 O O . GLN A 1 383 ? 19.424 4.615 -38.613 1.00 89.25 383 GLN A O 1
ATOM 3039 N N . THR A 1 384 ? 17.828 5.388 -40.008 1.00 87.12 384 THR A N 1
ATOM 3040 C CA . THR A 1 384 ? 18.615 6.490 -40.567 1.00 87.12 384 THR A CA 1
ATOM 3041 C C . THR A 1 384 ? 19.003 7.500 -39.482 1.00 87.12 384 THR A C 1
ATOM 3043 O O . THR A 1 384 ? 20.185 7.799 -39.315 1.00 87.12 384 THR A O 1
ATOM 3046 N N . GLU A 1 385 ? 18.053 7.938 -38.647 1.00 87.00 385 GLU A N 1
ATOM 3047 C CA . GLU A 1 385 ? 18.322 8.829 -37.505 1.00 87.00 385 GLU A CA 1
ATOM 3048 C C . GLU A 1 385 ? 19.227 8.207 -36.429 1.00 87.00 385 GLU A C 1
ATOM 3050 O O . GLU A 1 385 ? 19.898 8.917 -35.676 1.00 87.00 385 GLU A O 1
ATOM 3055 N N . ARG A 1 386 ? 19.230 6.876 -36.305 1.00 85.75 386 ARG A N 1
ATOM 3056 C CA . ARG A 1 386 ? 20.126 6.139 -35.399 1.00 85.75 386 ARG A CA 1
ATOM 3057 C C . ARG A 1 386 ? 21.542 5.981 -35.956 1.00 85.75 386 ARG A C 1
ATOM 3059 O O . ARG A 1 386 ? 22.412 5.511 -35.226 1.00 85.75 386 ARG A O 1
ATOM 3066 N N . GLY A 1 387 ? 21.772 6.336 -37.222 1.00 82.94 387 GLY A N 1
ATOM 3067 C CA . GLY A 1 387 ? 23.036 6.104 -37.921 1.00 82.94 387 GLY A CA 1
ATOM 3068 C C . GLY A 1 387 ? 23.269 4.638 -38.302 1.00 82.94 387 GLY A C 1
ATOM 3069 O O . GLY A 1 387 ? 24.385 4.269 -38.658 1.00 82.94 387 GLY A O 1
ATOM 3070 N N . LEU A 1 388 ? 22.237 3.789 -38.245 1.00 84.38 388 LEU A N 1
ATOM 3071 C CA . LEU A 1 388 ? 22.300 2.377 -38.634 1.00 84.38 388 LEU A CA 1
ATOM 3072 C C . LEU A 1 388 ? 21.986 2.230 -40.130 1.00 84.38 388 LEU A C 1
ATOM 3074 O O . LEU A 1 388 ? 21.023 1.575 -40.528 1.00 84.38 388 LEU A O 1
ATOM 3078 N N . LEU A 1 389 ? 22.825 2.861 -40.955 1.00 85.31 389 LEU A N 1
ATOM 3079 C CA . LEU A 1 389 ? 22.596 3.056 -42.392 1.00 85.31 389 LEU A CA 1
ATOM 3080 C C . LEU A 1 389 ? 22.452 1.738 -43.162 1.00 85.31 389 LEU A C 1
ATOM 3082 O O . LEU A 1 389 ? 21.537 1.596 -43.965 1.00 85.31 389 LEU A O 1
ATOM 3086 N N . GLY A 1 390 ? 23.297 0.744 -42.867 1.00 80.25 390 GLY A N 1
ATOM 3087 C CA . GLY A 1 390 ? 23.200 -0.577 -43.496 1.00 80.25 390 GLY A CA 1
ATOM 3088 C C . GLY A 1 390 ? 21.855 -1.260 -43.224 1.00 80.25 390 GLY A C 1
ATOM 3089 O O . GLY A 1 390 ? 21.234 -1.776 -44.146 1.00 80.25 390 GLY A O 1
ATOM 3090 N N . SER A 1 391 ? 21.356 -1.175 -41.984 1.00 85.38 391 SER A N 1
ATOM 3091 C CA . SER A 1 391 ? 20.042 -1.724 -41.627 1.00 85.38 391 SER A CA 1
ATOM 3092 C C . SER A 1 391 ? 18.901 -0.958 -42.297 1.00 85.38 391 SER A C 1
ATOM 3094 O O . SER A 1 391 ? 17.922 -1.585 -42.688 1.00 85.38 391 SER A O 1
ATOM 3096 N N . ALA A 1 392 ? 19.008 0.368 -42.430 1.00 86.62 392 ALA A N 1
ATOM 3097 C CA . ALA A 1 392 ? 18.022 1.170 -43.152 1.00 86.62 392 ALA A CA 1
ATOM 3098 C C . ALA A 1 392 ? 17.947 0.752 -44.633 1.00 86.62 392 ALA A C 1
ATOM 3100 O O . ALA A 1 392 ? 16.858 0.498 -45.143 1.00 86.62 392 ALA A O 1
ATOM 3101 N N . LEU A 1 393 ? 19.095 0.586 -45.298 1.00 84.88 393 LEU A N 1
ATOM 3102 C CA . LEU A 1 393 ? 19.163 0.105 -46.683 1.00 84.88 393 LEU A CA 1
ATOM 3103 C C . LEU A 1 393 ? 18.601 -1.320 -46.834 1.00 84.88 393 LEU A C 1
ATOM 3105 O O . LEU A 1 393 ? 17.837 -1.576 -47.765 1.00 84.88 393 LEU A O 1
ATOM 3109 N N . ASP A 1 394 ? 18.899 -2.223 -45.892 1.00 84.94 394 ASP A N 1
ATOM 3110 C CA . ASP A 1 394 ? 18.315 -3.573 -45.853 1.00 84.94 394 ASP A CA 1
ATOM 3111 C C . ASP A 1 394 ? 16.784 -3.536 -45.778 1.00 84.94 394 ASP A C 1
ATOM 3113 O O . ASP A 1 394 ? 16.116 -4.290 -46.488 1.00 84.94 394 ASP A O 1
ATOM 3117 N N . ILE A 1 395 ? 16.217 -2.657 -44.944 1.00 87.75 395 ILE A N 1
ATOM 3118 C CA . ILE A 1 395 ? 14.763 -2.483 -44.812 1.00 87.75 395 ILE A CA 1
ATOM 3119 C C . ILE A 1 395 ? 14.170 -1.951 -46.117 1.00 87.75 395 ILE A C 1
ATOM 3121 O O . ILE A 1 395 ? 13.175 -2.499 -46.589 1.00 87.75 395 ILE A O 1
ATOM 3125 N N . ALA A 1 396 ? 14.792 -0.927 -46.711 1.00 85.56 396 ALA A N 1
ATOM 3126 C CA . ALA A 1 396 ? 14.313 -0.320 -47.948 1.00 85.56 396 ALA A CA 1
ATOM 3127 C C . ALA A 1 396 ? 14.231 -1.336 -49.093 1.00 85.56 396 ALA A C 1
ATOM 3129 O O . ALA A 1 396 ? 13.247 -1.374 -49.827 1.00 85.56 396 ALA A O 1
ATOM 3130 N N . VAL A 1 397 ? 15.237 -2.206 -49.199 1.00 82.62 397 VAL A N 1
ATOM 3131 C CA . VAL A 1 397 ? 15.288 -3.254 -50.221 1.00 82.62 397 VAL A CA 1
ATOM 3132 C C . VAL A 1 397 ? 14.367 -4.431 -49.903 1.00 82.62 397 VAL A C 1
ATOM 3134 O O . VAL A 1 397 ? 13.658 -4.909 -50.784 1.00 82.62 397 VAL A O 1
ATOM 3137 N N . SER A 1 398 ? 14.351 -4.909 -48.657 1.00 85.88 398 SER A N 1
ATOM 3138 C CA . SER A 1 398 ? 13.578 -6.102 -48.276 1.00 85.88 398 SER A CA 1
ATOM 3139 C C . SER A 1 398 ? 12.065 -5.874 -48.297 1.00 85.88 398 SER A C 1
ATOM 3141 O O . SER A 1 398 ? 11.304 -6.839 -48.389 1.00 85.88 398 SER A O 1
ATOM 3143 N N . HIS A 1 399 ? 11.630 -4.616 -48.194 1.00 85.31 399 HIS A N 1
ATOM 3144 C CA . HIS A 1 399 ? 10.221 -4.229 -48.114 1.00 85.31 399 HIS A CA 1
ATOM 3145 C C . HIS A 1 399 ? 9.761 -3.312 -49.257 1.00 85.31 399 HIS A C 1
ATOM 3147 O O . HIS A 1 399 ? 8.693 -2.722 -49.143 1.00 85.31 399 HIS A O 1
ATOM 3153 N N . ASP A 1 400 ? 10.528 -3.234 -50.351 1.00 81.81 400 ASP A N 1
ATOM 3154 C CA . ASP A 1 400 ? 10.176 -2.510 -51.586 1.00 81.81 400 ASP A CA 1
ATOM 3155 C C . ASP A 1 400 ? 9.870 -1.009 -51.391 1.00 81.81 400 ASP A C 1
ATOM 3157 O O . ASP A 1 400 ? 9.062 -0.415 -52.096 1.00 81.81 400 ASP A O 1
ATOM 3161 N N . LEU A 1 401 ? 10.558 -0.357 -50.446 1.00 82.69 401 LEU A N 1
ATOM 3162 C CA . LEU A 1 401 ? 10.402 1.084 -50.181 1.00 82.69 401 LEU A CA 1
ATOM 3163 C C . LEU A 1 401 ? 11.184 1.958 -51.178 1.00 82.69 401 LEU A C 1
ATOM 3165 O O . LEU A 1 401 ? 11.225 3.180 -51.051 1.00 82.69 401 LEU A O 1
ATOM 3169 N N . LEU A 1 402 ? 11.824 1.347 -52.179 1.00 77.31 402 LEU A N 1
ATOM 3170 C CA . LEU A 1 402 ? 12.668 2.031 -53.163 1.00 77.31 402 LEU A CA 1
ATOM 3171 C C . LEU A 1 402 ? 11.891 3.022 -54.039 1.00 77.31 402 LEU A C 1
ATOM 3173 O O . LEU A 1 402 ? 12.481 3.967 -54.556 1.00 77.31 402 LEU A O 1
ATOM 3177 N N . SER A 1 403 ? 10.586 2.803 -54.219 1.00 76.25 403 SER A N 1
ATOM 3178 C CA . SER A 1 403 ? 9.697 3.727 -54.931 1.00 76.25 403 SER A CA 1
ATOM 3179 C C . SER A 1 403 ? 9.094 4.816 -54.043 1.00 76.25 403 SER A C 1
ATOM 3181 O O . SER A 1 403 ? 8.580 5.799 -54.570 1.00 76.25 403 SER A O 1
ATOM 3183 N N . GLU A 1 404 ? 9.105 4.626 -52.724 1.00 80.50 404 GLU A N 1
ATOM 3184 C CA . GLU A 1 404 ? 8.475 5.532 -51.754 1.00 80.50 404 GLU A CA 1
ATOM 3185 C C . GLU A 1 404 ? 9.473 6.560 -51.206 1.00 80.50 404 GLU A C 1
ATOM 3187 O O . GLU A 1 404 ? 9.112 7.710 -50.961 1.00 80.50 404 GLU A O 1
ATOM 3192 N N . VAL A 1 405 ? 10.742 6.166 -51.063 1.00 81.12 405 VAL A N 1
ATOM 3193 C CA . VAL A 1 405 ? 11.822 7.037 -50.587 1.00 81.12 405 VAL A CA 1
ATOM 3194 C C . VAL A 1 405 ? 12.476 7.779 -51.754 1.00 81.12 405 VAL A C 1
ATOM 3196 O O . VAL A 1 405 ? 12.728 7.216 -52.818 1.00 81.12 405 VAL A O 1
ATOM 3199 N N . ASP A 1 406 ? 12.804 9.051 -51.530 1.00 81.69 406 ASP A N 1
ATOM 3200 C CA . ASP A 1 406 ? 13.469 9.895 -52.520 1.00 81.69 406 ASP A CA 1
ATOM 3201 C C . ASP A 1 406 ? 14.843 9.331 -52.941 1.00 81.69 406 ASP A C 1
ATOM 3203 O O . ASP A 1 406 ? 15.687 8.979 -52.109 1.00 81.69 406 ASP A O 1
ATOM 3207 N N . GLN A 1 407 ? 15.084 9.259 -54.252 1.00 76.62 407 GLN A N 1
ATOM 3208 C CA . GLN A 1 407 ? 16.277 8.624 -54.826 1.00 76.62 407 GLN A CA 1
ATOM 3209 C C . GLN A 1 407 ? 17.606 9.282 -54.404 1.00 76.62 407 GLN A C 1
ATOM 3211 O O . GLN A 1 407 ? 18.538 8.546 -54.072 1.00 76.62 407 GLN A O 1
ATOM 3216 N N . PRO A 1 408 ? 17.735 10.625 -54.361 1.00 78.44 408 PRO A N 1
ATOM 3217 C CA . PRO A 1 408 ? 18.919 11.291 -53.823 1.00 78.44 408 PRO A CA 1
ATOM 3218 C C . PRO A 1 408 ? 19.192 10.915 -52.366 1.00 78.44 408 PRO A C 1
ATOM 3220 O O . PRO A 1 408 ? 20.335 10.656 -52.005 1.00 78.44 408 PRO A O 1
ATOM 3223 N N . HIS A 1 409 ? 18.147 10.796 -51.541 1.00 82.38 409 HIS A N 1
ATOM 3224 C CA . HIS A 1 409 ? 18.306 10.415 -50.141 1.00 82.38 409 HIS A CA 1
ATOM 3225 C C . HIS A 1 409 ? 18.840 8.982 -49.994 1.00 82.38 409 HIS A C 1
ATOM 3227 O O . HIS A 1 409 ? 19.745 8.736 -49.197 1.00 82.38 409 HIS A O 1
ATOM 3233 N N . LEU A 1 410 ? 18.342 8.038 -50.800 1.00 80.06 410 LEU A N 1
ATOM 3234 C CA . LEU A 1 410 ? 18.873 6.670 -50.842 1.00 80.06 410 LEU A CA 1
ATOM 3235 C C . LEU A 1 410 ? 20.345 6.632 -51.284 1.00 80.06 410 LEU A C 1
ATOM 3237 O O . LEU A 1 410 ? 21.124 5.856 -50.724 1.00 80.06 410 LEU A O 1
ATOM 3241 N N . MET A 1 411 ? 20.742 7.484 -52.238 1.00 78.44 411 MET A N 1
ATOM 3242 C CA . MET A 1 411 ? 22.147 7.600 -52.645 1.00 78.44 411 MET A CA 1
ATOM 3243 C C . MET A 1 411 ? 23.025 8.122 -51.530 1.00 78.44 411 MET A C 1
ATOM 3245 O O . MET A 1 411 ? 24.071 7.531 -51.264 1.00 78.44 411 MET A O 1
ATOM 3249 N N . ASP A 1 412 ? 22.601 9.179 -50.846 1.00 81.56 412 ASP A N 1
ATOM 3250 C CA . ASP A 1 412 ? 23.353 9.729 -49.725 1.00 81.56 412 ASP A CA 1
ATOM 3251 C C . ASP A 1 412 ? 23.604 8.647 -48.666 1.00 81.56 412 ASP A C 1
ATOM 3253 O O . ASP A 1 412 ? 24.742 8.447 -48.234 1.00 81.56 412 ASP A O 1
ATOM 3257 N N . LEU A 1 413 ? 22.575 7.870 -48.304 1.00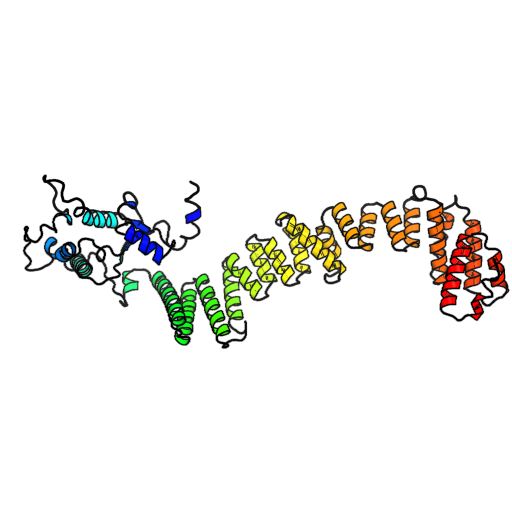 81.94 413 LEU A N 1
ATOM 3258 C CA . LEU A 1 413 ? 22.702 6.766 -47.346 1.00 81.94 413 LEU A CA 1
ATOM 3259 C C . LEU A 1 413 ? 23.668 5.676 -47.823 1.00 81.94 413 LEU A C 1
ATOM 3261 O O . LEU A 1 413 ? 24.461 5.179 -47.020 1.00 81.94 413 LEU A O 1
ATOM 3265 N N . LEU A 1 414 ? 23.642 5.326 -49.113 1.00 81.00 414 LEU A N 1
ATOM 3266 C CA . LEU A 1 414 ? 24.580 4.373 -49.710 1.00 81.00 414 LEU A CA 1
ATOM 3267 C C . LEU A 1 414 ? 26.023 4.885 -49.625 1.00 81.00 414 LEU A C 1
ATOM 3269 O O . LEU A 1 414 ? 26.905 4.160 -49.158 1.00 81.00 414 LEU A O 1
ATOM 3273 N N . HIS A 1 415 ? 26.262 6.138 -50.020 1.00 80.06 415 HIS A N 1
ATOM 3274 C CA . HIS A 1 415 ? 27.580 6.762 -49.945 1.00 80.06 415 HIS A CA 1
ATOM 3275 C C . HIS A 1 415 ? 28.089 6.818 -48.500 1.00 80.06 415 HIS A C 1
ATOM 3277 O O . HIS A 1 415 ? 29.217 6.404 -48.235 1.00 80.06 415 HIS A O 1
ATOM 3283 N N . TYR A 1 416 ? 27.264 7.252 -47.543 1.00 82.56 416 TYR A N 1
ATOM 3284 C CA . TYR A 1 416 ? 27.654 7.298 -46.132 1.00 82.56 416 TYR A CA 1
ATOM 3285 C C . TYR A 1 416 ? 27.893 5.906 -45.532 1.00 82.56 416 TYR A C 1
ATOM 3287 O O . TYR A 1 416 ? 28.837 5.726 -44.757 1.00 82.56 416 TYR A O 1
ATOM 3295 N N . SER A 1 417 ? 27.086 4.905 -45.895 1.00 81.38 417 SER A N 1
ATOM 3296 C CA . SER A 1 417 ? 27.279 3.531 -45.424 1.00 81.38 417 SER A CA 1
ATOM 3297 C C . SER A 1 417 ? 28.582 2.934 -45.961 1.00 81.38 417 SER A C 1
ATOM 3299 O O . SER A 1 417 ? 29.344 2.346 -45.195 1.00 81.38 417 SER A O 1
ATOM 3301 N N . ARG A 1 418 ? 28.884 3.125 -47.252 1.00 79.62 418 ARG A N 1
ATOM 3302 C CA . ARG A 1 418 ? 30.108 2.603 -47.880 1.00 79.62 418 ARG A CA 1
ATOM 3303 C C . ARG A 1 418 ? 31.365 3.301 -47.369 1.00 79.62 418 ARG A C 1
ATOM 3305 O O . ARG A 1 418 ? 32.356 2.638 -47.065 1.00 79.62 418 ARG A O 1
ATOM 3312 N N . ALA A 1 419 ? 31.286 4.615 -47.163 1.00 78.88 419 ALA A N 1
ATOM 3313 C CA . ALA A 1 419 ? 32.320 5.376 -46.472 1.00 78.88 419 ALA A CA 1
ATOM 3314 C C . ALA A 1 419 ? 32.636 4.778 -45.096 1.00 78.88 419 ALA A C 1
ATOM 3316 O O . ALA A 1 419 ? 33.799 4.570 -44.757 1.00 78.88 419 ALA A O 1
ATOM 3317 N N . SER A 1 420 ? 31.597 4.473 -44.310 1.00 76.94 420 SER A N 1
ATOM 3318 C CA . SER A 1 420 ? 31.751 3.854 -42.993 1.00 76.94 420 SER A CA 1
ATOM 3319 C C . SER A 1 420 ? 32.481 2.509 -43.087 1.00 76.94 420 SER A C 1
ATOM 3321 O O . SER A 1 420 ? 33.457 2.300 -42.367 1.00 76.94 420 SER A O 1
ATOM 3323 N N . CYS A 1 421 ? 32.093 1.632 -44.018 1.00 77.62 421 CYS A N 1
ATOM 3324 C CA . CYS A 1 421 ? 32.751 0.336 -44.201 1.00 77.62 421 CYS A CA 1
ATOM 3325 C C . CYS A 1 421 ? 34.245 0.463 -44.529 1.00 77.62 421 CYS A C 1
ATOM 3327 O O . CYS A 1 421 ? 35.072 -0.186 -43.886 1.00 77.62 421 CYS A O 1
ATOM 3329 N N . ILE A 1 422 ? 34.596 1.342 -45.472 1.00 77.00 422 ILE A N 1
ATOM 3330 C CA . ILE A 1 422 ? 35.984 1.550 -45.907 1.00 77.00 422 ILE A CA 1
ATOM 3331 C C . ILE A 1 422 ? 36.834 2.145 -44.776 1.00 77.00 422 ILE A C 1
ATOM 3333 O O . ILE A 1 422 ? 37.908 1.628 -44.477 1.00 77.00 422 ILE A O 1
ATOM 3337 N N . PHE A 1 423 ? 36.361 3.202 -44.108 1.00 75.12 423 PHE A N 1
ATOM 3338 C CA . PHE A 1 423 ? 37.161 3.898 -43.092 1.00 75.12 423 PHE A CA 1
ATOM 3339 C C . PHE A 1 423 ? 37.303 3.130 -41.777 1.00 75.12 423 PHE A C 1
ATOM 3341 O O . PHE A 1 423 ? 38.301 3.302 -41.077 1.00 75.12 423 PHE A O 1
ATOM 3348 N N . TYR A 1 424 ? 36.325 2.294 -41.423 1.00 74.50 424 TYR A N 1
ATOM 3349 C CA . TYR A 1 424 ? 36.384 1.462 -40.219 1.00 74.50 424 TYR A CA 1
ATOM 3350 C C . TYR A 1 424 ? 36.868 0.031 -40.494 1.00 74.50 424 TYR A C 1
ATOM 3352 O O . TYR A 1 424 ? 36.933 -0.768 -39.560 1.00 74.50 424 TYR A O 1
ATOM 3360 N N . ASN A 1 425 ? 37.236 -0.281 -41.744 1.00 74.00 425 ASN A N 1
ATOM 3361 C CA . ASN A 1 425 ? 37.663 -1.607 -42.195 1.00 74.00 425 ASN A CA 1
ATOM 3362 C C . ASN A 1 425 ? 36.689 -2.719 -41.753 1.00 74.00 425 ASN A C 1
ATOM 3364 O O . ASN A 1 425 ? 37.089 -3.758 -41.222 1.00 74.00 425 ASN A O 1
ATOM 3368 N N . THR A 1 426 ? 35.388 -2.463 -41.904 1.00 75.31 426 THR A N 1
ATOM 3369 C CA . THR A 1 426 ? 34.331 -3.449 -41.652 1.00 75.31 426 THR A CA 1
ATOM 3370 C C . THR A 1 426 ? 33.901 -4.089 -42.968 1.00 75.31 426 THR A C 1
ATOM 3372 O O . THR A 1 426 ? 34.054 -3.500 -44.038 1.00 75.31 426 THR A O 1
ATOM 3375 N N . ASN A 1 427 ? 33.376 -5.318 -42.910 1.00 69.00 427 ASN A N 1
ATOM 3376 C CA . ASN A 1 427 ? 32.904 -6.005 -44.112 1.00 69.00 427 ASN A CA 1
ATOM 3377 C C . ASN A 1 427 ? 31.844 -5.159 -44.825 1.00 69.00 427 ASN A C 1
ATOM 3379 O O . ASN A 1 427 ? 30.808 -4.838 -44.241 1.00 69.00 427 ASN A O 1
ATOM 3383 N N . ASP A 1 428 ? 32.092 -4.855 -46.097 1.00 65.94 428 ASP A N 1
ATOM 3384 C CA . ASP A 1 428 ? 31.148 -4.131 -46.937 1.00 65.94 428 ASP A CA 1
ATOM 3385 C C . ASP A 1 428 ? 29.981 -5.051 -47.339 1.00 65.94 428 ASP A C 1
ATOM 3387 O O . ASP A 1 428 ? 30.035 -5.791 -48.323 1.00 65.94 428 ASP A O 1
ATOM 3391 N N . SER A 1 429 ? 28.905 -5.035 -46.549 1.00 61.31 429 SER A N 1
ATOM 3392 C CA . SER A 1 429 ? 27.652 -5.714 -46.894 1.00 61.31 429 SER A CA 1
ATOM 3393 C C . SER A 1 429 ? 26.808 -4.927 -47.902 1.00 61.31 429 SER A C 1
ATOM 3395 O O . SER A 1 429 ? 25.834 -5.473 -48.427 1.00 61.31 429 SER A O 1
ATOM 3397 N N . THR A 1 430 ? 27.181 -3.679 -48.219 1.00 60.25 430 THR A N 1
ATOM 3398 C CA . THR A 1 430 ? 26.392 -2.790 -49.086 1.00 60.25 430 THR A CA 1
ATOM 3399 C C . THR A 1 430 ? 26.471 -3.160 -50.566 1.00 60.25 430 THR A C 1
ATOM 3401 O O . THR A 1 430 ? 25.605 -2.774 -51.351 1.00 60.25 430 THR A O 1
ATOM 3404 N N . PHE A 1 431 ? 27.430 -4.016 -50.938 1.00 58.31 431 PHE A N 1
ATOM 3405 C CA . PHE A 1 431 ? 27.592 -4.574 -52.284 1.00 58.31 431 PHE A CA 1
ATOM 3406 C C . PHE A 1 431 ? 26.327 -5.267 -52.824 1.00 58.31 431 PHE A C 1
ATOM 3408 O O . PHE A 1 431 ? 26.103 -5.340 -54.032 1.00 58.31 431 PHE A O 1
ATOM 3415 N N . ARG A 1 432 ? 25.458 -5.775 -51.938 1.00 62.53 432 ARG A N 1
ATOM 3416 C CA . ARG A 1 432 ? 24.180 -6.384 -52.340 1.00 62.53 432 ARG A CA 1
ATOM 3417 C C . ARG A 1 432 ? 23.179 -5.356 -52.869 1.00 62.53 432 ARG A C 1
ATOM 3419 O O . ARG A 1 432 ? 22.408 -5.697 -53.760 1.00 62.53 432 ARG A O 1
ATOM 3426 N N . PHE A 1 433 ? 23.212 -4.118 -52.377 1.00 62.00 433 PHE A N 1
ATOM 3427 C CA . PHE A 1 433 ? 22.251 -3.074 -52.748 1.00 62.00 433 PHE A CA 1
ATOM 3428 C C . PHE A 1 433 ? 22.560 -2.437 -54.103 1.00 62.00 433 PHE A C 1
ATOM 3430 O O . PHE A 1 433 ? 21.640 -2.075 -54.830 1.00 62.00 433 PHE A O 1
ATOM 3437 N N . VAL A 1 434 ? 23.840 -2.399 -54.490 1.00 59.25 434 VAL A N 1
ATOM 3438 C CA . VAL A 1 434 ? 24.311 -1.914 -55.802 1.00 59.25 434 VAL A CA 1
ATOM 3439 C C . VAL A 1 434 ? 23.636 -2.656 -56.962 1.00 59.25 434 VAL A C 1
ATOM 3441 O O . VAL A 1 434 ? 23.281 -2.054 -57.969 1.00 59.25 434 VAL A O 1
ATOM 3444 N N . LYS A 1 435 ? 23.376 -3.961 -56.800 1.00 56.69 435 LYS A N 1
ATOM 3445 C CA . LYS A 1 435 ? 22.698 -4.788 -57.815 1.00 56.69 435 LYS A CA 1
ATOM 3446 C C . LYS A 1 435 ? 21.179 -4.597 -57.868 1.00 56.69 435 LYS A C 1
ATOM 3448 O O . LYS A 1 435 ? 20.559 -5.037 -58.831 1.00 56.69 435 LYS A O 1
ATOM 3453 N N . ILE A 1 436 ? 20.586 -4.008 -56.829 1.00 57.69 436 ILE A N 1
ATOM 3454 C CA . ILE A 1 436 ? 19.130 -3.925 -56.623 1.00 57.69 436 ILE A CA 1
ATOM 3455 C C . ILE A 1 436 ? 18.603 -2.503 -56.888 1.00 57.69 436 ILE A C 1
ATOM 3457 O O . ILE A 1 436 ? 17.400 -2.313 -57.026 1.00 57.69 436 ILE A O 1
ATOM 3461 N N . LEU A 1 437 ? 19.496 -1.525 -57.077 1.00 61.91 437 LEU A N 1
ATOM 3462 C CA . LEU A 1 437 ? 19.192 -0.141 -57.457 1.00 61.91 437 LEU A CA 1
ATOM 3463 C C . LEU A 1 437 ? 19.530 0.150 -58.942 1.00 61.91 437 LEU A C 1
ATOM 3465 O O . LEU A 1 437 ? 20.342 1.029 -59.220 1.00 61.91 437 LEU A O 1
ATOM 3469 N N . PRO A 1 438 ? 18.944 -0.554 -59.933 1.00 52.44 438 PRO A N 1
ATOM 3470 C CA . PRO A 1 438 ? 19.334 -0.426 -61.341 1.00 52.44 438 PRO A CA 1
ATOM 3471 C C . PRO A 1 438 ? 18.968 0.923 -61.984 1.00 52.44 438 PRO A C 1
ATOM 3473 O O . PRO A 1 438 ? 19.428 1.204 -63.087 1.00 52.44 438 PRO A O 1
ATOM 3476 N N . SER A 1 439 ? 18.134 1.751 -61.342 1.00 53.72 439 SER A N 1
ATOM 3477 C CA . SER A 1 439 ? 17.771 3.089 -61.836 1.00 53.72 439 SER A CA 1
ATOM 3478 C C . SER A 1 439 ? 18.790 4.174 -61.492 1.00 53.72 439 SER A C 1
ATOM 3480 O O . SER A 1 439 ? 18.684 5.285 -62.005 1.00 53.72 439 SER A O 1
ATOM 3482 N N . LEU A 1 440 ? 19.747 3.879 -60.615 1.00 56.47 440 LEU A N 1
ATOM 3483 C CA . LEU A 1 440 ? 20.825 4.788 -60.255 1.00 56.47 440 LEU A CA 1
ATOM 3484 C C . LEU A 1 440 ? 22.074 4.328 -61.010 1.00 56.47 440 LEU A C 1
ATOM 3486 O O . LEU A 1 440 ? 22.294 3.129 -61.151 1.00 56.47 440 LEU A O 1
ATOM 3490 N N . ASP A 1 441 ? 22.870 5.240 -61.568 1.00 61.06 441 ASP A N 1
ATOM 3491 C CA . ASP A 1 441 ? 24.110 4.881 -62.277 1.00 61.06 441 ASP A CA 1
ATOM 3492 C C . ASP A 1 441 ? 25.188 4.451 -61.264 1.00 61.06 441 ASP A C 1
ATOM 3494 O O . ASP A 1 441 ? 26.165 5.151 -60.998 1.00 61.06 441 ASP A O 1
ATOM 3498 N N . VAL A 1 442 ? 24.962 3.303 -60.616 1.00 61.59 442 VAL A N 1
ATOM 3499 C CA . VAL A 1 442 ? 25.782 2.826 -59.497 1.00 61.59 442 VAL A CA 1
ATOM 3500 C C . VAL A 1 442 ? 27.139 2.314 -59.987 1.00 61.59 442 VAL A C 1
ATOM 3502 O O . VAL A 1 442 ? 28.079 2.245 -59.205 1.00 61.59 442 VAL A O 1
ATOM 3505 N N . SER A 1 443 ? 27.275 2.024 -61.286 1.00 63.47 443 SER A N 1
ATOM 3506 C CA . SER A 1 443 ? 28.516 1.526 -61.892 1.00 63.47 443 SER A CA 1
ATOM 3507 C C . SER A 1 443 ? 29.683 2.510 -61.740 1.00 63.47 443 SER A C 1
ATOM 3509 O O . SER A 1 443 ? 30.778 2.122 -61.344 1.00 63.47 443 SER A O 1
ATOM 3511 N N . ARG A 1 444 ? 29.424 3.806 -61.958 1.00 68.31 444 ARG A N 1
ATOM 3512 C CA . ARG A 1 444 ? 30.402 4.887 -61.749 1.00 68.31 444 ARG A CA 1
ATOM 3513 C C . ARG A 1 444 ? 30.677 5.151 -60.271 1.00 68.31 444 ARG A C 1
ATOM 3515 O O . ARG A 1 444 ? 31.808 5.393 -59.868 1.00 68.31 444 ARG A O 1
ATOM 3522 N N . THR A 1 445 ? 29.639 5.064 -59.442 1.00 72.00 445 THR A N 1
ATOM 3523 C CA . THR A 1 445 ? 29.783 5.188 -57.984 1.00 72.00 445 THR A CA 1
ATOM 3524 C C . THR A 1 445 ? 30.648 4.061 -57.406 1.00 72.00 445 THR A C 1
ATOM 3526 O O . THR A 1 445 ? 31.385 4.268 -56.445 1.00 72.00 445 THR A O 1
ATOM 3529 N N . GLU A 1 446 ? 30.568 2.861 -57.980 1.00 72.25 446 GLU A N 1
ATOM 3530 C CA . GLU A 1 446 ? 31.360 1.704 -57.574 1.00 72.25 446 GLU A CA 1
ATOM 3531 C C . GLU A 1 446 ? 32.845 1.901 -57.878 1.00 72.25 446 GLU A C 1
ATOM 3533 O O . GLU A 1 446 ? 33.654 1.763 -56.958 1.00 72.25 446 GLU A O 1
ATOM 3538 N N . SER A 1 447 ? 33.190 2.307 -59.106 1.00 76.69 447 SER A N 1
ATOM 3539 C CA . SER A 1 447 ? 34.578 2.612 -59.477 1.00 76.69 447 SER A CA 1
ATOM 3540 C C . SER A 1 447 ? 35.174 3.717 -58.604 1.00 76.69 447 SER A C 1
ATOM 3542 O O . SER A 1 447 ? 36.303 3.600 -58.136 1.00 76.69 447 SER A O 1
ATOM 3544 N N . ASP A 1 448 ? 34.387 4.752 -58.306 1.00 80.38 448 ASP A N 1
ATOM 3545 C CA . ASP A 1 448 ? 34.801 5.853 -57.434 1.00 80.38 448 ASP A CA 1
ATOM 3546 C C . ASP A 1 448 ? 35.127 5.376 -56.007 1.00 80.38 448 ASP A C 1
ATOM 3548 O O . ASP A 1 448 ? 36.122 5.794 -55.410 1.00 80.38 448 ASP A O 1
ATOM 3552 N N . TRP A 1 449 ? 34.320 4.471 -55.442 1.00 81.88 449 TRP A N 1
ATOM 3553 C CA . TRP A 1 449 ? 34.585 3.910 -54.114 1.00 81.88 449 TRP A CA 1
ATOM 3554 C C . TRP A 1 449 ? 35.724 2.885 -54.095 1.00 81.88 449 TRP A C 1
ATOM 3556 O O . TRP A 1 449 ? 36.383 2.756 -53.062 1.00 81.88 449 TRP A O 1
ATOM 3566 N N . GLU A 1 450 ? 35.968 2.159 -55.189 1.00 80.75 450 GLU A N 1
ATOM 3567 C CA . GLU A 1 450 ? 37.144 1.288 -55.330 1.00 80.75 450 GLU A CA 1
ATOM 3568 C C . GLU A 1 450 ? 38.437 2.105 -55.298 1.00 80.75 450 GLU A C 1
ATOM 3570 O O . GLU A 1 450 ? 39.341 1.776 -54.527 1.00 80.75 450 GLU A O 1
ATOM 3575 N N . ILE A 1 451 ? 38.477 3.219 -56.037 1.00 79.94 451 ILE A N 1
ATOM 3576 C CA . ILE A 1 451 ? 39.584 4.184 -56.003 1.00 79.94 451 ILE A CA 1
ATOM 3577 C C . ILE A 1 451 ? 39.805 4.690 -54.572 1.00 79.94 451 ILE A C 1
ATOM 3579 O O . ILE A 1 451 ? 40.917 4.639 -54.048 1.00 79.94 451 ILE A O 1
ATOM 3583 N N . VAL A 1 452 ? 38.742 5.135 -53.890 1.00 79.56 452 VAL A N 1
ATOM 3584 C CA . VAL A 1 452 ? 38.843 5.608 -52.498 1.00 79.56 452 VAL A CA 1
ATOM 3585 C C . VAL A 1 452 ? 39.335 4.506 -51.552 1.00 79.56 452 VAL A C 1
ATOM 3587 O O . VAL A 1 452 ? 40.132 4.781 -50.655 1.00 79.56 452 VAL A O 1
ATOM 3590 N N . SER A 1 453 ? 38.895 3.260 -51.733 1.00 80.19 453 SER A N 1
ATOM 3591 C CA . SER A 1 453 ? 39.353 2.130 -50.920 1.00 80.19 453 SER A CA 1
ATOM 3592 C C . SER A 1 453 ? 40.843 1.836 -51.125 1.00 80.19 453 SER A C 1
ATOM 3594 O O . SER A 1 453 ? 41.564 1.655 -50.138 1.00 80.19 453 SER A O 1
ATOM 3596 N N . ASP A 1 454 ? 41.329 1.845 -52.372 1.00 79.19 454 ASP A N 1
ATOM 3597 C CA . ASP A 1 454 ? 42.756 1.671 -52.678 1.00 79.19 454 ASP A CA 1
ATOM 3598 C C . ASP A 1 454 ? 43.593 2.791 -52.051 1.00 79.19 454 ASP A C 1
ATOM 3600 O O . ASP A 1 454 ? 44.577 2.531 -51.359 1.00 79.19 454 ASP A O 1
ATOM 3604 N N . VAL A 1 455 ? 43.138 4.039 -52.168 1.00 76.38 455 VAL A N 1
ATOM 3605 C CA . VAL A 1 455 ? 43.778 5.204 -51.542 1.00 76.38 455 VAL A CA 1
ATOM 3606 C C . VAL A 1 455 ? 43.884 5.056 -50.027 1.00 76.38 455 VAL A C 1
ATOM 3608 O O . VAL A 1 455 ? 44.947 5.312 -49.461 1.00 76.38 455 VAL A O 1
ATOM 3611 N N . VAL A 1 456 ? 42.805 4.656 -49.348 1.00 75.38 456 VAL A N 1
ATOM 3612 C CA . VAL A 1 456 ? 42.794 4.496 -47.884 1.00 75.38 456 VAL A CA 1
ATOM 3613 C C . VAL A 1 456 ? 43.753 3.387 -47.445 1.00 75.38 456 VAL A C 1
ATOM 3615 O O . VAL A 1 456 ? 44.498 3.567 -46.479 1.00 75.38 456 VAL A O 1
ATOM 3618 N N . ASN A 1 457 ? 43.791 2.268 -48.171 1.00 75.56 457 ASN A N 1
ATOM 3619 C CA . ASN A 1 457 ? 44.631 1.119 -47.832 1.00 75.56 457 ASN A CA 1
ATOM 3620 C C . ASN A 1 457 ? 46.112 1.313 -48.221 1.00 75.56 457 ASN A C 1
ATOM 3622 O O . ASN A 1 457 ? 47.004 0.869 -47.495 1.00 75.56 457 ASN A O 1
ATOM 3626 N N . ASN A 1 458 ? 46.390 2.021 -49.321 1.00 74.12 458 ASN A N 1
ATOM 3627 C CA . ASN A 1 458 ? 47.711 2.149 -49.951 1.00 74.12 458 ASN A CA 1
ATOM 3628 C C . ASN A 1 458 ? 48.210 3.606 -50.062 1.00 74.12 458 ASN A C 1
ATOM 3630 O O . ASN A 1 458 ? 49.057 3.925 -50.904 1.00 74.12 458 ASN A O 1
ATOM 3634 N N . TRP A 1 459 ? 47.765 4.489 -49.158 1.00 70.88 459 TRP A N 1
ATOM 3635 C CA . TRP A 1 459 ? 47.978 5.951 -49.207 1.00 70.88 459 TRP A CA 1
ATOM 3636 C C . TRP A 1 459 ? 49.446 6.412 -49.341 1.00 70.88 459 TRP A C 1
ATOM 3638 O O . TRP A 1 459 ? 49.737 7.543 -49.745 1.00 70.88 459 TRP A O 1
ATOM 3648 N N . LYS A 1 460 ? 50.402 5.559 -48.953 1.00 62.31 460 LYS A N 1
ATOM 3649 C CA . LYS A 1 460 ? 51.844 5.850 -49.006 1.00 62.31 460 LYS A CA 1
ATOM 3650 C C . LYS A 1 460 ? 52.406 5.856 -50.431 1.00 62.31 460 LYS A C 1
ATOM 3652 O O . LYS A 1 460 ? 53.530 6.312 -50.617 1.00 62.31 460 LYS A O 1
ATOM 3657 N N . THR A 1 461 ? 51.660 5.355 -51.412 1.00 72.12 461 THR A N 1
ATOM 3658 C CA . THR A 1 461 ? 52.086 5.317 -52.812 1.00 72.12 461 THR A CA 1
ATOM 3659 C C . THR A 1 461 ? 51.631 6.575 -53.555 1.00 72.12 461 THR A C 1
ATOM 3661 O O . THR A 1 461 ? 50.505 7.041 -53.393 1.00 72.12 461 THR A O 1
ATOM 3664 N N . THR A 1 462 ? 52.518 7.157 -54.366 1.00 65.12 462 THR A N 1
ATOM 3665 C CA . THR A 1 462 ? 52.203 8.337 -55.194 1.00 65.12 462 THR A CA 1
ATOM 3666 C C . THR A 1 462 ? 51.121 8.028 -56.230 1.00 65.12 462 THR A C 1
ATOM 3668 O O . THR A 1 462 ? 50.326 8.894 -56.571 1.00 65.12 462 THR A O 1
ATOM 3671 N N . GLU A 1 463 ? 51.073 6.781 -56.697 1.00 69.25 463 GLU A N 1
ATOM 3672 C CA . GLU A 1 463 ? 50.108 6.295 -57.681 1.00 69.25 463 GLU A CA 1
ATOM 3673 C C . GLU A 1 463 ? 48.681 6.284 -57.125 1.00 69.25 463 GLU A C 1
ATOM 3675 O O . GLU A 1 463 ? 47.803 6.863 -57.754 1.00 69.25 463 GLU A O 1
ATOM 3680 N N . ALA A 1 464 ? 48.467 5.769 -55.906 1.00 65.19 464 ALA A N 1
ATOM 3681 C CA . ALA A 1 464 ? 47.152 5.804 -55.266 1.00 65.19 464 ALA A CA 1
ATOM 3682 C C . ALA A 1 464 ? 46.653 7.246 -55.059 1.00 65.19 464 ALA A C 1
ATOM 3684 O O . ALA A 1 464 ? 45.500 7.551 -55.335 1.00 65.19 464 ALA A O 1
ATOM 3685 N N . ARG A 1 465 ? 47.526 8.182 -54.653 1.00 64.75 465 ARG A N 1
ATOM 3686 C CA . ARG A 1 465 ? 47.138 9.594 -54.437 1.00 64.75 465 ARG A CA 1
ATOM 3687 C C . ARG A 1 465 ? 46.638 10.285 -55.704 1.00 64.75 465 ARG A C 1
ATOM 3689 O O . ARG A 1 465 ? 45.732 11.107 -55.617 1.00 64.75 465 ARG A O 1
ATOM 3696 N N . ASN A 1 466 ? 47.213 9.955 -56.857 1.00 71.62 466 ASN A N 1
ATOM 3697 C CA . ASN A 1 466 ? 46.833 10.574 -58.124 1.00 71.62 466 ASN A CA 1
ATOM 3698 C C . ASN A 1 466 ? 45.458 10.098 -58.620 1.00 71.62 466 ASN A C 1
ATOM 3700 O O . ASN A 1 466 ? 44.769 10.868 -59.279 1.00 71.62 466 ASN A O 1
ATOM 3704 N N . GLN A 1 467 ? 45.025 8.886 -58.250 1.00 74.06 467 GLN A N 1
ATOM 3705 C CA . GLN A 1 467 ? 43.720 8.340 -58.650 1.00 74.06 467 GLN A CA 1
ATOM 3706 C C . GLN A 1 467 ? 42.533 9.117 -58.048 1.00 74.06 467 GLN A C 1
ATOM 3708 O O . GLN A 1 467 ? 41.437 9.093 -58.594 1.00 74.06 467 GLN A O 1
ATOM 3713 N N . ILE A 1 468 ? 42.732 9.860 -56.949 1.00 70.50 468 ILE A N 1
ATOM 3714 C CA . ILE A 1 468 ? 41.668 10.648 -56.291 1.00 70.50 468 ILE A CA 1
ATOM 3715 C C . ILE A 1 468 ? 41.096 11.726 -57.227 1.00 70.50 468 ILE A C 1
ATOM 3717 O O . ILE A 1 468 ? 39.910 12.059 -57.138 1.00 70.50 468 ILE A O 1
ATOM 3721 N N . ALA A 1 469 ? 41.922 12.274 -58.126 1.00 71.25 469 ALA A N 1
ATOM 3722 C CA . ALA A 1 469 ? 41.491 13.287 -59.088 1.00 71.25 469 ALA A CA 1
ATOM 3723 C C . ALA A 1 469 ? 40.379 12.759 -60.013 1.00 71.25 469 ALA A C 1
ATOM 3725 O O . ALA A 1 469 ? 39.451 13.508 -60.340 1.00 71.25 469 ALA A O 1
ATOM 3726 N N . ASP A 1 470 ? 40.430 11.461 -60.324 1.00 75.12 470 ASP A N 1
ATOM 3727 C CA . ASP A 1 470 ? 39.542 10.770 -61.259 1.00 75.12 470 ASP A CA 1
ATOM 3728 C C . ASP A 1 470 ? 38.180 10.392 -60.648 1.00 75.12 470 ASP A C 1
ATOM 3730 O O . ASP A 1 470 ? 37.293 9.950 -61.370 1.00 75.12 470 ASP A O 1
ATOM 3734 N N . VAL A 1 471 ? 37.973 10.606 -59.340 1.00 77.69 471 VAL A N 1
ATOM 3735 C CA . VAL A 1 471 ? 36.680 10.355 -58.676 1.00 77.69 471 VAL A CA 1
ATOM 3736 C C . VAL A 1 471 ? 35.641 11.375 -59.165 1.00 77.69 471 VAL A C 1
ATOM 3738 O O . VAL A 1 471 ? 35.712 12.554 -58.816 1.00 77.69 471 VAL A O 1
ATOM 3741 N N . GLU A 1 472 ? 34.654 10.976 -59.964 1.00 71.62 472 GLU A N 1
ATOM 3742 C CA . GLU A 1 472 ? 33.681 11.925 -60.541 1.00 71.62 472 GLU A CA 1
ATOM 3743 C C . GLU A 1 472 ? 32.581 12.326 -59.542 1.00 71.62 472 GLU A C 1
ATOM 3745 O O . GLU A 1 472 ? 32.055 13.443 -59.597 1.00 71.62 472 GLU A O 1
ATOM 3750 N N . THR A 1 473 ? 32.242 11.452 -58.591 1.00 73.44 473 THR A N 1
ATOM 3751 C CA . THR A 1 473 ? 31.137 11.696 -57.662 1.00 73.44 473 THR A CA 1
ATOM 3752 C C . THR A 1 473 ? 31.505 12.751 -56.614 1.00 73.44 473 THR A C 1
ATOM 3754 O O . THR A 1 473 ? 32.253 12.494 -55.667 1.00 73.44 473 THR A O 1
ATOM 3757 N N . ILE A 1 474 ? 30.898 13.939 -56.737 1.00 75.69 474 ILE A N 1
ATOM 3758 C CA . ILE A 1 474 ? 31.101 15.088 -55.833 1.00 75.69 474 ILE A CA 1
ATOM 3759 C C . ILE A 1 474 ? 30.917 14.688 -54.364 1.00 75.69 474 ILE A C 1
ATOM 3761 O O . ILE A 1 474 ? 31.735 15.057 -53.524 1.00 75.69 474 ILE A O 1
ATOM 3765 N N . LEU A 1 475 ? 29.882 13.906 -54.043 1.00 71.88 475 LEU A N 1
ATOM 3766 C CA . LEU A 1 475 ? 29.631 13.477 -52.668 1.00 71.88 475 LEU A CA 1
ATOM 3767 C C . LEU A 1 475 ? 30.722 12.529 -52.146 1.00 71.88 475 LEU A C 1
ATOM 3769 O O . LEU A 1 475 ? 31.149 12.669 -51.004 1.00 71.88 475 LEU A O 1
ATOM 3773 N N . VAL A 1 476 ? 31.233 11.612 -52.975 1.00 76.19 476 VAL A N 1
ATOM 3774 C CA . VAL A 1 476 ? 32.348 10.719 -52.604 1.00 76.19 476 VAL A CA 1
ATOM 3775 C C . VAL A 1 476 ? 33.607 11.541 -52.314 1.00 76.19 476 VAL A C 1
ATOM 3777 O O . VAL A 1 476 ? 34.216 11.370 -51.256 1.00 76.19 476 VAL A O 1
ATOM 3780 N N . LYS A 1 477 ? 33.935 12.513 -53.181 1.00 76.25 477 LYS A N 1
ATOM 3781 C CA . LYS A 1 477 ? 35.018 13.492 -52.957 1.00 76.25 477 LYS A CA 1
ATOM 3782 C C . LYS A 1 477 ? 34.828 14.278 -51.652 1.00 76.25 477 LYS A C 1
ATOM 3784 O O . LYS A 1 477 ? 35.763 14.427 -50.859 1.00 76.25 477 LYS A O 1
ATOM 3789 N N . GLN A 1 478 ? 33.613 14.751 -51.377 1.00 76.19 478 GLN A N 1
ATOM 3790 C CA . GLN A 1 478 ? 33.286 15.479 -50.146 1.00 76.19 478 GLN A CA 1
ATOM 3791 C C . GLN A 1 478 ? 33.427 14.605 -48.891 1.00 76.19 478 GLN A C 1
ATOM 3793 O O . GLN A 1 478 ? 34.041 15.030 -47.913 1.00 76.19 478 GLN A O 1
ATOM 3798 N N . VAL A 1 479 ? 32.917 13.374 -48.910 1.00 73.62 479 VAL A N 1
ATOM 3799 C CA . VAL A 1 479 ? 33.005 12.444 -47.774 1.00 73.62 479 VAL A CA 1
ATOM 3800 C C . VAL A 1 479 ? 34.459 12.055 -47.494 1.00 73.62 479 VAL A C 1
ATOM 3802 O O . VAL A 1 479 ? 34.894 12.078 -46.339 1.00 73.62 479 VAL A O 1
ATOM 3805 N N . PHE A 1 480 ? 35.235 11.772 -48.541 1.00 75.06 480 PHE A N 1
ATOM 3806 C CA . PHE A 1 480 ? 36.658 11.476 -48.423 1.00 75.06 480 PHE A CA 1
ATOM 3807 C C . PHE A 1 480 ? 37.454 12.667 -47.867 1.00 75.06 480 PHE A C 1
ATOM 3809 O O . PHE A 1 480 ? 38.193 12.519 -46.890 1.00 75.06 480 PHE A O 1
ATOM 3816 N N . SER A 1 481 ? 37.249 13.873 -48.408 1.00 72.56 481 SER A N 1
ATOM 3817 C CA . SER A 1 481 ? 37.937 15.083 -47.934 1.00 72.56 481 SER A CA 1
ATOM 3818 C C . SER A 1 481 ? 37.608 15.429 -46.475 1.00 72.56 481 SER A C 1
ATOM 3820 O O . SER A 1 481 ? 38.500 15.832 -45.724 1.00 72.56 481 SER A O 1
ATOM 3822 N N . LEU A 1 482 ? 36.366 15.220 -46.022 1.00 67.81 482 LEU A N 1
ATOM 3823 C CA . LEU A 1 482 ? 35.976 15.396 -44.618 1.00 67.81 482 LEU A CA 1
ATOM 3824 C C . LEU A 1 482 ? 36.685 14.407 -43.684 1.00 67.81 482 LEU A C 1
ATOM 3826 O O . LEU A 1 482 ? 37.147 14.807 -42.611 1.00 67.81 482 LEU A O 1
ATOM 3830 N N . HIS A 1 483 ? 36.806 13.137 -44.079 1.00 68.50 483 HIS A N 1
ATOM 3831 C CA . HIS A 1 483 ? 37.539 12.136 -43.301 1.00 68.50 483 HIS A CA 1
ATOM 3832 C C . HIS A 1 483 ? 39.023 12.498 -43.182 1.00 68.50 483 HIS A C 1
ATOM 3834 O O . HIS A 1 483 ? 39.567 12.547 -42.078 1.00 68.50 483 HIS A O 1
ATOM 3840 N N . VAL A 1 484 ? 39.649 12.852 -44.306 1.00 67.00 484 VAL A N 1
ATOM 3841 C CA . VAL A 1 484 ? 41.039 13.312 -44.361 1.00 67.00 484 VAL A CA 1
ATOM 3842 C C . VAL A 1 484 ? 41.252 14.524 -43.447 1.00 67.00 484 VAL A C 1
ATOM 3844 O O . VAL A 1 484 ? 42.143 14.497 -42.599 1.00 67.00 484 VAL A O 1
ATOM 3847 N N . ARG A 1 485 ? 40.386 15.547 -43.516 1.00 62.62 485 ARG A N 1
ATOM 3848 C CA . ARG A 1 485 ? 40.426 16.717 -42.614 1.00 62.62 485 ARG A CA 1
ATOM 3849 C C . ARG A 1 485 ? 40.296 16.333 -41.135 1.00 62.62 485 ARG A C 1
ATOM 3851 O O . ARG A 1 485 ? 40.983 16.908 -40.291 1.00 62.62 485 ARG A O 1
ATOM 3858 N N . ARG A 1 486 ? 39.459 15.345 -40.800 1.00 59.53 486 ARG A N 1
ATOM 3859 C CA . ARG A 1 486 ? 39.317 14.836 -39.425 1.00 59.53 486 ARG A CA 1
ATOM 3860 C C . ARG A 1 486 ? 40.587 14.128 -38.946 1.00 59.53 486 ARG A C 1
ATOM 3862 O O . ARG A 1 486 ? 41.041 14.413 -37.842 1.00 59.53 486 ARG A O 1
ATOM 3869 N N . CYS A 1 487 ? 41.193 13.265 -39.757 1.00 61.12 487 CYS A N 1
ATOM 3870 C CA . CYS A 1 487 ? 42.462 12.609 -39.422 1.00 61.12 487 CYS A CA 1
ATOM 3871 C C . CYS A 1 487 ? 43.606 13.627 -39.261 1.00 61.12 487 CYS A C 1
ATOM 3873 O O . CYS A 1 487 ? 44.354 13.563 -38.283 1.00 61.12 487 CYS A O 1
ATOM 3875 N N . LEU A 1 488 ? 43.663 14.630 -40.144 1.00 56.09 488 LEU A N 1
ATOM 3876 C CA . LEU A 1 488 ? 44.603 15.758 -40.106 1.00 56.09 488 LEU A CA 1
ATOM 3877 C C . LEU A 1 488 ? 44.482 16.621 -38.844 1.00 56.09 488 LEU A C 1
ATOM 3879 O O . LEU A 1 488 ? 45.480 17.118 -38.341 1.00 56.09 488 LEU A O 1
ATOM 3883 N N . SER A 1 489 ? 43.288 16.772 -38.267 1.00 50.22 489 SER A N 1
ATOM 3884 C CA . SER A 1 489 ? 43.128 17.524 -37.009 1.00 50.22 489 SER A CA 1
ATOM 3885 C C . SER A 1 489 ? 43.823 16.873 -35.800 1.00 50.22 489 SER A C 1
ATOM 3887 O O . SER A 1 489 ? 44.054 17.534 -34.791 1.00 50.22 489 SER A O 1
ATOM 3889 N N . SER A 1 490 ? 44.189 15.591 -35.904 1.00 49.00 490 SER A N 1
ATOM 3890 C CA . SER A 1 490 ? 44.901 14.843 -34.859 1.00 49.00 490 SER A CA 1
ATOM 3891 C C . SER A 1 490 ? 46.404 14.657 -35.125 1.00 49.00 490 SER A C 1
ATOM 3893 O O . SER A 1 490 ? 47.129 14.236 -34.227 1.00 49.00 490 SER A O 1
ATOM 3895 N N . TRP A 1 491 ? 46.882 14.944 -36.342 1.00 46.97 491 TRP A N 1
ATOM 3896 C CA . TRP A 1 491 ? 48.256 14.702 -36.801 1.00 46.97 491 TRP A CA 1
ATOM 3897 C C . TRP A 1 491 ? 48.768 15.993 -37.458 1.00 46.97 491 TRP A C 1
ATOM 3899 O O . TRP A 1 491 ? 48.198 16.441 -38.440 1.00 46.97 491 TRP A O 1
ATOM 3909 N N . GLY A 1 492 ? 49.800 16.617 -36.880 1.00 47.44 492 GLY A N 1
ATOM 3910 C CA . GLY A 1 492 ? 50.230 17.999 -37.153 1.00 47.44 492 GLY A CA 1
ATOM 3911 C C . GLY A 1 492 ? 50.411 18.458 -38.618 1.00 47.44 492 GLY A C 1
ATOM 3912 O O . GLY A 1 492 ? 50.472 17.680 -39.564 1.00 47.44 492 GLY A O 1
ATOM 3913 N N . HIS A 1 493 ? 50.545 19.784 -38.742 1.00 44.44 493 HIS A N 1
ATOM 3914 C CA . HIS A 1 493 ? 50.368 20.665 -39.911 1.00 44.44 493 HIS A CA 1
ATOM 3915 C C . HIS A 1 493 ? 50.961 20.278 -41.289 1.00 44.44 493 HIS A C 1
ATOM 3917 O O . HIS A 1 493 ? 50.456 20.784 -42.289 1.00 44.44 493 HIS A O 1
ATOM 3923 N N . ASP A 1 494 ? 51.973 19.415 -41.405 1.00 46.47 494 ASP A N 1
ATOM 3924 C CA . ASP A 1 494 ? 52.694 19.215 -42.683 1.00 46.47 494 ASP A CA 1
ATOM 3925 C C . ASP A 1 494 ? 51.907 18.424 -43.744 1.00 46.47 494 ASP A C 1
ATOM 3927 O O . ASP A 1 494 ? 52.217 18.486 -44.932 1.00 46.47 494 ASP A O 1
ATOM 3931 N N . LEU A 1 495 ? 50.849 17.716 -43.344 1.00 47.81 495 LEU A N 1
ATOM 3932 C CA . LEU A 1 495 ? 50.002 16.930 -44.248 1.00 47.81 495 LEU A CA 1
ATOM 3933 C C . LEU A 1 495 ? 48.850 17.765 -44.865 1.00 47.81 495 LEU A C 1
ATOM 3935 O O . LEU A 1 495 ? 48.181 17.320 -45.795 1.00 47.81 495 LEU A O 1
ATOM 3939 N N . ILE A 1 496 ? 48.638 18.993 -44.369 1.00 44.47 496 ILE A N 1
ATOM 3940 C CA . ILE A 1 496 ? 47.532 19.894 -44.748 1.00 44.47 496 ILE A CA 1
ATOM 3941 C C . ILE A 1 496 ? 47.727 20.494 -46.148 1.00 44.47 496 ILE A C 1
ATOM 3943 O O . ILE A 1 496 ? 46.750 20.716 -46.857 1.00 44.47 496 ILE A O 1
ATOM 3947 N N . LEU A 1 497 ? 48.972 20.729 -46.568 1.00 43.41 497 LEU A N 1
ATOM 3948 C CA . LEU A 1 497 ? 49.262 21.442 -47.817 1.00 43.41 497 LEU A CA 1
ATOM 3949 C C . LEU A 1 497 ? 49.094 20.555 -49.058 1.00 43.41 497 LEU A C 1
ATOM 3951 O O . LEU A 1 497 ? 48.615 21.016 -50.081 1.00 43.41 497 LEU A O 1
ATOM 3955 N N . THR A 1 498 ? 49.378 19.253 -48.973 1.00 47.94 498 THR A N 1
ATOM 3956 C CA . THR A 1 498 ? 49.352 18.377 -50.162 1.00 47.94 498 THR A CA 1
ATOM 3957 C C . THR A 1 498 ? 47.947 17.938 -50.586 1.00 47.94 498 THR A C 1
ATOM 3959 O O . THR A 1 498 ? 47.760 17.512 -51.718 1.00 47.94 498 THR A O 1
ATOM 3962 N N . LEU A 1 499 ? 46.962 18.008 -49.684 1.00 44.84 499 LEU A N 1
ATOM 3963 C CA . LEU A 1 499 ? 45.574 17.594 -49.942 1.00 44.84 499 LEU A CA 1
ATOM 3964 C C . LEU A 1 499 ? 44.621 18.773 -50.185 1.00 44.84 499 LEU A C 1
ATOM 3966 O O . LEU A 1 499 ? 43.503 18.549 -50.633 1.00 44.84 499 LEU A O 1
ATOM 3970 N N . LEU A 1 500 ? 45.040 20.004 -49.872 1.00 43.62 500 LEU A N 1
ATOM 3971 C CA . LEU A 1 500 ? 44.280 21.227 -50.159 1.00 43.62 500 LEU A CA 1
ATOM 3972 C C . LEU A 1 500 ? 44.765 21.956 -51.422 1.00 43.62 500 LEU A C 1
ATOM 3974 O O . LEU A 1 500 ? 44.048 22.823 -51.901 1.00 43.62 500 LEU A O 1
ATOM 3978 N N . ASP A 1 501 ? 45.934 21.602 -51.969 1.00 39.91 501 ASP A N 1
ATOM 3979 C CA . ASP A 1 501 ? 46.482 22.205 -53.199 1.00 39.91 501 ASP A CA 1
ATOM 3980 C C . ASP A 1 501 ? 45.892 21.627 -54.504 1.00 39.91 501 ASP A C 1
ATOM 3982 O O . ASP A 1 501 ? 46.268 22.053 -55.596 1.00 39.91 501 ASP A O 1
ATOM 3986 N N . HIS A 1 502 ? 44.950 20.686 -54.417 1.00 41.38 502 HIS A N 1
ATOM 3987 C CA . HIS A 1 502 ? 44.163 20.238 -55.563 1.00 41.38 502 HIS A CA 1
ATOM 3988 C C . HIS A 1 502 ? 42.678 20.503 -55.297 1.00 41.38 502 HIS A C 1
ATOM 3990 O O . HIS A 1 502 ? 42.039 19.759 -54.552 1.00 41.38 502 HIS A O 1
ATOM 3996 N N . ASP A 1 503 ? 42.194 21.606 -55.882 1.00 33.84 503 ASP A N 1
ATOM 3997 C CA . ASP A 1 503 ? 40.774 21.959 -56.043 1.00 33.84 503 ASP A CA 1
ATOM 3998 C C . ASP A 1 503 ? 39.949 20.819 -56.665 1.00 33.84 503 ASP A C 1
ATOM 4000 O O . ASP A 1 503 ? 40.427 20.203 -57.652 1.00 33.84 503 ASP A O 1
#

Organism: NCBI:txid265104

InterPro domains:
  IPR027417 P-loop containing nucleoside triphosphate hydrolase [G3DSA:3.40.50.300] (8-158)
  IPR027417 P-loop containing nucleoside triphosphate hydrolase [SSF52540] (10-137)
  IPR039904 TPR and ankyrin repeat-containing protein 1 [PTHR21529] (9-138)

Sequence (503 aa):
MVGLVKLNERISDFGAEQVILVRDEEAKKNLQEEIGDIALILTILQSKGMEFDDVLLYNFFSESSCPSSLRHLGTLVGATEGSVFDSKKHMVLCPELKVFDLLSFPVFLRDANLATKHLYVAVTRARIQLSIIESRKDGCVSEAIRVFTQNTSEPLVDVVHPGDPEASKKAGDEKGKNIATAFIFEEEGRRCKATGDCEGFERNIQAAVDTFRQVRLIGNATENLELLSRFEEAAGKLPPGGSLMIMILTETVLWSEERRYDRSAPLFLRAGLFKQAANDHHLNGKHGEAAAALRQGNHFSELIEYLHKNRHHLGDRDNKTFSRLCNILLKQGRIPIELRICATALLGPTEEQEKFFKEFDMKEQLADLYANSRRFEDLFYLQTERGLLGSALDIAVSHDLLSEVDQPHLMDLLHYSRASCIFYNTNDSTFRFVKILPSLDVSRTESDWEIVSDVVNNWKTTEARNQIADVETILVKQVFSLHVRRCLSSWGHDLILTLLDHD

Solvent-accessible surface area (backbone atoms only — not comparable to full-atom values): 28421 Å² total; per-residue (Å²): 132,81,74,68,71,72,54,66,81,61,27,79,86,40,54,99,48,42,38,37,33,23,80,38,72,64,56,43,51,55,49,40,71,72,65,45,80,44,59,54,72,37,30,47,75,72,46,64,96,51,76,26,43,34,30,36,39,45,38,62,51,66,68,38,96,54,50,78,42,44,51,44,47,28,48,76,74,66,63,40,92,91,58,76,84,45,72,81,83,43,56,73,40,65,37,46,53,88,86,72,86,91,82,92,84,81,95,82,64,69,76,43,51,42,57,38,51,41,53,53,50,52,58,68,25,30,74,74,39,76,45,79,46,64,94,53,95,42,67,24,40,54,29,49,53,46,53,41,40,72,72,46,102,59,56,78,56,89,87,73,57,95,86,48,90,56,45,43,70,76,66,71,35,70,66,58,44,47,52,52,51,18,52,50,24,40,52,50,10,54,49,24,53,75,73,68,34,64,69,53,19,55,55,23,29,51,52,14,25,57,36,20,50,74,72,65,39,52,73,61,17,50,56,38,47,52,54,50,50,59,48,36,42,74,69,65,76,41,64,88,73,73,64,62,49,62,54,51,47,57,50,32,51,51,29,48,74,71,66,40,23,85,66,17,18,62,52,27,49,78,72,67,40,19,68,59,16,16,50,26,23,43,77,63,69,36,44,62,59,14,48,49,31,18,56,74,60,68,36,55,69,63,32,52,54,48,49,67,76,42,50,89,72,37,53,72,67,55,46,54,51,52,21,53,48,49,46,54,37,39,75,71,64,78,37,68,74,86,49,46,67,62,36,55,58,51,48,54,57,71,70,52,40,50,53,48,26,61,75,66,70,34,65,67,64,45,40,54,48,24,60,75,69,68,37,55,68,66,31,30,55,50,27,48,76,70,67,40,35,66,61,21,52,51,47,32,66,77,66,67,38,68,84,76,49,60,66,69,60,56,48,51,44,50,54,54,39,52,50,49,21,60,78,67,72,45,86,70,71,63,67,65,52,59,75,71,43,80,89,48,80,46,70,62,55,46,56,37,48,50,50,51,44,47,25,73,75,43,56,90,37,72,68,38,60,58,50,60,76,74,44,78,51,65,66,59,53,50,55,51,51,53,51,51,53,57,56,46,76,79,45,74,78,82,67,57,59,78,69,64,74,62,128